Protein AF-0000000066246770 (afdb_homodimer)

Organism: Methylobacterium sp. (strain 4-46) (NCBI:txid426117)

InterPro domains:
  IPR011063 tRNA(Ile)-lysidine/2-thiocytidine synthase, N-terminal [PF01171] (30-206)
  IPR012094 tRNA(Ile)-lysidine synthase [MF_01161] (1-300)
  IPR012094 tRNA(Ile)-lysidine synthase [PTHR43033] (30-239)
  IPR012795 tRNA(Ile)-lysidine synthase, N-terminal [TIGR02432] (30-206)
  IPR012795 tRNA(Ile)-lysidine synthase, N-terminal [cd01992] (32-194)
  IPR014729 Rossmann-like alpha/beta/alpha sandwich fold [G3DSA:3.40.50.620] (26-237)

Nearest PDB structures (foldseek):
  3a2k-assembly2_B  TM=8.266E-01  e=1.565E-14  Geobacillus kaustophilus
  1ni5-assemb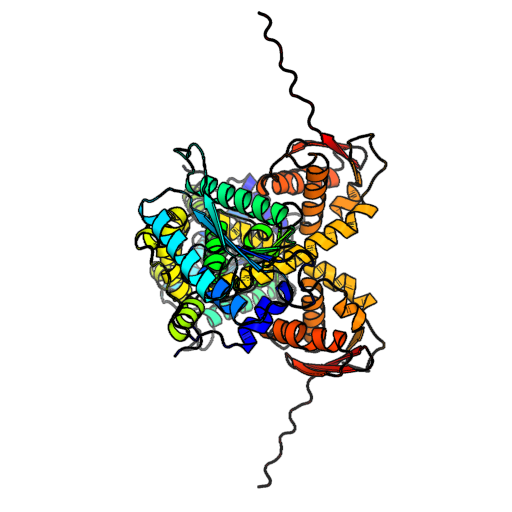ly1_A-2  TM=7.745E-01  e=3.701E-14  Escherichia coli
  2e89-assembly2_C  TM=8.145E-01  e=6.689E-14  Aquifex aeolicus
  6scy-assembly1_A  TM=7.986E-01  e=2.862E-08  Methanococcus maripaludis S2
  6scy-assembly1_B  TM=8.104E-01  e=7.144E-08  Methanococcus maripaludis S2

Structure (mmCIF, N/CA/C/O backbone):
data_AF-0000000066246770-model_v1
#
loop_
_entity.id
_entity.type
_entity.pdbx_description
1 polymer 'tRNA(Ile)-lysidine synthase'
#
loop_
_atom_site.group_PDB
_atom_site.id
_atom_site.type_symbol
_atom_site.label_atom_id
_atom_site.label_alt_id
_atom_site.label_comp_id
_atom_site.label_asym_id
_atom_site.label_entity_id
_atom_site.label_seq_id
_atom_site.pdbx_PDB_ins_code
_atom_site.Cartn_x
_atom_site.Cartn_y
_atom_site.Cartn_z
_atom_site.occupancy
_atom_site.B_iso_or_equiv
_atom_site.auth_seq_id
_atom_site.auth_comp_id
_atom_site.auth_asym_id
_atom_site.auth_atom_id
_atom_site.pdbx_PDB_model_num
ATOM 1 N N . MET A 1 1 ? 23.703 -8.023 -23.328 1 37.91 1 MET A N 1
ATOM 2 C CA . MET A 1 1 ? 22.25 -8.055 -23.219 1 37.91 1 MET A CA 1
ATOM 3 C C . MET A 1 1 ? 21.797 -7.543 -21.859 1 37.91 1 MET A C 1
ATOM 5 O O . MET A 1 1 ? 22.422 -7.84 -20.828 1 37.91 1 MET A O 1
ATOM 9 N N . SER A 1 2 ? 21.141 -6.52 -21.734 1 47.72 2 SER A N 1
ATOM 10 C CA . SER A 1 2 ? 20.719 -5.926 -20.469 1 47.72 2 SER A CA 1
ATOM 11 C C . SER A 1 2 ? 20.062 -6.961 -19.562 1 47.72 2 SER A C 1
ATOM 13 O O . SER A 1 2 ? 19.5 -7.949 -20.047 1 47.72 2 SER A O 1
ATOM 15 N N . ASP A 1 3 ? 20.406 -7.145 -18.344 1 60.56 3 ASP A N 1
ATOM 16 C CA . ASP A 1 3 ? 19.938 -8.102 -17.359 1 60.56 3 ASP A CA 1
ATOM 17 C C . ASP A 1 3 ? 18.422 -8.312 -17.469 1 60.56 3 ASP A C 1
ATOM 19 O O . ASP A 1 3 ? 17.922 -9.398 -17.156 1 60.56 3 ASP A O 1
ATOM 23 N N . ALA A 1 4 ? 17.703 -7.367 -18.266 1 65.94 4 ALA A N 1
ATOM 24 C CA . ALA A 1 4 ? 16.25 -7.383 -18.359 1 65.94 4 ALA A CA 1
ATOM 25 C C . ALA A 1 4 ? 15.773 -8.328 -19.453 1 65.94 4 ALA A C 1
ATOM 27 O O . ALA A 1 4 ? 14.609 -8.734 -19.469 1 65.94 4 ALA A O 1
ATOM 28 N N . ALA A 1 5 ? 16.734 -8.93 -20.297 1 79.25 5 ALA A N 1
ATOM 29 C CA . ALA A 1 5 ? 16.281 -9.805 -21.359 1 79.25 5 ALA A CA 1
ATOM 30 C C . ALA A 1 5 ? 17.188 -11.031 -21.484 1 79.25 5 ALA A C 1
ATOM 32 O O . ALA A 1 5 ? 17.234 -11.672 -22.547 1 79.25 5 ALA A O 1
ATOM 33 N N . ARG A 1 6 ? 17.844 -11.352 -20.422 1 91.56 6 ARG A N 1
ATOM 34 C CA . ARG A 1 6 ? 18.688 -12.547 -20.422 1 91.56 6 ARG A CA 1
ATOM 35 C C . ARG A 1 6 ? 17.844 -13.805 -20.219 1 91.56 6 ARG A C 1
ATOM 37 O O . ARG A 1 6 ? 16.969 -13.836 -19.344 1 91.56 6 ARG A O 1
ATOM 44 N N . PRO A 1 7 ? 18.172 -14.805 -21.031 1 95.44 7 PRO A N 1
ATOM 45 C CA . PRO A 1 7 ? 17.438 -16.062 -20.844 1 95.44 7 PRO A CA 1
ATOM 46 C C . PRO A 1 7 ? 17.641 -16.656 -19.453 1 95.44 7 PRO A C 1
ATOM 48 O O . PRO A 1 7 ? 18.656 -16.391 -18.812 1 95.44 7 PRO A O 1
ATOM 51 N N . LEU A 1 8 ? 16.672 -17.406 -19.062 1 95.19 8 LEU A N 1
ATOM 52 C CA . LEU A 1 8 ? 16.812 -18.125 -17.797 1 95.19 8 LEU A CA 1
ATOM 53 C C . LEU A 1 8 ? 17.906 -19.188 -17.922 1 95.19 8 LEU A C 1
ATOM 55 O O . LEU A 1 8 ? 18 -19.891 -18.922 1 95.19 8 LEU A O 1
ATOM 59 N N . ASP A 1 9 ? 18.734 -19.203 -16.922 1 92.62 9 ASP A N 1
ATOM 60 C CA . ASP A 1 9 ? 19.672 -20.328 -16.906 1 92.62 9 ASP A CA 1
ATOM 61 C C . ASP A 1 9 ? 19.047 -21.531 -16.219 1 92.62 9 ASP A C 1
ATOM 63 O O . ASP A 1 9 ? 18.031 -21.422 -15.539 1 92.62 9 ASP A O 1
ATOM 67 N N . PRO A 1 10 ? 19.656 -22.734 -16.438 1 91.38 10 PRO A N 1
ATOM 68 C CA . PRO A 1 10 ? 19.078 -23.969 -15.898 1 91.38 10 PRO A CA 1
ATOM 69 C C . PRO A 1 10 ? 18.953 -23.953 -14.375 1 91.38 10 PRO A C 1
ATOM 71 O O . PRO A 1 10 ? 17.984 -24.484 -13.828 1 91.38 10 PRO A O 1
ATOM 74 N N . ASP A 1 11 ? 19.906 -23.359 -13.719 1 93.5 11 ASP A N 1
ATOM 75 C CA . ASP A 1 11 ? 19.875 -23.312 -12.266 1 93.5 11 ASP A CA 1
ATOM 76 C C . ASP A 1 11 ? 18.734 -22.422 -11.766 1 93.5 11 ASP A C 1
ATOM 78 O O . ASP A 1 11 ? 18.078 -22.75 -10.781 1 93.5 11 ASP A O 1
ATOM 82 N N . GLU A 1 12 ? 18.516 -21.328 -12.453 1 93.94 12 GLU A N 1
ATOM 83 C CA . GLU A 1 12 ? 17.422 -20.422 -12.109 1 93.94 12 GLU A CA 1
ATOM 84 C C . GLU A 1 12 ? 16.078 -21.109 -12.32 1 93.94 12 GLU A C 1
ATOM 86 O O . GLU A 1 12 ? 15.188 -21.016 -11.469 1 93.94 12 GLU A O 1
ATOM 91 N N . ALA A 1 13 ? 15.922 -21.75 -13.453 1 94 13 ALA A N 1
ATOM 92 C CA . ALA A 1 13 ? 14.688 -22.484 -13.734 1 94 13 ALA A CA 1
ATOM 93 C C . ALA A 1 13 ? 14.438 -23.562 -12.688 1 94 13 ALA A C 1
ATOM 95 O O . ALA A 1 13 ? 13.305 -23.719 -12.219 1 94 13 ALA A O 1
ATOM 96 N N . ALA A 1 14 ? 15.508 -24.219 -12.273 1 92.56 14 ALA A N 1
ATOM 97 C CA . ALA A 1 14 ? 15.391 -25.281 -11.281 1 92.56 14 ALA A CA 1
ATOM 98 C C . ALA A 1 14 ? 14.953 -24.734 -9.93 1 92.56 14 ALA A C 1
ATOM 100 O O . ALA A 1 14 ? 14.125 -25.344 -9.25 1 92.56 14 ALA A O 1
ATOM 101 N N . ARG A 1 15 ? 15.508 -23.641 -9.57 1 91.56 15 ARG A N 1
ATOM 102 C CA . ARG A 1 15 ? 15.156 -23.031 -8.297 1 91.56 15 ARG A CA 1
ATOM 103 C C . ARG A 1 15 ? 13.688 -22.609 -8.281 1 91.56 15 ARG A C 1
ATOM 105 O O . ARG A 1 15 ? 13.023 -22.688 -7.242 1 91.56 15 ARG A O 1
ATOM 112 N N . ARG A 1 16 ? 13.141 -22.219 -9.359 1 94.19 16 ARG A N 1
ATOM 113 C CA . ARG A 1 16 ? 11.781 -21.688 -9.438 1 94.19 16 ARG A CA 1
ATOM 114 C C . ARG A 1 16 ? 10.758 -22.812 -9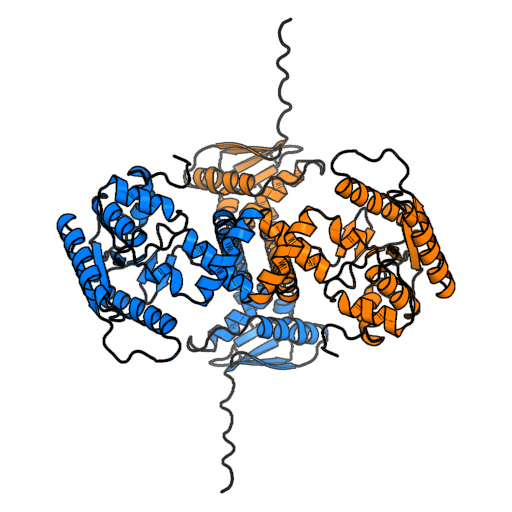.562 1 94.19 16 ARG A C 1
ATOM 116 O O . ARG A 1 16 ? 9.656 -22.734 -9.016 1 94.19 16 ARG A O 1
ATOM 123 N N . LEU A 1 17 ? 11.125 -23.859 -10.266 1 94.44 17 LEU A N 1
ATOM 124 C CA . LEU A 1 17 ? 10.172 -24.922 -10.547 1 94.44 17 LEU A CA 1
ATOM 125 C C . LEU A 1 17 ? 10.375 -26.094 -9.586 1 94.44 17 LEU A C 1
ATOM 127 O O . LEU A 1 17 ? 9.492 -26.938 -9.445 1 94.44 17 LEU A O 1
ATOM 131 N N . GLY A 1 18 ? 11.516 -26.094 -8.914 1 90.69 18 GLY A N 1
ATOM 132 C CA . GLY A 1 18 ? 11.859 -27.172 -8 1 90.69 18 GLY A CA 1
ATOM 133 C C . GLY A 1 18 ? 10.812 -27.422 -6.938 1 90.69 18 GLY A C 1
ATOM 134 O O . GLY A 1 18 ? 10.375 -28.562 -6.73 1 90.69 18 GLY A O 1
ATOM 135 N N . PRO A 1 19 ? 10.367 -26.406 -6.301 1 89.44 19 PRO A N 1
ATOM 136 C CA . PRO A 1 19 ? 9.367 -26.562 -5.242 1 89.44 19 PRO A CA 1
ATOM 137 C C . PRO A 1 19 ? 8.07 -27.203 -5.742 1 89.44 19 PRO A C 1
ATOM 139 O O . PRO A 1 19 ? 7.309 -27.766 -4.953 1 89.44 19 PRO A O 1
ATOM 142 N N . TRP A 1 20 ? 7.863 -27.141 -7.016 1 92.19 20 TRP A N 1
ATOM 143 C CA . TRP A 1 20 ? 6.621 -27.656 -7.59 1 92.19 20 TRP A CA 1
ATOM 144 C C . TRP A 1 20 ? 6.824 -29.031 -8.219 1 92.19 20 TRP A C 1
ATOM 146 O O . TRP A 1 20 ? 5.926 -29.875 -8.188 1 92.19 20 TRP A O 1
ATOM 156 N N . LEU A 1 21 ? 8.008 -29.234 -8.734 1 90.69 21 LEU A N 1
ATOM 157 C CA . LEU A 1 21 ? 8.242 -30.422 -9.555 1 90.69 21 LEU A CA 1
ATOM 158 C C . LEU A 1 21 ? 9.172 -31.391 -8.836 1 90.69 21 LEU A C 1
ATOM 160 O O . LEU A 1 21 ? 9.289 -32.562 -9.242 1 90.69 21 LEU A O 1
ATOM 164 N N . GLY A 1 22 ? 9.828 -30.812 -7.84 1 79.75 22 GLY A N 1
ATOM 165 C CA . GLY A 1 22 ? 10.797 -31.641 -7.145 1 79.75 22 GLY A CA 1
ATOM 166 C C . GLY A 1 22 ? 10.195 -32.438 -6.016 1 79.75 22 GLY A C 1
ATOM 167 O O . GLY A 1 22 ? 9 -32.75 -6.035 1 79.75 22 GLY A O 1
ATOM 168 N N . ALA A 1 23 ? 11.078 -32.969 -5.141 1 67.06 23 ALA A N 1
ATOM 169 C CA . ALA A 1 23 ? 10.688 -33.812 -4.023 1 67.06 23 ALA A CA 1
ATOM 170 C C . ALA A 1 23 ? 9.609 -33.156 -3.17 1 67.06 23 ALA A C 1
ATOM 172 O O . ALA A 1 23 ? 8.766 -33.844 -2.59 1 67.06 23 ALA A O 1
ATOM 173 N N . GLY A 1 24 ? 9.656 -31.875 -3.084 1 63.97 24 GLY A N 1
ATOM 174 C CA . GLY A 1 24 ? 8.68 -31.172 -2.279 1 63.97 24 GLY A CA 1
ATOM 175 C C . GLY A 1 24 ? 7.414 -30.828 -3.043 1 63.97 24 GLY A C 1
ATOM 176 O O . GLY A 1 24 ? 6.535 -30.125 -2.523 1 63.97 24 GLY A O 1
ATOM 177 N N . GLY A 1 25 ? 7.453 -31.375 -4.289 1 63.94 25 GLY A N 1
ATOM 178 C CA . GLY A 1 25 ? 6.289 -31.094 -5.113 1 63.94 25 GLY A CA 1
ATOM 179 C C . GLY A 1 25 ? 5.051 -31.844 -4.66 1 63.94 25 GLY A C 1
ATOM 180 O O . GLY A 1 25 ? 5.109 -32.656 -3.727 1 63.94 25 GLY A O 1
ATOM 181 N N . GLN A 1 26 ? 3.916 -31.406 -5.172 1 66.31 26 GLN A N 1
ATOM 182 C CA . GLN A 1 26 ? 2.641 -31.984 -4.766 1 66.31 26 GLN A CA 1
ATOM 183 C C . GLN A 1 26 ? 2.533 -33.438 -5.195 1 66.31 26 GLN A C 1
ATOM 185 O O . GLN A 1 26 ? 2.809 -33.781 -6.348 1 66.31 26 GLN A O 1
ATOM 190 N N . ALA A 1 27 ? 2.424 -34.375 -4.285 1 67.19 27 ALA A N 1
ATOM 191 C CA . ALA A 1 27 ? 2.385 -35.812 -4.492 1 67.19 27 ALA A CA 1
ATOM 192 C C . ALA A 1 27 ? 1.529 -36.188 -5.703 1 67.19 27 ALA A C 1
ATOM 194 O O . ALA A 1 27 ? 1.881 -37.062 -6.477 1 67.19 27 ALA A O 1
ATOM 195 N N . GLY A 1 28 ? 0.545 -35.5 -5.945 1 82.69 28 GLY A N 1
ATOM 196 C CA . GLY A 1 28 ? -0.364 -35.938 -7 1 82.69 28 GLY A CA 1
ATOM 197 C C . GLY A 1 28 ? 0.024 -35.406 -8.367 1 82.69 28 GLY A C 1
ATOM 198 O O . GLY A 1 28 ? -0.548 -35.812 -9.383 1 82.69 28 GLY A O 1
ATOM 199 N N . GLY A 1 29 ? 1.089 -34.656 -8.5 1 92.88 29 GLY A N 1
ATOM 200 C CA . GLY A 1 29 ? 1.545 -34.125 -9.773 1 92.88 29 GLY A CA 1
ATOM 201 C C . GLY A 1 29 ? 1.139 -32.688 -10.016 1 92.88 29 GLY A C 1
ATOM 202 O O . GLY A 1 29 ? 0.584 -32.031 -9.125 1 92.88 29 GLY A O 1
ATOM 203 N N . VAL A 1 30 ? 1.53 -32.219 -11.25 1 95.44 30 VAL A N 1
ATOM 204 C CA . VAL A 1 30 ? 1.312 -30.812 -11.562 1 95.44 30 VAL A CA 1
ATOM 205 C C . VAL A 1 30 ? 0.731 -30.688 -12.969 1 95.44 30 VAL A C 1
ATOM 207 O O . VAL A 1 30 ? 1.146 -31.391 -13.891 1 95.44 30 VAL A O 1
ATOM 210 N N . VAL A 1 31 ? -0.266 -29.828 -13.047 1 97.19 31 VAL A N 1
ATOM 211 C CA . VAL A 1 31 ? -0.782 -29.453 -14.359 1 97.19 31 VAL A CA 1
ATOM 212 C C . VAL A 1 31 ? -0.181 -28.125 -14.781 1 97.19 31 VAL A C 1
ATOM 214 O O . VAL A 1 31 ? -0.257 -27.141 -14.039 1 97.19 31 VAL A O 1
ATOM 217 N N . LEU A 1 32 ? 0.459 -28.109 -15.938 1 97.62 32 LEU A N 1
ATOM 218 C CA . LEU A 1 32 ? 0.963 -26.875 -16.516 1 97.62 32 LEU A CA 1
ATOM 219 C C . LEU A 1 32 ? -0.056 -26.266 -17.469 1 97.62 32 LEU A C 1
ATOM 221 O O . LEU A 1 32 ? -0.406 -26.875 -18.484 1 97.62 32 LEU A O 1
ATOM 225 N N . ALA A 1 33 ? -0.5 -25.078 -17.156 1 97.94 33 ALA A N 1
ATOM 226 C CA . ALA A 1 33 ? -1.365 -24.375 -18.094 1 97.94 33 ALA A CA 1
ATOM 227 C C . ALA A 1 33 ? -0.544 -23.672 -19.172 1 97.94 33 ALA A C 1
ATOM 229 O O . ALA A 1 33 ? 0.192 -22.719 -18.891 1 97.94 33 ALA A O 1
ATOM 230 N N . VAL A 1 34 ? -0.755 -24.094 -20.422 1 97.19 34 VAL A N 1
ATOM 231 C CA . VAL A 1 34 ? 0.06 -23.578 -21.516 1 97.19 34 VAL A CA 1
ATOM 232 C C . VAL A 1 34 ? -0.843 -23.062 -22.641 1 97.19 34 VAL A C 1
ATOM 234 O O . VAL A 1 34 ? -1.517 -23.844 -23.312 1 97.19 34 VAL A O 1
ATOM 237 N N . SER A 1 35 ? -0.796 -21.797 -22.859 1 92.44 35 SER A N 1
ATOM 238 C CA . SER A 1 35 ? -1.659 -21.156 -23.844 1 92.44 35 SER A CA 1
ATOM 239 C C . SER A 1 35 ? -1.013 -21.172 -25.234 1 92.44 35 SER A C 1
ATOM 241 O O . SER A 1 35 ? -1.691 -20.984 -26.25 1 92.44 35 SER A O 1
ATOM 243 N N . GLY A 1 36 ? 0.279 -21.312 -25.266 1 92.31 36 GLY A N 1
ATOM 244 C CA . GLY A 1 36 ? 0.996 -21.25 -26.531 1 92.31 36 GLY A CA 1
ATOM 245 C C . GLY A 1 36 ? 1.762 -19.953 -26.703 1 92.31 36 GLY A C 1
ATOM 246 O O . GLY A 1 36 ? 2.553 -19.812 -27.641 1 92.31 36 GLY A O 1
ATOM 247 N N . GLY A 1 37 ? 1.533 -18.984 -25.844 1 93 37 GLY A N 1
ATOM 248 C CA . GLY A 1 37 ? 2.344 -17.781 -25.844 1 93 37 GLY A CA 1
ATOM 249 C C . GLY A 1 37 ? 3.744 -18 -25.312 1 93 37 GLY A C 1
ATOM 250 O O . GLY A 1 37 ? 4.066 -19.094 -24.828 1 93 37 GLY A O 1
ATOM 251 N N . PRO A 1 38 ? 4.539 -17.016 -25.359 1 94.56 38 PRO A N 1
ATOM 252 C CA . PRO A 1 38 ? 5.945 -17.172 -24.969 1 94.56 38 PRO A CA 1
ATOM 253 C C . PRO A 1 38 ? 6.113 -17.531 -23.5 1 94.56 38 PRO A C 1
ATOM 255 O O . PRO A 1 38 ? 6.965 -18.359 -23.156 1 94.56 38 PRO A O 1
ATOM 258 N N . ASP A 1 39 ? 5.281 -17 -22.656 1 96.5 39 ASP A N 1
ATOM 259 C CA . ASP A 1 39 ? 5.422 -17.219 -21.219 1 96.5 39 ASP A CA 1
ATOM 260 C C . ASP A 1 39 ? 5.105 -18.672 -20.859 1 96.5 39 ASP A C 1
ATOM 262 O O . ASP A 1 39 ? 5.895 -19.344 -20.188 1 96.5 39 ASP A O 1
ATOM 266 N N . SER A 1 40 ? 3.98 -19.125 -21.344 1 97.31 40 SER A N 1
ATOM 267 C CA . SER A 1 40 ? 3.549 -20.484 -21.016 1 97.31 40 SER A CA 1
ATOM 268 C C . SER A 1 40 ? 4.426 -21.531 -21.719 1 97.31 40 SER A C 1
ATOM 270 O O . SER A 1 40 ? 4.656 -22.609 -21.172 1 97.31 40 SER A O 1
ATOM 272 N N . THR A 1 41 ? 4.914 -21.172 -22.891 1 97.31 41 THR A N 1
ATOM 273 C CA . THR A 1 41 ? 5.84 -22.047 -23.594 1 97.31 41 THR A CA 1
ATOM 274 C C . THR A 1 41 ? 7.145 -22.188 -22.812 1 97.31 41 THR A C 1
ATOM 276 O O . THR A 1 41 ? 7.676 -23.297 -22.672 1 97.31 41 THR A O 1
ATOM 279 N N . ALA A 1 42 ? 7.645 -21.078 -22.297 1 97.5 42 ALA A N 1
ATOM 280 C CA . ALA A 1 42 ? 8.844 -21.125 -21.469 1 97.5 42 ALA A CA 1
ATOM 281 C C . ALA A 1 42 ? 8.617 -21.984 -20.234 1 97.5 42 ALA A C 1
ATOM 283 O O . ALA A 1 42 ? 9.508 -22.734 -19.812 1 97.5 42 ALA A O 1
ATOM 284 N N . LEU A 1 43 ? 7.461 -21.828 -19.641 1 97.81 43 LEU A N 1
ATOM 285 C CA . LEU A 1 43 ? 7.113 -22.641 -18.469 1 97.81 43 LEU A CA 1
ATOM 286 C C . LEU A 1 43 ? 7.188 -24.125 -18.812 1 97.81 43 LEU A C 1
ATOM 288 O O . LEU A 1 43 ? 7.82 -24.906 -18.078 1 97.81 43 LEU A O 1
ATOM 292 N N . MET A 1 44 ? 6.598 -24.516 -19.906 1 96.88 44 MET A N 1
ATOM 293 C CA . MET A 1 44 ? 6.59 -25.906 -20.344 1 96.88 44 MET A CA 1
ATOM 294 C C . MET A 1 44 ? 8.008 -26.391 -20.641 1 96.88 44 MET A C 1
ATOM 296 O O . MET A 1 44 ? 8.414 -27.453 -20.172 1 96.88 44 MET A O 1
ATOM 300 N N . GLY A 1 45 ? 8.727 -25.594 -21.375 1 96.5 45 GLY A N 1
ATOM 301 C CA . GLY A 1 45 ? 10.086 -25.969 -21.75 1 96.5 45 GLY A CA 1
ATOM 302 C C . GLY A 1 45 ? 11 -26.125 -20.547 1 96.5 45 GLY A C 1
ATOM 303 O O . GLY A 1 45 ? 11.742 -27.109 -20.453 1 96.5 45 GLY A O 1
ATOM 304 N N . CYS A 1 46 ? 10.961 -25.203 -19.625 1 96.19 46 CYS A N 1
ATOM 305 C CA . CYS A 1 46 ? 11.789 -25.266 -18.438 1 96.19 46 CYS A CA 1
ATOM 306 C C . CYS A 1 46 ? 11.422 -26.469 -17.562 1 96.19 46 CYS A C 1
ATOM 308 O O . CYS A 1 46 ? 12.289 -27.094 -16.969 1 96.19 46 CYS A O 1
ATOM 310 N N . ALA A 1 47 ? 10.141 -26.766 -17.516 1 95.06 47 ALA A N 1
ATOM 311 C CA . ALA A 1 47 ? 9.695 -27.938 -16.75 1 95.06 47 ALA A CA 1
ATOM 312 C C . ALA A 1 47 ? 10.234 -29.219 -17.344 1 95.06 47 ALA A C 1
ATOM 314 O O . ALA A 1 47 ? 10.672 -30.125 -16.609 1 95.06 47 ALA A O 1
ATOM 315 N N . ALA A 1 48 ? 10.203 -29.297 -18.625 1 94.62 48 ALA A N 1
ATOM 316 C CA . ALA A 1 48 ? 10.672 -30.484 -19.328 1 94.62 48 ALA A CA 1
ATOM 317 C C . ALA A 1 48 ? 12.172 -30.688 -19.141 1 94.62 48 ALA A C 1
ATOM 319 O O . ALA A 1 48 ? 12.648 -31.828 -19.109 1 94.62 48 ALA A O 1
ATOM 320 N N . ALA A 1 49 ? 12.859 -29.609 -19.031 1 91.38 49 ALA A N 1
ATOM 321 C CA . ALA A 1 49 ? 14.312 -29.656 -18.922 1 91.38 49 ALA A CA 1
ATOM 322 C C . ALA A 1 49 ? 14.734 -30.094 -17.516 1 91.38 49 ALA A C 1
ATOM 324 O O . ALA A 1 49 ? 15.883 -30.5 -17.312 1 91.38 49 ALA A O 1
ATOM 325 N N . LEU A 1 50 ? 13.797 -29.984 -16.578 1 85.56 50 LEU A N 1
ATOM 326 C CA . LEU A 1 50 ? 14.062 -30.406 -15.203 1 85.56 50 LEU A CA 1
ATOM 327 C C . LEU A 1 50 ? 13.555 -31.828 -14.969 1 85.56 50 LEU A C 1
ATOM 329 O O . LEU A 1 50 ? 12.422 -32.156 -15.328 1 85.56 50 LEU A O 1
ATOM 333 N N . PRO A 1 51 ? 14.32 -32.781 -14.953 1 75.94 51 PRO A N 1
ATOM 334 C CA . PRO A 1 51 ? 13.758 -34.125 -14.719 1 75.94 51 PRO A CA 1
ATOM 335 C C . PRO A 1 51 ? 12.719 -34.125 -13.602 1 75.94 51 PRO A C 1
ATOM 337 O O . PRO A 1 51 ? 13.078 -33.969 -12.43 1 75.94 51 PRO A O 1
ATOM 340 N N . PRO A 1 52 ? 11.469 -34.125 -14.023 1 70.81 52 PRO A N 1
ATOM 341 C CA . PRO A 1 52 ? 10.414 -34.062 -13.016 1 70.81 52 PRO A CA 1
ATOM 342 C C . PRO A 1 52 ? 10.359 -35.312 -12.133 1 70.81 52 PRO A C 1
ATOM 344 O O . PRO A 1 52 ? 10.602 -36.438 -12.617 1 70.81 52 PRO A O 1
ATOM 347 N N . ARG A 1 53 ? 10.258 -35 -10.781 1 81.88 53 ARG A N 1
ATOM 348 C CA . ARG A 1 53 ? 10.102 -36.125 -9.844 1 81.88 53 ARG A CA 1
ATOM 349 C C . ARG A 1 53 ? 8.625 -36.406 -9.586 1 81.88 53 ARG A C 1
ATOM 351 O O . ARG A 1 53 ? 8.289 -37.312 -8.812 1 81.88 53 ARG A O 1
ATOM 358 N N . VAL A 1 54 ? 7.754 -35.625 -10.234 1 87.62 54 VAL A N 1
ATOM 359 C CA . VAL A 1 54 ? 6.312 -35.812 -10.133 1 87.62 54 VAL A CA 1
ATOM 360 C C . VAL A 1 54 ? 5.695 -35.812 -11.531 1 87.62 54 VAL A C 1
ATOM 362 O O . VAL A 1 54 ? 6.297 -35.312 -12.484 1 87.62 54 VAL A O 1
ATOM 365 N N . PRO A 1 55 ? 4.586 -36.438 -11.641 1 91.94 55 PRO A N 1
ATOM 366 C CA . PRO A 1 55 ? 3.918 -36.406 -12.945 1 91.94 55 PRO A CA 1
ATOM 367 C C . PRO A 1 55 ? 3.592 -34.969 -13.391 1 91.94 55 PRO A C 1
ATOM 369 O O . PRO A 1 55 ? 3.166 -34.156 -12.578 1 91.94 55 PRO A O 1
ATOM 372 N N . VAL A 1 56 ? 3.867 -34.719 -14.648 1 95.06 56 VAL A N 1
ATOM 373 C CA . VAL A 1 56 ? 3.574 -33.406 -15.227 1 95.06 56 VAL A CA 1
ATOM 374 C C . VAL A 1 56 ? 2.625 -33.562 -16.422 1 95.06 56 VAL A C 1
ATOM 376 O O . VAL A 1 56 ? 2.875 -34.375 -17.312 1 95.06 56 VAL A O 1
ATOM 379 N N . LEU A 1 57 ? 1.541 -32.875 -16.344 1 96.94 57 LEU A N 1
ATOM 380 C CA . LEU A 1 57 ? 0.557 -32.875 -17.422 1 96.94 57 LEU A CA 1
ATOM 381 C C . LEU A 1 57 ? 0.364 -31.469 -17.969 1 96.94 57 LEU A C 1
ATOM 383 O O . LEU A 1 57 ? 0.138 -30.516 -17.219 1 96.94 57 LEU A O 1
ATOM 387 N N . VAL A 1 58 ? 0.537 -31.328 -19.297 1 98.06 58 VAL A N 1
ATOM 388 C CA . VAL A 1 58 ? 0.34 -30.031 -19.953 1 98.06 58 VAL A CA 1
ATOM 389 C C . VAL A 1 58 ? -1.113 -29.891 -20.391 1 98.06 58 VAL A C 1
ATOM 391 O O . VAL A 1 58 ? -1.691 -30.844 -20.938 1 98.06 58 VAL A O 1
ATOM 394 N N . ALA A 1 59 ? -1.658 -28.766 -20.109 1 98.38 59 ALA A N 1
ATOM 395 C CA . ALA A 1 59 ? -3.037 -28.5 -20.516 1 98.38 59 ALA A CA 1
ATOM 396 C C . ALA A 1 59 ? -3.135 -27.188 -21.297 1 98.38 59 ALA A C 1
ATOM 398 O O . ALA A 1 59 ? -2.566 -26.172 -20.906 1 98.38 59 ALA A O 1
ATOM 399 N N . THR A 1 60 ? -3.805 -27.234 -22.422 1 97.06 60 THR A N 1
ATOM 400 C CA . THR A 1 60 ? -4.113 -26.062 -23.219 1 97.06 60 THR A CA 1
ATOM 401 C C . THR A 1 60 ? -5.625 -25.859 -23.312 1 97.06 60 THR A C 1
ATOM 403 O O . THR A 1 60 ? -6.355 -26.75 -23.734 1 97.06 60 THR A O 1
ATOM 406 N N . VAL A 1 61 ? -6.043 -24.641 -22.875 1 94.12 61 VAL A N 1
ATOM 407 C CA . VAL A 1 61 ? -7.465 -24.328 -22.953 1 94.12 61 VAL A CA 1
ATOM 408 C C . VAL A 1 61 ? -7.754 -23.594 -24.25 1 94.12 61 VAL A C 1
ATOM 410 O O . VAL A 1 61 ? -7.188 -22.516 -24.516 1 94.12 61 VAL A O 1
ATOM 413 N N . ASP A 1 62 ? -8.531 -24.109 -25.047 1 90.56 62 ASP A N 1
ATOM 414 C CA . ASP A 1 62 ? -9.016 -23.484 -26.281 1 90.56 62 ASP A CA 1
ATOM 415 C C . ASP A 1 62 ? -10.398 -22.875 -26.062 1 90.56 62 ASP A C 1
ATOM 417 O O . ASP A 1 62 ? -11.398 -23.578 -26.047 1 90.56 62 ASP A O 1
ATOM 421 N N . HIS A 1 63 ? -10.406 -21.625 -26.016 1 86.06 63 HIS A N 1
ATOM 422 C CA . HIS A 1 63 ? -11.656 -20.922 -25.734 1 86.06 63 HIS A CA 1
ATOM 423 C C . HIS A 1 63 ? -12.555 -20.875 -26.969 1 86.06 63 HIS A C 1
ATOM 425 O O . HIS A 1 63 ? -13.75 -20.594 -26.859 1 86.06 63 HIS A O 1
ATOM 431 N N . GLY A 1 64 ? -11.969 -21.172 -28.094 1 79.31 64 GLY A N 1
ATOM 432 C CA . GLY A 1 64 ? -12.734 -21.188 -29.328 1 79.31 64 GLY A CA 1
ATOM 433 C C . GLY A 1 64 ? -13.188 -19.812 -29.781 1 79.31 64 GLY A C 1
ATOM 434 O O . GLY A 1 64 ? -14.258 -19.672 -30.375 1 79.31 64 GLY A O 1
ATOM 435 N N . LEU A 1 65 ? -12.477 -18.812 -29.328 1 74.31 65 LEU A N 1
ATOM 436 C CA . LEU A 1 65 ? -12.891 -17.438 -29.609 1 74.31 65 LEU A CA 1
ATOM 437 C C . LEU A 1 65 ? -12.359 -16.984 -30.953 1 74.31 65 LEU A C 1
ATOM 439 O O . LEU A 1 65 ? -12.883 -16.031 -31.547 1 74.31 65 LEU A O 1
ATOM 443 N N . ARG A 1 66 ? -11.258 -17.562 -31.406 1 76.12 66 ARG A N 1
ATOM 444 C CA . ARG A 1 66 ? -10.656 -17.25 -32.688 1 76.12 66 ARG A CA 1
ATOM 445 C C . ARG A 1 66 ? -10.438 -18.5 -33.531 1 76.12 66 ARG A C 1
ATOM 447 O O . ARG A 1 66 ? -10.203 -19.578 -32.969 1 76.12 66 ARG A O 1
ATOM 454 N N . PRO A 1 67 ? -10.539 -18.312 -34.781 1 76.94 67 PRO A N 1
ATOM 455 C CA . PRO A 1 67 ? -10.312 -19.469 -35.656 1 76.94 67 PRO A CA 1
ATOM 456 C C . PRO A 1 67 ? -8.914 -20.062 -35.5 1 76.94 67 PRO A C 1
ATOM 458 O O . PRO A 1 67 ? -8.734 -21.281 -35.656 1 76.94 67 PRO A O 1
ATOM 461 N N . GLU A 1 68 ? -7.957 -19.234 -35.188 1 80.06 68 GLU A N 1
ATOM 462 C CA . GLU A 1 68 ? -6.566 -19.656 -35.094 1 80.06 68 GLU A CA 1
ATOM 463 C C . GLU A 1 68 ? -6.297 -20.391 -33.781 1 80.06 68 GLU A C 1
ATOM 465 O O . GLU A 1 68 ? -5.238 -21 -33.594 1 80.06 68 GLU A O 1
ATOM 470 N N . SER A 1 69 ? -7.281 -20.359 -32.906 1 82 69 SER A N 1
ATOM 471 C CA . SER A 1 69 ? -7.07 -20.922 -31.594 1 82 69 SER A CA 1
ATOM 472 C C . SER A 1 69 ? -6.801 -22.422 -31.656 1 82 69 SER A C 1
ATOM 474 O O . SER A 1 69 ? -5.973 -22.938 -30.906 1 82 69 SER A O 1
ATOM 476 N N . GLY A 1 70 ? -7.418 -23.078 -32.531 1 83.56 70 GLY A N 1
ATOM 477 C CA . GLY A 1 70 ? -7.211 -24.5 -32.688 1 83.56 70 GLY A CA 1
ATOM 478 C C . GLY A 1 70 ? -5.805 -24.859 -33.125 1 83.56 70 GLY A C 1
ATOM 479 O O . GLY A 1 70 ? -5.191 -25.781 -32.594 1 83.56 70 GLY A O 1
ATOM 480 N N . GLU A 1 71 ? -5.32 -24.156 -34.062 1 86.94 71 GLU A N 1
ATOM 481 C CA . GLU A 1 71 ? -3.969 -24.391 -34.562 1 86.94 71 GLU A CA 1
ATOM 482 C C . GLU A 1 71 ? -2.926 -24.109 -33.5 1 86.94 71 GLU A C 1
ATOM 484 O O . GLU A 1 71 ? -1.93 -24.844 -33.375 1 86.94 71 GLU A O 1
ATOM 489 N N . GLU A 1 72 ? -3.168 -23.109 -32.781 1 88.75 72 GLU A N 1
ATOM 490 C CA . GLU A 1 72 ? -2.26 -22.766 -31.688 1 88.75 72 GLU A CA 1
ATOM 491 C C . GLU A 1 72 ? -2.213 -23.891 -30.656 1 88.75 72 GLU A C 1
ATOM 493 O O . GLU A 1 72 ? -1.133 -24.281 -30.203 1 88.75 72 GLU A O 1
ATOM 498 N N . ALA A 1 73 ? -3.371 -24.406 -30.328 1 91.88 73 ALA A N 1
ATOM 499 C CA . ALA A 1 73 ? -3.445 -25.5 -29.359 1 91.88 73 ALA A CA 1
ATOM 500 C C . ALA A 1 73 ? -2.723 -26.75 -29.875 1 91.88 73 ALA A C 1
ATOM 502 O O . ALA A 1 73 ? -2.018 -27.422 -29.125 1 91.88 73 ALA A O 1
ATOM 503 N N . ALA A 1 74 ? -2.85 -26.969 -31.141 1 92.81 74 ALA A N 1
ATOM 504 C CA . ALA A 1 74 ? -2.178 -28.109 -31.766 1 92.81 74 ALA A CA 1
ATOM 505 C C . ALA A 1 74 ? -0.663 -27.922 -31.75 1 92.81 74 ALA A C 1
ATOM 507 O O . ALA A 1 74 ? 0.084 -28.891 -31.594 1 92.81 74 ALA A O 1
ATOM 508 N N . GLY A 1 75 ? -0.285 -26.719 -32 1 93.31 75 GLY A N 1
ATOM 509 C CA . GLY A 1 75 ? 1.135 -26.406 -31.938 1 93.31 75 GLY A CA 1
ATOM 510 C C . GLY A 1 75 ? 1.729 -26.672 -30.562 1 93.31 75 GLY A C 1
ATOM 511 O O . GLY A 1 75 ? 2.832 -27.219 -30.453 1 93.31 75 GLY A O 1
ATOM 512 N N . VAL A 1 76 ? 0.988 -26.344 -29.547 1 96.06 76 VAL A N 1
ATOM 513 C CA . VAL A 1 76 ? 1.438 -26.609 -28.188 1 96.06 76 VAL A CA 1
ATOM 514 C C . VAL A 1 76 ? 1.523 -28.109 -27.953 1 96.06 76 VAL A C 1
ATOM 516 O O . VAL A 1 76 ? 2.488 -28.594 -27.359 1 96.06 76 VAL A O 1
ATOM 519 N N . ALA A 1 77 ? 0.541 -28.828 -28.406 1 96.38 77 ALA A N 1
ATOM 520 C CA . ALA A 1 77 ? 0.522 -30.297 -28.266 1 96.38 77 ALA A CA 1
ATOM 521 C C . ALA A 1 77 ? 1.752 -30.922 -28.922 1 96.38 77 ALA A C 1
ATOM 523 O O . ALA A 1 77 ? 2.379 -31.812 -28.344 1 96.38 77 ALA A O 1
ATOM 524 N N . ALA A 1 78 ? 2.047 -30.438 -30.078 1 96.69 78 ALA A N 1
ATOM 525 C CA . ALA A 1 78 ? 3.199 -30.953 -30.812 1 96.69 78 ALA A CA 1
ATOM 526 C C . ALA A 1 78 ? 4.496 -30.703 -30.047 1 96.69 78 ALA A C 1
ATOM 528 O O . ALA A 1 78 ? 5.34 -31.594 -29.922 1 96.69 78 ALA A O 1
ATOM 529 N N . LEU A 1 79 ? 4.641 -29.531 -29.578 1 96.44 79 LEU A N 1
ATOM 530 C CA . LEU A 1 79 ? 5.844 -29.188 -28.828 1 96.44 79 LEU A CA 1
ATOM 531 C C . LEU A 1 79 ? 5.926 -30.016 -27.547 1 96.44 79 LEU A C 1
ATOM 533 O O . LEU A 1 79 ? 7.004 -30.484 -27.188 1 96.44 79 LEU A O 1
ATOM 537 N N . ALA A 1 80 ? 4.809 -30.141 -26.812 1 97.44 80 ALA A N 1
ATOM 538 C CA . ALA A 1 80 ? 4.773 -30.969 -25.609 1 97.44 80 ALA A CA 1
ATOM 539 C C . ALA A 1 80 ? 5.238 -32.375 -25.906 1 97.44 80 ALA A C 1
ATOM 541 O O . ALA A 1 80 ? 6.031 -32.969 -25.141 1 97.44 80 ALA A O 1
ATOM 542 N N . GLY A 1 81 ? 4.73 -32.938 -26.969 1 96.88 81 GLY A N 1
ATOM 543 C CA . GLY A 1 81 ? 5.156 -34.25 -27.391 1 96.88 81 GLY A CA 1
ATOM 544 C C . GLY A 1 81 ? 6.652 -34.344 -27.641 1 96.88 81 GLY A C 1
ATOM 545 O O . GLY A 1 81 ? 7.297 -35.312 -27.203 1 96.88 81 GLY A O 1
ATOM 546 N N . ARG A 1 82 ? 7.207 -33.406 -28.281 1 96.19 82 ARG A N 1
ATOM 547 C CA . ARG A 1 82 ? 8.641 -33.375 -28.562 1 96.19 82 ARG A CA 1
ATOM 548 C C . ARG A 1 82 ? 9.445 -33.312 -27.266 1 96.19 82 ARG A C 1
ATOM 550 O O . ARG A 1 82 ? 10.562 -33.812 -27.203 1 96.19 82 ARG A O 1
ATOM 557 N N . LEU A 1 83 ? 8.859 -32.688 -26.281 1 94.81 83 LEU A N 1
ATOM 558 C CA . LEU A 1 83 ? 9.547 -32.5 -25 1 94.81 83 LEU A CA 1
ATOM 559 C C . LEU A 1 83 ? 9.258 -33.688 -24.062 1 94.81 83 LEU A C 1
ATOM 561 O O . LEU A 1 83 ? 9.727 -33.688 -22.922 1 94.81 83 LEU A O 1
ATOM 565 N N . GLY A 1 84 ? 8.375 -34.594 -24.5 1 94.25 84 GLY A N 1
ATOM 566 C CA . GLY A 1 84 ? 8.094 -35.812 -23.734 1 94.25 84 GLY A CA 1
ATOM 567 C C . GLY A 1 84 ? 7.047 -35.594 -22.656 1 94.25 84 GLY A C 1
ATOM 568 O O . GLY A 1 84 ? 7.031 -36.312 -21.641 1 94.25 84 GLY A O 1
ATOM 569 N N . LEU A 1 85 ? 6.246 -34.625 -22.812 1 96 85 LEU A N 1
ATOM 570 C CA . LEU A 1 85 ? 5.227 -34.312 -21.812 1 96 85 LEU A CA 1
ATOM 571 C C . LEU A 1 85 ? 3.836 -34.688 -22.328 1 96 85 LEU A C 1
ATOM 573 O O . LEU A 1 85 ? 3.49 -34.375 -23.469 1 96 85 LEU A O 1
ATOM 577 N N . PRO A 1 86 ? 3.078 -35.406 -21.484 1 96.94 86 PRO A N 1
ATOM 578 C CA . PRO A 1 86 ? 1.686 -35.594 -21.891 1 96.94 86 PRO A CA 1
ATOM 579 C C . PRO A 1 86 ? 0.906 -34.281 -22 1 96.94 86 PRO A C 1
ATOM 581 O O . PRO A 1 86 ? 1.206 -33.344 -21.281 1 96.94 86 PRO A O 1
ATOM 584 N N . HIS A 1 87 ? -0.048 -34.25 -22.906 1 97.69 87 HIS A N 1
ATOM 585 C CA . HIS A 1 87 ? -0.779 -33.031 -23.203 1 97.69 87 HIS A CA 1
ATOM 586 C C . HIS A 1 87 ? -2.268 -33.312 -23.375 1 97.69 87 HIS A C 1
ATOM 588 O O . HIS A 1 87 ? -2.65 -34.344 -23.922 1 97.69 87 HIS A O 1
ATOM 594 N N . ARG A 1 88 ? -3.047 -32.406 -22.891 1 97.81 88 ARG A N 1
ATOM 595 C CA . ARG A 1 88 ? -4.492 -32.406 -23.078 1 97.81 88 ARG A CA 1
ATOM 596 C C . ARG A 1 88 ? -5.008 -31.062 -23.562 1 97.81 88 ARG A C 1
ATOM 598 O O . ARG A 1 88 ? -4.617 -30.031 -23.016 1 97.81 88 ARG A O 1
ATOM 605 N N . ILE A 1 89 ? -5.828 -31.078 -24.594 1 96.88 89 ILE A N 1
ATOM 606 C CA . ILE A 1 89 ? -6.527 -29.859 -25.031 1 96.88 89 ILE A CA 1
ATOM 607 C C . ILE A 1 89 ? -7.914 -29.812 -24.391 1 96.88 89 ILE A C 1
ATOM 609 O O . ILE A 1 89 ? -8.68 -30.781 -24.484 1 96.88 89 ILE A O 1
ATOM 613 N N . LEU A 1 90 ? -8.156 -28.734 -23.688 1 95.81 90 LEU A N 1
ATOM 614 C CA . LEU A 1 90 ? -9.453 -28.5 -23.062 1 95.81 90 LEU A CA 1
ATOM 615 C C . LEU A 1 90 ? -10.25 -27.453 -23.844 1 95.81 90 LEU A C 1
ATOM 617 O O . LEU A 1 90 ? -9.766 -26.328 -24.047 1 95.81 90 LEU A O 1
ATOM 621 N N . THR A 1 91 ? -11.414 -27.75 -24.25 1 92.62 91 THR A N 1
ATOM 622 C CA . THR A 1 91 ? -12.211 -26.828 -25.047 1 92.62 91 THR A CA 1
ATOM 623 C C . THR A 1 91 ? -13.367 -26.25 -24.234 1 92.62 91 THR A C 1
ATOM 625 O O . THR A 1 91 ? -14.047 -26.984 -23.516 1 92.62 91 THR A O 1
ATOM 628 N N . TRP A 1 92 ? -13.477 -24.938 -24.172 1 90.38 92 TRP A N 1
ATOM 629 C CA . TRP A 1 92 ? -14.641 -24.297 -23.578 1 90.38 92 TRP A CA 1
ATOM 630 C C . TRP A 1 92 ? -15.867 -24.438 -24.484 1 90.38 92 TRP A C 1
ATOM 632 O O . TRP A 1 92 ? -15.977 -23.766 -25.516 1 90.38 92 TRP A O 1
ATOM 642 N N . ARG A 1 93 ? -16.625 -25.453 -23.891 1 83.25 93 ARG A N 1
ATOM 643 C CA . ARG A 1 93 ? -17.844 -25.766 -24.656 1 83.25 93 ARG A CA 1
ATOM 644 C C . ARG A 1 93 ? -19.047 -25.016 -24.094 1 83.25 93 ARG A C 1
ATOM 646 O O . ARG A 1 93 ? -19.141 -24.812 -22.875 1 83.25 93 ARG A O 1
ATOM 653 N N . GLY A 1 94 ? -19.719 -24.172 -24.828 1 74.94 94 GLY A N 1
ATOM 654 C CA . GLY A 1 94 ? -20.938 -23.516 -24.391 1 74.94 94 GLY A CA 1
ATOM 655 C C . GLY A 1 94 ? -21.109 -22.125 -24.969 1 74.94 94 GLY A C 1
ATOM 656 O O . GLY A 1 94 ? -20.297 -21.672 -25.781 1 74.94 94 GLY A O 1
ATOM 657 N N . GLU A 1 95 ? -22.172 -21.578 -24.516 1 80.31 95 GLU A N 1
ATOM 658 C CA . GLU A 1 95 ? -22.531 -20.25 -25 1 80.31 95 GLU A CA 1
ATOM 659 C C . GLU A 1 95 ? -21.594 -19.188 -24.422 1 80.31 95 GLU A C 1
ATOM 661 O O . GLU A 1 95 ? -21.25 -19.234 -23.25 1 80.31 95 GLU A O 1
ATOM 666 N N . LYS A 1 96 ? -21.047 -18.484 -25.344 1 81 96 LYS A N 1
ATOM 667 C CA . LYS A 1 96 ? -20.188 -17.359 -24.953 1 81 96 LYS A CA 1
ATOM 668 C C . LYS A 1 96 ? -21 -16.109 -24.703 1 81 96 LYS A C 1
ATOM 670 O O . LYS A 1 96 ? -21.797 -15.695 -25.547 1 81 96 LYS A O 1
ATOM 675 N N . PRO A 1 97 ? -20.844 -15.625 -23.484 1 80.12 97 PRO A N 1
ATOM 676 C CA . PRO A 1 97 ? -21.641 -14.43 -23.188 1 80.12 97 PRO A CA 1
ATOM 677 C C . PRO A 1 97 ? -21.25 -13.234 -24.062 1 80.12 97 PRO A C 1
ATOM 679 O O . PRO A 1 97 ? -20.094 -13.117 -24.484 1 80.12 97 PRO A O 1
ATOM 682 N N . ARG A 1 98 ? -22.312 -12.375 -24.312 1 78.25 98 ARG A N 1
ATOM 683 C CA . ARG A 1 98 ? -22.109 -11.18 -25.125 1 78.25 98 ARG A CA 1
ATOM 684 C C . ARG A 1 98 ? -21.391 -10.094 -24.328 1 78.25 98 ARG A C 1
ATOM 686 O O . ARG A 1 98 ? -20.672 -9.266 -24.891 1 78.25 98 ARG A O 1
ATOM 693 N N . THR A 1 99 ? -21.719 -10.102 -23.062 1 78.88 99 THR A N 1
ATOM 694 C CA . THR A 1 99 ? -21.125 -9.094 -22.203 1 78.88 99 THR A CA 1
ATOM 695 C C . THR A 1 99 ? -20.109 -9.727 -21.25 1 78.88 99 THR A C 1
ATOM 697 O O . THR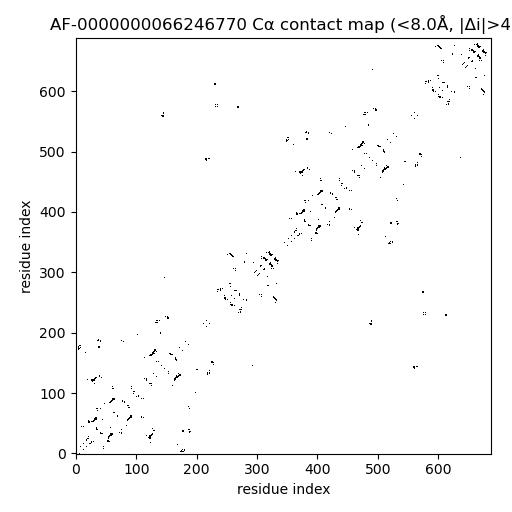 A 1 99 ? -20.234 -10.906 -20.906 1 78.88 99 THR A O 1
ATOM 700 N N . ARG A 1 100 ? -19.031 -9.172 -20.891 1 80.81 100 ARG A N 1
ATOM 701 C CA . ARG A 1 100 ? -18.016 -9.609 -19.938 1 80.81 100 ARG A CA 1
ATOM 702 C C . ARG A 1 100 ? -17.344 -10.891 -20.422 1 80.81 100 ARG A C 1
ATOM 704 O O . ARG A 1 100 ? -17.156 -11.836 -19.641 1 80.81 100 ARG A O 1
ATOM 711 N N . LEU A 1 101 ? -17.047 -10.969 -21.703 1 81.31 101 LEU A N 1
ATOM 712 C CA . LEU A 1 101 ? -16.484 -12.148 -22.359 1 81.31 101 LEU A CA 1
ATOM 713 C C . LEU A 1 101 ? -15.133 -12.508 -21.75 1 81.31 101 LEU A C 1
ATOM 715 O O . LEU A 1 101 ? -14.852 -13.688 -21.516 1 81.31 101 LEU A O 1
ATOM 719 N N . GLN A 1 102 ? -14.336 -11.562 -21.438 1 80.06 102 GLN A N 1
ATOM 720 C CA . GLN A 1 102 ? -13.008 -11.812 -20.875 1 80.06 102 GLN A CA 1
ATOM 721 C C . GLN A 1 102 ? -13.102 -12.445 -19.5 1 80.06 102 GLN A C 1
ATOM 723 O O . GLN A 1 102 ? -12.367 -13.391 -19.188 1 80.06 102 GLN A O 1
ATOM 728 N N . GLU A 1 103 ? -13.953 -11.953 -18.734 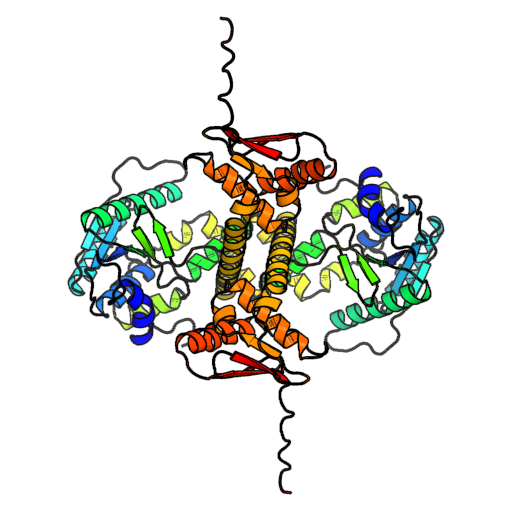1 83.75 103 GLU A N 1
ATOM 729 C CA . GLU A 1 103 ? -14.164 -12.508 -17.406 1 83.75 103 GLU A CA 1
ATOM 730 C C . GLU A 1 103 ? -14.68 -13.938 -17.484 1 83.75 103 GLU A C 1
ATOM 732 O O . GLU A 1 103 ? -14.234 -14.805 -16.719 1 83.75 103 GLU A O 1
ATOM 737 N N . ALA A 1 104 ? -15.609 -14.117 -18.344 1 86.06 104 ALA A N 1
ATOM 738 C CA . ALA A 1 104 ? -16.172 -15.453 -18.531 1 86.06 104 ALA A CA 1
ATOM 739 C C . ALA A 1 104 ? -15.109 -16.422 -19.031 1 86.06 104 ALA A C 1
ATOM 741 O O . ALA A 1 104 ? -15.07 -17.578 -18.594 1 86.06 104 ALA A O 1
ATOM 742 N N . ALA A 1 105 ? -14.305 -16.016 -19.922 1 86.69 105 ALA A N 1
ATOM 743 C CA . ALA A 1 105 ? -13.234 -16.828 -20.469 1 86.69 105 ALA A CA 1
ATOM 744 C C . ALA A 1 105 ? -12.234 -17.234 -19.375 1 86.69 105 ALA A C 1
ATOM 746 O O . ALA A 1 105 ? -11.773 -18.375 -19.344 1 86.69 105 ALA A O 1
ATOM 747 N N . ARG A 1 106 ? -12.023 -16.344 -18.516 1 88 106 ARG A N 1
ATOM 748 C CA . ARG A 1 106 ? -11.117 -16.625 -17.406 1 88 106 ARG A CA 1
ATOM 749 C C . ARG A 1 106 ? -11.703 -17.672 -16.469 1 88 106 ARG A C 1
ATOM 751 O O . ARG A 1 106 ? -11.016 -18.609 -16.078 1 88 106 ARG A O 1
ATOM 758 N N . ALA A 1 107 ? -12.883 -17.453 -16.172 1 89.5 107 ALA A N 1
ATOM 759 C CA . ALA A 1 107 ? -13.547 -18.391 -15.289 1 89.5 107 ALA A CA 1
ATOM 760 C C . ALA A 1 107 ? -13.578 -19.797 -15.906 1 89.5 107 ALA A C 1
ATOM 762 O O . ALA A 1 107 ? -13.289 -20.781 -15.234 1 89.5 107 ALA A O 1
ATOM 763 N N . ALA A 1 108 ? -13.883 -19.781 -17.141 1 91.62 108 ALA A N 1
ATOM 764 C CA . ALA A 1 108 ? -13.938 -21.062 -17.859 1 91.62 108 ALA A CA 1
ATOM 765 C C . ALA A 1 108 ? -12.57 -21.75 -17.875 1 91.62 108 ALA A C 1
ATOM 767 O O . ALA A 1 108 ? -12.477 -22.953 -17.688 1 91.62 108 ALA A O 1
ATOM 768 N N . ARG A 1 109 ? -11.562 -21.031 -18.047 1 93.88 109 ARG A N 1
ATOM 769 C CA . ARG A 1 109 ? -10.203 -21.562 -18.062 1 93.88 109 ARG A CA 1
ATOM 770 C C . ARG A 1 109 ? -9.891 -22.281 -16.75 1 93.88 109 ARG A C 1
ATOM 772 O O . ARG A 1 109 ? -9.43 -23.422 -16.766 1 93.88 109 ARG A O 1
ATOM 779 N N . TYR A 1 110 ? -10.18 -21.672 -15.711 1 95.12 110 TYR A N 1
ATOM 780 C CA . TYR A 1 110 ? -9.82 -22.25 -14.422 1 95.12 110 TYR A CA 1
ATOM 781 C C . TYR A 1 110 ? -10.727 -23.422 -14.078 1 95.12 110 TYR A C 1
ATOM 783 O O . TYR A 1 110 ? -10.289 -24.391 -13.445 1 95.12 110 TYR A O 1
ATOM 791 N N . ASP A 1 111 ? -11.945 -23.344 -14.508 1 94.62 111 ASP A N 1
ATOM 792 C CA . ASP A 1 111 ? -12.844 -24.469 -14.297 1 94.62 111 ASP A CA 1
ATOM 793 C C . ASP A 1 111 ? -12.344 -25.719 -15.023 1 94.62 111 ASP A C 1
ATOM 795 O O . ASP A 1 111 ? -12.305 -26.812 -14.453 1 94.62 111 ASP A O 1
ATOM 799 N N . LEU A 1 112 ? -11.984 -25.484 -16.219 1 96.44 112 LEU A N 1
ATOM 800 C CA . LEU A 1 112 ? -11.484 -26.578 -17.031 1 96.44 112 LEU A CA 1
ATOM 801 C C . LEU A 1 112 ? -10.172 -27.125 -16.469 1 96.44 112 LEU A C 1
ATOM 803 O O . LEU A 1 112 ? -9.992 -28.344 -16.391 1 96.44 112 LEU A O 1
ATOM 807 N N . LEU A 1 113 ? -9.289 -26.266 -16.062 1 97.38 113 LEU A N 1
ATOM 808 C CA . LEU A 1 113 ? -8 -26.688 -15.508 1 97.38 113 LEU A CA 1
ATOM 809 C C . LEU A 1 113 ? -8.195 -27.453 -14.211 1 97.38 113 LEU A C 1
ATOM 811 O O . LEU A 1 113 ? -7.527 -28.469 -13.984 1 97.38 113 LEU A O 1
ATOM 815 N N . LEU A 1 114 ? -9.102 -26.953 -13.391 1 96.5 114 LEU A N 1
ATOM 816 C CA . LEU A 1 114 ? -9.406 -27.625 -12.133 1 96.5 114 LEU A CA 1
ATOM 817 C C . LEU A 1 114 ? -9.961 -29.031 -12.375 1 96.5 114 LEU A C 1
ATOM 819 O O . LEU A 1 114 ? -9.57 -29.984 -11.711 1 96.5 114 LEU A O 1
ATOM 823 N N . GLY A 1 115 ? -10.891 -29.094 -13.289 1 96.44 115 GLY A N 1
ATOM 824 C CA . GLY A 1 115 ? -11.445 -30.391 -13.664 1 96.44 115 GLY A CA 1
ATOM 825 C C . GLY A 1 115 ? -10.383 -31.391 -14.094 1 96.44 115 GLY A C 1
ATOM 826 O O . GLY A 1 115 ? -10.375 -32.531 -13.633 1 96.44 115 GLY A O 1
ATOM 827 N N . LEU A 1 116 ? -9.492 -30.938 -14.906 1 97.25 116 LEU A N 1
ATOM 828 C CA . LEU A 1 116 ? -8.43 -31.797 -15.398 1 97.25 116 LEU A CA 1
ATOM 829 C C . LEU A 1 116 ? -7.508 -32.219 -14.258 1 97.25 116 LEU A C 1
ATOM 831 O O . LEU A 1 116 ? -7.094 -33.375 -14.195 1 97.25 116 LEU A O 1
ATOM 835 N N . ALA A 1 117 ? -7.113 -31.328 -13.438 1 96.69 117 ALA A N 1
ATOM 836 C CA . ALA A 1 117 ? -6.223 -31.625 -12.312 1 96.69 117 ALA A CA 1
ATOM 837 C C . ALA A 1 117 ? -6.816 -32.688 -11.414 1 96.69 117 ALA A C 1
ATOM 839 O O . ALA A 1 117 ? -6.109 -33.625 -10.984 1 96.69 117 ALA A O 1
ATOM 840 N N . ARG A 1 118 ? -8.062 -32.594 -11.188 1 95.5 118 ARG A N 1
ATOM 841 C CA . ARG A 1 118 ? -8.742 -33.594 -10.359 1 95.5 118 ARG A CA 1
ATOM 842 C C . ARG A 1 118 ? -8.742 -34.969 -11.031 1 95.5 118 ARG A C 1
ATOM 844 O O . ARG A 1 118 ? -8.469 -35.969 -10.383 1 95.5 118 ARG A O 1
ATOM 851 N N . GLU A 1 119 ? -9.086 -34.906 -12.281 1 95.88 119 GLU A N 1
ATOM 852 C CA . GLU A 1 119 ? -9.094 -36.125 -13.055 1 95.88 119 GLU A CA 1
ATOM 853 C C . GLU A 1 119 ? -7.723 -36.812 -13.023 1 95.88 119 GLU A C 1
ATOM 855 O O . GLU A 1 119 ? -7.629 -38.031 -12.891 1 95.88 119 GLU A O 1
ATOM 860 N N . ALA A 1 120 ? -6.652 -36.062 -13.07 1 95.25 120 ALA A N 1
ATOM 861 C CA . ALA A 1 120 ? -5.289 -36.562 -13.156 1 95.25 120 ALA A CA 1
ATOM 862 C C . ALA A 1 120 ? -4.715 -36.844 -11.773 1 95.25 120 ALA A C 1
ATOM 864 O O . ALA A 1 120 ? -3.635 -37.406 -11.641 1 95.25 120 ALA A O 1
ATOM 865 N N . GLY A 1 121 ? -5.438 -36.406 -10.742 1 93.19 121 GLY A N 1
ATOM 866 C CA . GLY A 1 121 ? -4.934 -36.531 -9.383 1 93.19 121 GLY A CA 1
ATOM 867 C C . GLY A 1 121 ? -3.803 -35.594 -9.062 1 93.19 121 GLY A C 1
ATOM 868 O O . GLY A 1 121 ? -2.973 -35.875 -8.195 1 93.19 121 GLY A O 1
ATOM 869 N N . ALA A 1 122 ? -3.725 -34.531 -9.758 1 94.69 122 ALA A N 1
ATOM 870 C CA . ALA A 1 122 ? -2.67 -33.531 -9.555 1 94.69 122 ALA A CA 1
ATOM 871 C C . ALA A 1 122 ? -2.949 -32.688 -8.32 1 94.69 122 ALA A C 1
ATOM 873 O O . ALA A 1 122 ? -4.105 -32.438 -7.977 1 94.69 122 ALA A O 1
ATOM 874 N N . GLY A 1 123 ? -1.89 -32.219 -7.727 1 93.75 123 GLY A N 1
ATOM 875 C CA . GLY A 1 123 ? -2.029 -31.406 -6.527 1 93.75 123 GLY A CA 1
ATOM 876 C C . GLY A 1 123 ? -1.855 -29.922 -6.781 1 93.75 123 GLY A C 1
ATOM 877 O O . GLY A 1 123 ? -2.135 -29.094 -5.906 1 93.75 123 GLY A O 1
ATOM 878 N N . ALA A 1 124 ? -1.43 -29.609 -8.055 1 95.62 124 ALA A N 1
ATOM 879 C CA . ALA A 1 124 ? -1.162 -28.188 -8.312 1 95.62 124 ALA A CA 1
ATOM 880 C C . ALA A 1 124 ? -1.357 -27.859 -9.789 1 95.62 124 ALA A C 1
ATOM 882 O O . ALA A 1 124 ? -1.251 -28.734 -10.648 1 95.62 124 ALA A O 1
ATOM 883 N N . ILE A 1 125 ? -1.698 -26.641 -9.992 1 97.06 125 ILE A N 1
ATOM 884 C CA . ILE A 1 125 ? -1.74 -26.031 -11.32 1 97.06 125 ILE A CA 1
ATOM 885 C C . ILE A 1 125 ? -0.747 -24.875 -11.391 1 97.06 125 ILE A C 1
ATOM 887 O O . ILE A 1 125 ? -0.702 -24.031 -10.5 1 97.06 125 ILE A O 1
ATOM 891 N N . LEU A 1 126 ? 0.086 -24.891 -12.422 1 97.19 126 LEU A N 1
ATOM 892 C CA . LEU A 1 126 ? 1.033 -23.797 -12.602 1 97.19 126 LEU A CA 1
ATOM 893 C C . LEU A 1 126 ? 0.661 -22.953 -13.812 1 97.19 126 LEU A C 1
ATOM 895 O O . LEU A 1 126 ? 0.339 -23.484 -14.875 1 97.19 126 LEU A O 1
ATOM 899 N N . THR A 1 127 ? 0.614 -21.641 -13.625 1 97.81 127 THR A N 1
ATOM 900 C CA . THR A 1 127 ? 0.456 -20.688 -14.719 1 97.81 127 THR A CA 1
ATOM 901 C C . THR A 1 127 ? 1.702 -19.828 -14.859 1 97.81 127 THR A C 1
ATOM 903 O O . THR A 1 127 ? 2.537 -19.766 -13.953 1 97.81 127 THR A O 1
ATOM 906 N N . ALA A 1 128 ? 1.833 -19.219 -16.031 1 97.81 128 ALA A N 1
ATOM 907 C CA . ALA A 1 128 ? 3.086 -18.531 -16.344 1 97.81 128 ALA A CA 1
ATOM 908 C C . ALA A 1 128 ? 2.926 -17.016 -16.25 1 97.81 128 ALA A C 1
ATOM 910 O O . ALA A 1 128 ? 3.438 -16.281 -17.094 1 97.81 128 ALA A O 1
ATOM 911 N N . HIS A 1 129 ? 2.162 -16.594 -15.242 1 97 129 HIS A N 1
ATOM 912 C CA . HIS A 1 129 ? 2.086 -15.148 -15.031 1 97 129 HIS A CA 1
ATOM 913 C C . HIS A 1 129 ? 3.463 -14.562 -14.734 1 97 129 HIS A C 1
ATOM 915 O O . HIS A 1 129 ? 4.266 -15.18 -14.031 1 97 129 HIS A O 1
ATOM 921 N N . THR A 1 130 ? 3.654 -13.375 -15.25 1 97.06 130 THR A N 1
ATOM 922 C CA . THR A 1 130 ? 4.977 -12.758 -15.195 1 97.06 130 THR A CA 1
ATOM 923 C C . THR A 1 130 ? 4.941 -11.484 -14.352 1 97.06 130 THR A C 1
ATOM 925 O O . THR A 1 130 ? 3.887 -11.094 -13.852 1 97.06 130 THR A O 1
ATOM 928 N N . LEU A 1 131 ? 6.117 -10.906 -14.242 1 96.5 131 LEU A N 1
ATOM 929 C CA . LEU A 1 131 ? 6.262 -9.602 -13.594 1 96.5 131 LEU A CA 1
ATOM 930 C C . LEU A 1 131 ? 5.398 -8.555 -14.281 1 96.5 131 LEU A C 1
ATOM 932 O O . LEU A 1 131 ? 4.816 -7.691 -13.625 1 96.5 131 LEU A O 1
ATOM 936 N N . ASP A 1 132 ? 5.273 -8.664 -15.586 1 92.12 132 ASP A N 1
ATOM 937 C CA . ASP A 1 132 ? 4.477 -7.711 -16.359 1 92.12 132 ASP A CA 1
ATOM 938 C C . ASP A 1 132 ? 2.99 -7.855 -16.031 1 92.12 132 ASP A C 1
ATOM 940 O O . ASP A 1 132 ? 2.277 -6.855 -15.922 1 92.12 132 ASP A O 1
ATOM 944 N N . ASP A 1 133 ? 2.559 -9.094 -15.891 1 93.06 133 ASP A N 1
ATOM 945 C CA . ASP A 1 133 ? 1.18 -9.344 -15.477 1 93.06 133 ASP A CA 1
ATOM 946 C C . ASP A 1 133 ? 0.901 -8.75 -14.102 1 93.06 133 ASP A C 1
ATOM 948 O O . ASP A 1 133 ? -0.152 -8.148 -13.883 1 93.06 133 ASP A O 1
ATOM 952 N N . GLN A 1 134 ? 1.867 -8.969 -13.195 1 96.19 134 GLN A N 1
ATOM 953 C CA . GLN A 1 134 ? 1.748 -8.438 -11.844 1 96.19 134 GLN A CA 1
ATOM 954 C C . GLN A 1 134 ? 1.621 -6.914 -11.859 1 96.19 134 GLN A C 1
ATOM 956 O O . GLN A 1 134 ? 0.736 -6.352 -11.211 1 96.19 134 GLN A O 1
ATOM 961 N N . ALA A 1 135 ? 2.498 -6.277 -12.594 1 94.12 135 ALA A N 1
ATOM 962 C CA . ALA A 1 135 ? 2.5 -4.82 -12.68 1 94.12 135 ALA A CA 1
ATOM 963 C C . ALA A 1 135 ? 1.181 -4.297 -13.242 1 94.12 135 ALA A C 1
ATOM 965 O O . ALA A 1 135 ? 0.62 -3.328 -12.727 1 94.12 135 ALA A O 1
ATOM 966 N N . GLU A 1 136 ? 0.727 -4.977 -14.266 1 92.5 136 GLU A N 1
ATOM 967 C CA . GLU A 1 136 ? -0.542 -4.582 -14.867 1 92.5 136 GLU A CA 1
ATOM 968 C C . GLU A 1 136 ? -1.692 -4.719 -13.875 1 92.5 136 GLU A C 1
ATOM 970 O O . GLU A 1 136 ? -2.541 -3.83 -13.773 1 92.5 136 GLU A O 1
ATOM 975 N N . THR A 1 137 ? -1.672 -5.824 -13.188 1 94.25 137 THR A N 1
ATOM 976 C CA . THR A 1 137 ? -2.721 -6.078 -12.211 1 94.25 137 THR A CA 1
ATOM 977 C C . THR A 1 137 ? -2.705 -5.023 -11.109 1 94.25 137 THR A C 1
ATOM 979 O O . THR A 1 137 ? -3.748 -4.469 -10.758 1 94.25 137 THR A O 1
ATOM 982 N N . VAL A 1 138 ? -1.521 -4.68 -10.609 1 95.69 138 VAL A N 1
ATOM 983 C CA . VAL A 1 138 ? -1.396 -3.709 -9.523 1 95.69 138 VAL A CA 1
ATOM 984 C C . VAL A 1 138 ? -1.872 -2.338 -10.008 1 95.69 138 VAL A C 1
ATOM 986 O O . VAL A 1 138 ? -2.631 -1.659 -9.305 1 95.69 138 VAL A O 1
ATOM 989 N N . LEU A 1 139 ? -1.462 -1.99 -11.195 1 92.69 139 LEU A N 1
ATOM 990 C CA . LEU A 1 139 ? -1.854 -0.687 -11.719 1 92.69 139 LEU A CA 1
ATOM 991 C C . LEU A 1 139 ? -3.359 -0.625 -11.953 1 92.69 139 LEU A C 1
ATOM 993 O O . LEU A 1 139 ? -4 0.381 -11.641 1 92.69 139 LEU A O 1
ATOM 997 N N . MET A 1 140 ? -3.879 -1.629 -12.508 1 92 140 MET A N 1
ATOM 998 C CA . MET A 1 140 ? -5.32 -1.693 -12.734 1 92 140 MET A CA 1
ATOM 999 C C . MET A 1 140 ? -6.082 -1.541 -11.422 1 92 140 MET A C 1
ATOM 1001 O O . MET A 1 140 ? -7.051 -0.782 -11.344 1 92 140 MET A O 1
ATOM 1005 N N . ARG A 1 141 ? -5.66 -2.238 -10.422 1 94.44 141 ARG A N 1
ATOM 1006 C CA . ARG A 1 141 ? -6.324 -2.205 -9.125 1 94.44 141 ARG A CA 1
ATOM 1007 C C . ARG A 1 141 ? -6.141 -0.85 -8.453 1 94.44 141 ARG A C 1
ATOM 1009 O O . ARG A 1 141 ? -7.035 -0.372 -7.75 1 94.44 141 ARG A O 1
ATOM 1016 N N . LEU A 1 142 ? -4.984 -0.272 -8.664 1 93.88 142 LEU A N 1
ATOM 1017 C CA . LEU A 1 142 ? -4.766 1.093 -8.195 1 93.88 142 LEU A CA 1
ATOM 1018 C C . LEU A 1 142 ? -5.785 2.047 -8.805 1 93.88 142 LEU A C 1
ATOM 1020 O O . LEU A 1 142 ? -6.418 2.826 -8.086 1 93.88 142 LEU A O 1
ATOM 1024 N N . CYS A 1 143 ? -5.977 1.931 -10.094 1 91.31 143 CYS A N 1
ATOM 1025 C CA . CYS A 1 143 ? -6.902 2.801 -10.812 1 91.31 143 CYS A CA 1
ATOM 1026 C C . CYS A 1 143 ? -8.344 2.521 -10.398 1 91.31 143 CYS A C 1
ATOM 1028 O O . CYS A 1 143 ? -9.18 3.424 -10.414 1 91.31 143 CYS A O 1
ATOM 1030 N N . ALA A 1 144 ? -8.562 1.331 -9.945 1 91.81 144 ALA A N 1
ATOM 1031 C CA . ALA A 1 144 ? -9.914 0.945 -9.523 1 91.81 144 ALA A CA 1
ATOM 1032 C C . ALA A 1 144 ? -10.164 1.343 -8.078 1 91.81 144 ALA A C 1
ATOM 1034 O O . ALA A 1 144 ? -11.281 1.179 -7.566 1 91.81 144 ALA A O 1
ATOM 1035 N N . GLY A 1 145 ? -9.18 1.825 -7.402 1 93.44 145 GLY A N 1
ATOM 1036 C CA . GLY A 1 145 ? -9.352 2.293 -6.035 1 93.44 145 GLY A CA 1
ATOM 1037 C C . GLY A 1 145 ? -9.25 1.182 -5.008 1 93.44 145 GLY A C 1
ATOM 1038 O O . GLY A 1 145 ? -9.812 1.287 -3.916 1 93.44 145 GLY A O 1
ATOM 1039 N N . SER A 1 146 ? -8.555 0.118 -5.371 1 95.25 146 SER A N 1
ATOM 1040 C CA . SER A 1 146 ? -8.391 -1 -4.445 1 95.25 146 SER A CA 1
ATOM 1041 C C . SER A 1 146 ? -7.613 -0.581 -3.205 1 95.25 146 SER A C 1
ATOM 1043 O O . SER A 1 146 ? -6.781 0.324 -3.266 1 95.25 146 SER A O 1
ATOM 1045 N N . GLY A 1 147 ? -7.914 -1.271 -2.111 1 96.5 147 GLY A N 1
ATOM 1046 C CA . GLY A 1 147 ? -7.137 -1.088 -0.896 1 96.5 147 GLY A CA 1
ATOM 1047 C C . GLY A 1 147 ? -5.82 -1.84 -0.91 1 96.5 147 GLY A C 1
ATOM 1048 O O . GLY A 1 147 ? -5.492 -2.51 -1.891 1 96.5 147 GLY A O 1
ATOM 1049 N N . PRO A 1 148 ? -5.074 -1.72 0.176 1 97.62 148 PRO A N 1
ATOM 1050 C CA . PRO A 1 148 ? -3.754 -2.348 0.255 1 97.62 148 PRO A CA 1
ATOM 1051 C C . PRO A 1 148 ? -3.803 -3.855 0.02 1 97.62 148 PRO A C 1
ATOM 1053 O O . PRO A 1 148 ? -2.941 -4.406 -0.672 1 97.62 148 PRO A O 1
ATOM 1056 N N . ALA A 1 149 ? -4.809 -4.531 0.575 1 96.31 149 ALA A N 1
ATOM 1057 C CA . ALA A 1 149 ? -4.93 -5.973 0.373 1 96.31 149 ALA A CA 1
ATOM 1058 C C . ALA A 1 149 ? -5.066 -6.309 -1.109 1 96.31 149 ALA A C 1
ATOM 1060 O O . ALA A 1 149 ? -4.434 -7.25 -1.599 1 96.31 149 ALA A O 1
ATOM 1061 N N . GLY A 1 150 ? -5.91 -5.547 -1.765 1 96.44 150 GLY A N 1
ATOM 1062 C CA . GLY A 1 150 ? -6.066 -5.738 -3.197 1 96.44 150 GLY A CA 1
ATOM 1063 C C . GLY A 1 150 ? -4.801 -5.445 -3.98 1 96.44 150 GLY A C 1
ATOM 1064 O O . GLY A 1 150 ? -4.496 -6.133 -4.957 1 96.44 150 GLY A O 1
ATOM 1065 N N . LEU A 1 151 ? -4.02 -4.496 -3.566 1 97.69 151 LEU A N 1
ATOM 1066 C CA . LEU A 1 151 ? -2.83 -4.051 -4.289 1 97.69 151 LEU A CA 1
ATOM 1067 C C . LEU A 1 151 ? -1.678 -5.031 -4.09 1 97.69 151 LEU A C 1
ATOM 1069 O O . LEU A 1 151 ? -0.628 -4.895 -4.723 1 97.69 151 LEU A O 1
ATOM 1073 N N . ALA A 1 152 ? -1.873 -6.047 -3.236 1 97.62 152 ALA A N 1
ATOM 1074 C CA . ALA A 1 152 ? -0.913 -7.141 -3.115 1 97.62 152 ALA A CA 1
ATOM 1075 C C . ALA A 1 152 ? -0.823 -7.938 -4.414 1 97.62 152 ALA A C 1
ATOM 1077 O O . ALA A 1 152 ? 0.106 -8.727 -4.602 1 97.62 152 ALA A O 1
ATOM 1078 N N . GLY A 1 153 ? -1.761 -7.73 -5.305 1 97.06 153 GLY A N 1
ATOM 1079 C CA . GLY A 1 153 ? -1.695 -8.25 -6.66 1 97.06 153 GLY A CA 1
ATOM 1080 C C . GLY A 1 153 ? -1.88 -9.75 -6.734 1 97.06 153 GLY A C 1
ATOM 1081 O O . GLY A 1 153 ? -2.656 -10.328 -5.969 1 97.06 153 GLY A O 1
ATOM 1082 N N . ILE A 1 154 ? -1.298 -10.375 -7.723 1 97.25 154 ILE A N 1
ATOM 1083 C CA . ILE A 1 154 ? -1.361 -11.812 -7.957 1 97.25 154 ILE A CA 1
ATOM 1084 C C . ILE A 1 154 ? -0.486 -12.539 -6.938 1 97.25 154 ILE A C 1
ATOM 1086 O O . ILE A 1 154 ? 0.693 -12.219 -6.777 1 97.25 154 ILE A O 1
ATOM 1090 N N . ALA A 1 155 ? -1.07 -13.406 -6.219 1 97.25 155 ALA A N 1
ATOM 1091 C CA . ALA A 1 155 ? -0.291 -14.195 -5.266 1 97.25 155 ALA A CA 1
ATOM 1092 C C . ALA A 1 155 ? 0.578 -15.219 -5.984 1 97.25 155 ALA A C 1
ATOM 1094 O O . ALA A 1 155 ? 0.138 -15.852 -6.949 1 97.25 155 ALA A O 1
ATOM 1095 N N . PRO A 1 156 ? 1.786 -15.375 -5.516 1 97.25 156 PRO A N 1
ATOM 1096 C CA . PRO A 1 156 ? 2.629 -16.406 -6.125 1 97.25 156 PRO A CA 1
ATOM 1097 C C . PRO A 1 156 ? 2.002 -17.797 -6.047 1 97.25 156 PRO A C 1
ATOM 1099 O O . PRO A 1 156 ? 2.229 -18.625 -6.93 1 97.25 156 PRO A O 1
ATOM 1102 N N . ALA A 1 157 ? 1.277 -18.031 -4.98 1 96 157 ALA A N 1
ATOM 1103 C CA . ALA A 1 157 ? 0.532 -19.281 -4.797 1 96 157 ALA A CA 1
ATOM 1104 C C . ALA A 1 157 ? -0.757 -19.031 -4.016 1 96 157 ALA A C 1
ATOM 1106 O O . ALA A 1 157 ? -0.793 -18.203 -3.111 1 96 157 ALA A O 1
ATOM 1107 N N . ARG A 1 158 ? -1.81 -19.734 -4.414 1 94.19 158 ARG A N 1
ATOM 1108 C CA . ARG A 1 158 ? -3.064 -19.672 -3.676 1 94.19 158 ARG A CA 1
ATOM 1109 C C . ARG A 1 158 ? -3.844 -20.984 -3.824 1 94.19 158 ARG A C 1
ATOM 1111 O O . ARG A 1 158 ? -3.596 -21.75 -4.75 1 94.19 158 ARG A O 1
ATOM 1118 N N . ARG A 1 159 ? -4.73 -21.188 -2.939 1 92.81 159 ARG A N 1
ATOM 1119 C CA . ARG A 1 159 ? -5.594 -22.359 -3.035 1 92.81 159 ARG A CA 1
ATOM 1120 C C . ARG A 1 159 ? -6.734 -22.125 -4.02 1 92.81 159 ARG A C 1
ATOM 1122 O O . ARG A 1 159 ? -7.281 -21.031 -4.086 1 92.81 159 ARG A O 1
ATOM 1129 N N . LEU A 1 160 ? -6.984 -23.062 -4.742 1 91.31 160 LEU A N 1
ATOM 1130 C CA . LEU A 1 160 ? -8.078 -23.078 -5.707 1 91.31 160 LEU A CA 1
ATOM 1131 C C . LEU A 1 160 ? -8.75 -24.453 -5.754 1 91.31 160 LEU A C 1
ATOM 1133 O O . LEU A 1 160 ? -8.164 -25.406 -6.262 1 91.31 160 LEU A O 1
ATOM 1137 N N . GLY A 1 161 ? -9.914 -24.531 -5.293 1 89.56 161 GLY A N 1
ATOM 1138 C CA . GLY A 1 161 ? -10.633 -25.797 -5.305 1 89.56 161 GLY A CA 1
ATOM 1139 C C . GLY A 1 161 ? -9.859 -26.938 -4.664 1 89.56 161 GLY A C 1
ATOM 1140 O O . GLY A 1 161 ? -9.734 -28.016 -5.246 1 89.56 161 GLY A O 1
ATOM 1141 N N . GLY A 1 162 ? -9.188 -26.719 -3.627 1 88.31 162 GLY A N 1
ATOM 1142 C CA . GLY A 1 162 ? -8.453 -27.734 -2.896 1 88.31 162 GLY A CA 1
ATOM 1143 C C . GLY A 1 162 ? -7.051 -27.969 -3.438 1 88.31 162 GLY A C 1
ATOM 1144 O O . GLY A 1 162 ? -6.273 -28.734 -2.861 1 88.31 162 GLY A O 1
ATOM 1145 N N . LEU A 1 163 ? -6.797 -27.375 -4.539 1 92.75 163 LEU A N 1
ATOM 1146 C CA . LEU A 1 163 ? -5.477 -27.484 -5.156 1 92.75 163 LEU A CA 1
ATOM 1147 C C . LEU A 1 163 ? -4.672 -26.203 -4.949 1 92.75 163 LEU A C 1
ATOM 1149 O O . LEU A 1 163 ? -5.203 -25.219 -4.457 1 92.75 163 LEU A O 1
ATOM 1153 N N . LEU A 1 164 ? -3.393 -26.344 -5.312 1 94.31 164 LEU A N 1
ATOM 1154 C CA . LEU A 1 164 ? -2.549 -25.156 -5.277 1 94.31 164 LEU A CA 1
ATOM 1155 C C . LEU A 1 164 ? -2.379 -24.562 -6.676 1 94.31 164 LEU A C 1
ATOM 1157 O O . LEU A 1 164 ? -2.109 -25.297 -7.633 1 94.31 164 LEU A O 1
ATOM 1161 N N . LEU A 1 165 ? -2.672 -23.359 -6.777 1 96.38 165 LEU A N 1
ATOM 1162 C CA . LEU A 1 165 ? -2.354 -22.609 -7.988 1 96.38 165 LEU A CA 1
ATOM 1163 C C . LEU A 1 165 ? -1.068 -21.812 -7.812 1 96.38 165 LEU A C 1
ATOM 1165 O O . LEU A 1 165 ? -0.998 -20.922 -6.961 1 96.38 165 LEU A O 1
ATOM 1169 N N . GLY A 1 166 ? -0.044 -22.156 -8.609 1 96.56 166 GLY A N 1
ATOM 1170 C CA . GLY A 1 166 ? 1.255 -21.516 -8.469 1 96.56 166 GLY A CA 1
ATOM 1171 C C . GLY A 1 166 ? 1.638 -20.672 -9.664 1 96.56 166 GLY A C 1
ATOM 1172 O O . GLY A 1 166 ? 1.22 -20.953 -10.789 1 96.56 166 GLY A O 1
ATOM 1173 N N . ARG A 1 167 ? 2.467 -19.703 -9.445 1 97.88 167 ARG A N 1
ATOM 1174 C CA . ARG A 1 167 ? 3.01 -18.812 -10.469 1 97.88 167 ARG A CA 1
ATOM 1175 C C . ARG A 1 167 ? 4.523 -18.688 -10.336 1 97.88 167 ARG A C 1
ATOM 1177 O O . ARG A 1 167 ? 5.027 -17.641 -9.914 1 97.88 167 ARG A O 1
ATOM 1184 N N . PRO A 1 168 ? 5.219 -19.625 -10.836 1 97.06 168 PRO A N 1
ATOM 1185 C CA . PRO A 1 168 ? 6.664 -19.688 -10.602 1 97.06 168 PRO A CA 1
ATOM 1186 C C . PRO A 1 168 ? 7.414 -18.531 -11.266 1 97.06 168 PRO A C 1
ATOM 1188 O O . PRO A 1 168 ? 8.539 -18.219 -10.867 1 97.06 168 PRO A O 1
ATOM 1191 N N . PHE A 1 169 ? 6.785 -17.875 -12.258 1 97.81 169 PHE A N 1
ATOM 1192 C CA . PHE A 1 169 ? 7.504 -16.859 -13.023 1 97.81 169 PHE A CA 1
ATOM 1193 C C . PHE A 1 169 ? 6.977 -15.469 -12.711 1 97.81 169 PHE A C 1
ATOM 1195 O O . PHE A 1 169 ? 7.219 -14.523 -13.461 1 97.81 169 PHE A O 1
ATOM 1202 N N . LEU A 1 170 ? 6.293 -15.273 -11.602 1 97.69 170 LEU A N 1
ATOM 1203 C CA . LEU A 1 170 ? 5.543 -14.062 -11.289 1 97.69 170 LEU A CA 1
ATOM 1204 C C . LEU A 1 170 ? 6.477 -12.867 -11.141 1 97.69 170 LEU A C 1
ATOM 1206 O O . LEU A 1 170 ? 6.047 -11.719 -11.281 1 97.69 170 LEU A O 1
ATOM 1210 N N . ASP A 1 171 ? 7.812 -13.047 -10.867 1 96.06 171 ASP A N 1
ATOM 1211 C CA . ASP A 1 171 ? 8.742 -11.938 -10.688 1 96.06 171 ASP A CA 1
ATOM 1212 C C . ASP A 1 171 ? 9.727 -11.852 -11.852 1 96.06 171 ASP A C 1
ATOM 1214 O O . ASP A 1 171 ? 10.75 -11.164 -11.758 1 96.06 171 ASP A O 1
ATOM 1218 N N . LEU A 1 172 ? 9.406 -12.539 -12.914 1 96.75 172 LEU A N 1
ATOM 1219 C CA . LEU A 1 172 ? 10.273 -12.516 -14.086 1 96.75 172 LEU A CA 1
ATOM 1220 C C . LEU A 1 172 ? 9.688 -11.633 -15.188 1 96.75 172 LEU A C 1
ATOM 1222 O O . LEU A 1 172 ? 8.508 -11.766 -15.523 1 96.75 172 LEU A O 1
ATOM 1226 N N . PRO A 1 173 ? 10.539 -10.773 -15.734 1 95.88 173 PRO A N 1
ATOM 1227 C CA . PRO A 1 173 ? 10.062 -10.031 -16.906 1 95.88 173 PRO A CA 1
ATOM 1228 C C . PRO A 1 173 ? 9.742 -10.945 -18.094 1 95.88 173 PRO A C 1
ATOM 1230 O O . PRO A 1 173 ? 10.461 -11.922 -18.328 1 95.88 173 PRO A O 1
ATOM 1233 N N . LYS A 1 174 ? 8.719 -10.625 -18.781 1 94.81 174 LYS A N 1
ATOM 1234 C CA . LYS A 1 174 ? 8.336 -11.367 -19.984 1 94.81 174 LYS A CA 1
ATOM 1235 C C . LYS A 1 174 ? 9.5 -11.477 -20.953 1 94.81 174 LYS A C 1
ATOM 1237 O O . LYS A 1 174 ? 9.688 -12.516 -21.594 1 94.81 174 LYS A O 1
ATOM 1242 N N . ALA A 1 175 ? 10.297 -10.461 -21.078 1 95.19 175 ALA A N 1
ATOM 1243 C CA . ALA A 1 175 ? 11.414 -10.414 -22.016 1 95.19 175 ALA A CA 1
ATOM 1244 C C . ALA A 1 175 ? 12.391 -11.562 -21.781 1 95.19 175 ALA A C 1
ATOM 1246 O O . ALA A 1 175 ? 12.969 -12.109 -22.719 1 95.19 175 ALA A O 1
ATOM 1247 N N . ARG A 1 176 ? 12.555 -11.93 -20.531 1 96.94 176 ARG A N 1
ATOM 1248 C CA . ARG A 1 176 ? 13.461 -13.023 -20.219 1 96.94 176 ARG A CA 1
ATOM 1249 C C . ARG A 1 176 ? 12.891 -14.359 -20.688 1 96.94 176 ARG A C 1
ATOM 1251 O O . ARG A 1 176 ? 13.641 -15.25 -21.094 1 96.94 176 ARG A O 1
ATOM 1258 N N . LEU A 1 177 ? 11.609 -14.484 -20.625 1 97.06 177 LEU A N 1
ATOM 1259 C CA . LEU A 1 177 ? 10.969 -15.719 -21.047 1 97.06 177 LEU A CA 1
ATOM 1260 C C . LEU A 1 177 ? 10.977 -15.844 -22.562 1 97.06 177 LEU A C 1
ATOM 1262 O O . LEU A 1 177 ? 11.195 -16.938 -23.094 1 97.06 177 LEU A O 1
ATOM 1266 N N . VAL A 1 178 ? 10.789 -14.703 -23.234 1 96.19 178 VAL A N 1
ATOM 1267 C CA . VAL A 1 178 ? 10.891 -14.68 -24.688 1 96.19 178 VAL A CA 1
ATOM 1268 C C . VAL A 1 178 ? 12.305 -15.07 -25.109 1 96.19 178 VAL A C 1
ATOM 1270 O O . VAL A 1 178 ? 12.484 -15.891 -26.016 1 96.19 178 VAL A O 1
ATOM 1273 N N . ALA A 1 179 ? 13.234 -14.516 -24.453 1 97 179 ALA A N 1
ATOM 1274 C CA . ALA A 1 179 ? 14.633 -14.828 -24.734 1 97 179 ALA A CA 1
ATOM 1275 C C . ALA A 1 179 ? 14.93 -16.297 -24.469 1 97 179 ALA A C 1
ATOM 1277 O O . ALA A 1 179 ? 15.719 -16.922 -25.188 1 97 179 ALA A O 1
ATOM 1278 N N . THR A 1 180 ? 14.375 -16.828 -23.469 1 96.88 180 THR A N 1
ATOM 1279 C CA . THR A 1 180 ? 14.562 -18.219 -23.125 1 96.88 180 THR A CA 1
ATOM 1280 C C . THR A 1 180 ? 14.031 -19.125 -24.234 1 96.88 180 THR A C 1
ATOM 1282 O O . THR A 1 180 ? 14.711 -20.078 -24.641 1 96.88 180 THR A O 1
ATOM 1285 N N . CYS A 1 181 ? 12.859 -18.844 -24.719 1 96.56 181 CYS A N 1
ATOM 1286 C CA . CYS A 1 181 ? 12.289 -19.609 -25.828 1 96.56 181 CYS A CA 1
ATOM 1287 C C . CYS A 1 181 ? 13.18 -19.531 -27.062 1 96.56 181 CYS A C 1
ATOM 1289 O O . CYS A 1 181 ? 13.438 -20.547 -27.719 1 96.56 181 CYS A O 1
ATOM 1291 N N . ALA A 1 182 ? 13.617 -18.328 -27.328 1 95.69 182 ALA A N 1
ATOM 1292 C CA . ALA A 1 182 ? 14.469 -18.109 -28.5 1 95.69 182 ALA A CA 1
ATOM 1293 C C . ALA A 1 182 ? 15.766 -18.906 -28.391 1 95.69 182 ALA A C 1
ATOM 1295 O O . ALA A 1 182 ? 16.188 -19.562 -29.344 1 95.69 182 ALA A O 1
ATOM 1296 N N . ALA A 1 183 ? 16.344 -18.859 -27.281 1 95.56 183 ALA A N 1
ATOM 1297 C CA . ALA A 1 183 ? 17.609 -19.531 -27.047 1 95.56 183 ALA A CA 1
ATOM 1298 C C . ALA A 1 183 ? 17.469 -21.047 -27.156 1 95.56 183 ALA A C 1
ATOM 1300 O O . ALA A 1 183 ? 18.375 -21.734 -27.641 1 95.56 183 ALA A O 1
ATOM 1301 N N . ALA A 1 184 ? 16.344 -21.609 -26.766 1 94.88 184 ALA A N 1
ATOM 1302 C CA . ALA A 1 184 ? 16.125 -23.062 -26.734 1 94.88 184 ALA A CA 1
ATOM 1303 C C . ALA A 1 184 ? 15.469 -23.531 -28.047 1 94.88 184 ALA A C 1
ATOM 1305 O O . ALA A 1 184 ? 15.352 -24.734 -28.281 1 94.88 184 ALA A O 1
ATOM 1306 N N . GLY A 1 185 ? 14.969 -22.562 -28.797 1 94.94 185 GLY A N 1
ATOM 1307 C CA . GLY A 1 185 ? 14.297 -22.891 -30.047 1 94.94 185 GLY A CA 1
ATOM 1308 C C . GLY A 1 185 ? 12.875 -23.375 -29.844 1 94.94 185 GLY A C 1
ATOM 1309 O O . GLY A 1 185 ? 12.398 -24.234 -30.594 1 94.94 185 GLY A O 1
ATOM 1310 N N . TRP A 1 186 ? 12.242 -22.969 -28.812 1 95.19 186 TRP A N 1
ATOM 1311 C CA . TRP A 1 186 ? 10.844 -23.312 -28.594 1 95.19 186 TRP A CA 1
ATOM 1312 C C . TRP A 1 186 ? 9.914 -22.375 -29.328 1 95.19 186 TRP A C 1
ATOM 1314 O O . TRP A 1 186 ? 9.812 -21.188 -28.984 1 95.19 186 TRP A O 1
ATOM 1324 N N . PRO A 1 187 ? 9.219 -22.797 -30.328 1 93.06 187 PRO A N 1
ATOM 1325 C CA . PRO A 1 187 ? 8.297 -21.922 -31.047 1 93.06 187 PRO A CA 1
ATOM 1326 C C . PRO A 1 187 ? 7.078 -21.531 -30.203 1 93.06 187 PRO A C 1
ATOM 1328 O O . PRO A 1 187 ? 6.613 -22.328 -29.391 1 93.06 187 PRO A O 1
ATOM 1331 N N . PHE A 1 188 ? 6.609 -20.344 -30.344 1 90.19 188 PHE A N 1
ATOM 1332 C CA . PHE A 1 188 ? 5.395 -19.922 -29.672 1 90.19 188 PHE A CA 1
ATOM 1333 C C . PHE A 1 188 ? 4.555 -19.031 -30.578 1 90.19 188 PHE A C 1
ATOM 1335 O O . PHE A 1 188 ? 5.051 -18.5 -31.578 1 90.19 188 PHE A O 1
ATOM 1342 N N . ALA A 1 189 ? 3.252 -18.953 -30.25 1 81.88 189 ALA A N 1
ATOM 1343 C CA . ALA A 1 189 ? 2.318 -18.141 -31.031 1 81.88 189 ALA A CA 1
ATOM 1344 C C . ALA A 1 189 ? 2.441 -16.656 -30.688 1 81.88 189 ALA A C 1
ATOM 1346 O O . ALA A 1 189 ? 2.668 -16.312 -29.531 1 81.88 189 ALA A O 1
ATOM 1347 N N . VAL A 1 190 ? 2.609 -15.773 -31.641 1 72.19 190 VAL A N 1
ATOM 1348 C CA . VAL A 1 190 ? 2.58 -14.328 -31.422 1 72.19 190 VAL A CA 1
ATOM 1349 C C . VAL A 1 190 ? 1.191 -13.789 -31.75 1 72.19 190 VAL A C 1
ATOM 1351 O O . VAL A 1 190 ? 0.685 -13.977 -32.844 1 72.19 190 VAL A O 1
ATOM 1354 N N . ASP A 1 191 ? 0.329 -13.734 -30.828 1 59.03 191 ASP A N 1
ATOM 1355 C CA . ASP A 1 191 ? -1.024 -13.234 -31.047 1 59.03 191 ASP A CA 1
ATOM 1356 C C . ASP A 1 191 ? -1.014 -11.742 -31.375 1 59.03 191 ASP A C 1
ATOM 1358 O O . ASP A 1 191 ? -0.656 -10.922 -30.531 1 59.03 191 ASP A O 1
ATOM 1362 N N . PRO A 1 192 ? -1.041 -11.375 -32.656 1 51.22 192 PRO A N 1
ATOM 1363 C CA . PRO A 1 192 ? -1.154 -9.945 -32.969 1 51.22 192 PRO A CA 1
ATOM 1364 C C . PRO A 1 192 ? -2.207 -9.234 -32.125 1 51.22 192 PRO A C 1
ATOM 1366 O O . PRO A 1 192 ? -2.07 -8.047 -31.828 1 51.22 192 PRO A O 1
ATOM 1369 N N . GLY A 1 193 ? -3.398 -9.727 -32.062 1 47.44 193 GLY A N 1
ATOM 1370 C CA . GLY A 1 193 ? -4.559 -9.148 -31.391 1 47.44 193 GLY A CA 1
ATOM 1371 C C . GLY A 1 193 ? -4.379 -8.977 -29.906 1 47.44 193 GLY A C 1
ATOM 1372 O O . GLY A 1 193 ? -5.234 -8.398 -29.234 1 47.44 193 GLY A O 1
ATOM 1373 N N . ASN A 1 194 ? -3.512 -9.711 -29.422 1 49.16 194 ASN A N 1
ATOM 1374 C CA . ASN A 1 194 ? -3.307 -9.703 -27.984 1 49.16 194 ASN A CA 1
ATOM 1375 C C . ASN A 1 194 ? -2.904 -8.32 -27.469 1 49.16 194 ASN A C 1
ATOM 1377 O O . ASN A 1 194 ? -3.168 -7.973 -26.328 1 49.16 194 ASN A O 1
ATOM 1381 N N . ALA A 1 195 ? -2.154 -7.594 -28.359 1 44.91 195 ALA A N 1
ATOM 1382 C CA . ALA A 1 195 ? -1.859 -6.199 -28.031 1 44.91 195 ALA A CA 1
ATOM 1383 C C . ALA A 1 195 ? -3.143 -5.398 -27.844 1 44.91 195 ALA A C 1
ATOM 1385 O O . ALA A 1 195 ? -3.188 -4.465 -27.031 1 44.91 195 ALA A O 1
ATOM 1386 N N . ALA A 1 196 ? -4.125 -5.578 -28.781 1 42.19 196 ALA A N 1
ATOM 1387 C CA . ALA A 1 196 ? -5.344 -4.773 -28.859 1 42.19 196 ALA A CA 1
ATOM 1388 C C . ALA A 1 196 ? -6.281 -5.086 -27.703 1 42.19 196 ALA A C 1
ATOM 1390 O O . ALA A 1 196 ? -7.117 -4.258 -27.328 1 42.19 196 ALA A O 1
ATOM 1391 N N . ALA A 1 197 ? -6.586 -6.398 -27.453 1 44.59 197 ALA A N 1
ATOM 1392 C CA . ALA A 1 197 ? -7.773 -6.867 -26.75 1 44.59 197 ALA A CA 1
ATOM 1393 C C . ALA A 1 197 ? -7.875 -6.234 -25.359 1 44.59 197 ALA A C 1
ATOM 1395 O O . ALA A 1 197 ? -8.977 -6.004 -24.844 1 44.59 197 ALA A O 1
ATOM 1396 N N . ARG A 1 198 ? -7.105 -6.52 -24.297 1 46.78 198 ARG A N 1
ATOM 1397 C CA . ARG A 1 198 ? -7.805 -6.34 -23.031 1 46.78 198 ARG A CA 1
ATOM 1398 C C . ARG A 1 198 ? -7.906 -4.863 -22.672 1 46.78 198 ARG A C 1
ATOM 1400 O O . ARG A 1 198 ? -6.891 -4.172 -22.562 1 46.78 198 ARG A O 1
ATOM 1407 N N . PHE A 1 199 ? -9.133 -4.328 -23.094 1 47.19 199 PHE A N 1
ATOM 1408 C CA . PHE A 1 199 ? -9.578 -2.945 -22.984 1 47.19 199 PHE A CA 1
ATOM 1409 C C . PHE A 1 199 ? -8.906 -2.248 -21.812 1 47.19 199 PHE A C 1
ATOM 1411 O O . PHE A 1 199 ? -8.25 -1.216 -21.984 1 47.19 199 PHE A O 1
ATOM 1418 N N . ALA A 1 200 ? -9.383 -2.674 -20.656 1 55.59 200 ALA A N 1
ATOM 1419 C CA . ALA A 1 200 ? -8.891 -1.969 -19.469 1 55.59 200 ALA A CA 1
ATOM 1420 C C . ALA A 1 200 ? -7.371 -2.041 -19.391 1 55.59 200 ALA A C 1
ATOM 1422 O O . ALA A 1 200 ? -6.711 -1.05 -19.062 1 55.59 200 ALA A O 1
ATOM 1423 N N . ARG A 1 201 ? -6.941 -3.123 -20.062 1 60.16 201 ARG A N 1
ATOM 1424 C CA . ARG A 1 201 ? -5.492 -3.316 -20.062 1 60.16 201 ARG A CA 1
ATOM 1425 C C . ARG A 1 201 ? -4.828 -2.514 -21.172 1 60.16 201 ARG A C 1
ATOM 1427 O O . ARG A 1 201 ? -3.723 -1.995 -21 1 60.16 201 ARG A O 1
ATOM 1434 N N . ALA A 1 202 ? -5.668 -2.273 -22.203 1 62.97 202 ALA A N 1
ATOM 1435 C CA . ALA A 1 202 ? -5.082 -1.547 -23.328 1 62.97 202 ALA A CA 1
ATOM 1436 C C . ALA A 1 202 ? -4.828 -0.087 -22.969 1 62.97 202 ALA A C 1
ATOM 1438 O O . ALA A 1 202 ? -3.783 0.472 -23.297 1 62.97 202 ALA A O 1
ATOM 1439 N N . ARG A 1 203 ? -5.773 0.413 -22.203 1 69.56 203 ARG A N 1
ATOM 1440 C CA . ARG A 1 203 ? -5.602 1.809 -21.812 1 69.56 203 ARG A CA 1
ATOM 1441 C C . ARG A 1 203 ? -4.426 1.967 -20.859 1 69.56 203 ARG A C 1
ATOM 1443 O O . ARG A 1 203 ? -3.66 2.928 -20.953 1 69.56 203 ARG A O 1
ATOM 1450 N N . LEU A 1 204 ? -4.309 0.939 -20.109 1 76.19 204 LEU A N 1
ATOM 1451 C CA . LEU A 1 204 ? -3.225 1.012 -19.125 1 76.19 204 LEU A CA 1
ATOM 1452 C C . LEU A 1 204 ? -1.871 0.84 -19.812 1 76.19 204 LEU A C 1
ATOM 1454 O O . LEU A 1 204 ? -0.863 1.377 -19.344 1 76.19 204 LEU A O 1
ATOM 1458 N N . ARG A 1 205 ? -1.99 0.229 -20.938 1 73.19 205 ARG A N 1
ATOM 1459 C CA . ARG A 1 205 ? -0.745 -0.002 -21.672 1 73.19 205 ARG A CA 1
ATOM 1460 C C . ARG A 1 205 ? -0.182 1.303 -22.219 1 73.19 205 ARG A C 1
ATOM 1462 O O . ARG A 1 205 ? 1.033 1.451 -22.359 1 73.19 205 ARG A O 1
ATOM 1469 N N . ARG A 1 206 ? -1.098 2.223 -22.359 1 75.25 206 ARG A N 1
ATOM 1470 C CA . ARG A 1 206 ? -0.659 3.523 -22.844 1 75.25 206 ARG A CA 1
ATOM 1471 C C . ARG A 1 206 ? -0.05 4.359 -21.734 1 75.25 206 ARG A C 1
ATOM 1473 O O . ARG A 1 206 ? 0.842 5.176 -21.969 1 75.25 206 ARG A O 1
ATOM 1480 N N . VAL A 1 207 ? -0.462 4.051 -20.547 1 81.75 207 VAL A N 1
ATOM 1481 C CA . VAL A 1 207 ? -0.058 4.898 -19.438 1 81.75 207 VAL A CA 1
ATOM 1482 C C . VAL A 1 207 ? 1.2 4.328 -18.781 1 81.75 207 VAL A C 1
ATOM 1484 O O . VAL A 1 207 ? 2.025 5.078 -18.25 1 81.75 207 VAL A O 1
ATOM 1487 N N . MET A 1 208 ? 1.411 3.059 -18.953 1 85.81 208 MET A N 1
ATOM 1488 C CA . MET A 1 208 ? 2.484 2.365 -18.25 1 85.81 208 MET A CA 1
ATOM 1489 C C . MET A 1 208 ? 3.85 2.889 -18.688 1 85.81 208 MET A C 1
ATOM 1491 O O . MET A 1 208 ? 4.703 3.18 -17.844 1 85.81 208 MET A O 1
ATOM 1495 N N . PRO A 1 209 ? 4.035 3.146 -19.984 1 83.56 209 PRO A N 1
ATOM 1496 C CA . PRO A 1 209 ? 5.336 3.689 -20.391 1 83.56 209 PRO A CA 1
ATOM 1497 C C . PRO A 1 209 ? 5.578 5.098 -19.859 1 83.56 209 PRO A C 1
ATOM 1499 O O . PRO A 1 209 ? 6.711 5.453 -19.516 1 83.56 209 PRO A O 1
ATOM 1502 N N . LEU A 1 210 ? 4.582 5.855 -19.781 1 83.75 210 LEU A N 1
ATOM 1503 C CA . LEU A 1 210 ? 4.695 7.207 -19.234 1 83.75 210 LEU A CA 1
ATOM 1504 C C . LEU A 1 210 ? 5.051 7.172 -17.75 1 83.75 210 LEU A C 1
ATOM 1506 O O . LEU A 1 210 ? 5.891 7.953 -17.297 1 83.75 210 LEU A O 1
ATOM 1510 N N . LEU A 1 211 ? 4.465 6.23 -17.078 1 87.25 211 LEU A N 1
ATOM 1511 C CA . LEU A 1 211 ? 4.742 6.09 -15.648 1 87.25 211 LEU A CA 1
ATOM 1512 C C . LEU A 1 211 ? 6.152 5.555 -15.422 1 87.25 211 LEU A C 1
ATOM 1514 O O . LEU A 1 211 ? 6.852 6.004 -14.508 1 87.25 211 LEU A O 1
ATOM 1518 N N . ALA A 1 212 ? 6.504 4.66 -16.266 1 89.06 212 ALA A N 1
ATOM 1519 C CA . ALA A 1 212 ? 7.852 4.113 -16.172 1 89.06 212 ALA A CA 1
ATOM 1520 C C . ALA A 1 212 ? 8.906 5.199 -16.375 1 89.06 212 ALA A C 1
ATOM 1522 O O . ALA A 1 212 ? 9.953 5.191 -15.734 1 89.06 212 ALA A O 1
ATOM 1523 N N . ALA A 1 213 ? 8.617 6.109 -17.281 1 88.25 213 ALA A N 1
ATOM 1524 C CA . ALA A 1 213 ? 9.523 7.223 -17.547 1 88.25 213 ALA A CA 1
ATOM 1525 C C . ALA A 1 213 ? 9.664 8.117 -16.328 1 88.25 213 ALA A C 1
ATOM 1527 O O . ALA A 1 213 ? 10.703 8.758 -16.125 1 88.25 213 ALA A O 1
ATOM 1528 N N . GLU A 1 214 ? 8.633 8.078 -15.492 1 88.62 214 GLU A N 1
ATOM 1529 C CA . GLU A 1 214 ? 8.672 8.867 -14.266 1 88.62 214 GLU A CA 1
ATOM 1530 C C . GLU A 1 214 ? 9.188 8.039 -13.094 1 88.62 214 GLU A C 1
ATOM 1532 O O . GLU A 1 214 ? 9.203 8.508 -11.953 1 88.62 214 GLU A O 1
ATOM 1537 N N . GLY A 1 215 ? 9.492 6.777 -13.398 1 90.94 215 GLY A N 1
ATOM 1538 C CA . GLY A 1 215 ? 10.148 5.965 -12.391 1 90.94 215 GLY A CA 1
ATOM 1539 C C . GLY A 1 215 ? 9.289 4.816 -11.891 1 90.94 215 GLY A C 1
ATOM 1540 O O . GLY A 1 215 ? 9.773 3.924 -11.195 1 90.94 215 GLY A O 1
ATOM 1541 N N . LEU A 1 216 ? 8.039 4.895 -12.18 1 92.44 216 LEU A N 1
ATOM 1542 C CA . LEU A 1 216 ? 7.176 3.811 -11.734 1 92.44 216 LEU A CA 1
ATOM 1543 C C . LEU A 1 216 ? 7.227 2.639 -12.711 1 92.44 216 LEU A C 1
ATOM 1545 O O . LEU A 1 216 ? 6.312 2.451 -13.516 1 92.44 216 LEU A O 1
ATOM 1549 N N . THR A 1 217 ? 8.195 1.849 -12.555 1 94.38 217 THR A N 1
ATOM 1550 C CA . THR A 1 217 ? 8.469 0.727 -13.445 1 94.38 217 THR A CA 1
ATOM 1551 C C . THR A 1 217 ? 7.656 -0.499 -13.039 1 94.38 217 THR A C 1
ATOM 1553 O O . THR A 1 217 ? 7.168 -0.579 -11.906 1 94.38 217 THR A O 1
ATOM 1556 N N . PRO A 1 218 ? 7.57 -1.438 -13.93 1 93.69 218 PRO A N 1
ATOM 1557 C CA . PRO A 1 218 ? 6.926 -2.703 -13.562 1 93.69 218 PRO A CA 1
ATOM 1558 C C . PRO A 1 218 ? 7.574 -3.369 -12.359 1 93.69 218 PRO A C 1
ATOM 1560 O O . PRO A 1 218 ? 6.875 -3.896 -11.484 1 93.69 218 PRO A O 1
ATOM 1563 N N . ALA A 1 219 ? 8.852 -3.309 -12.312 1 95.38 219 ALA A N 1
ATOM 1564 C CA . ALA A 1 219 ? 9.578 -3.912 -11.195 1 95.38 219 ALA A CA 1
ATOM 1565 C C . ALA A 1 219 ? 9.188 -3.256 -9.867 1 95.38 219 ALA A C 1
ATOM 1567 O O . ALA A 1 219 ? 9.008 -3.941 -8.859 1 95.38 219 ALA A O 1
ATOM 1568 N N . ARG A 1 220 ? 9.023 -1.965 -9.852 1 95.88 220 ARG A N 1
ATOM 1569 C CA . ARG A 1 220 ? 8.648 -1.25 -8.633 1 95.88 220 ARG A CA 1
ATOM 1570 C C . ARG A 1 220 ? 7.215 -1.573 -8.227 1 95.88 220 ARG A C 1
ATOM 1572 O O . ARG A 1 220 ? 6.918 -1.717 -7.043 1 95.88 220 ARG A O 1
ATOM 1579 N N . LEU A 1 221 ? 6.367 -1.695 -9.234 1 96.38 221 LEU A N 1
ATOM 1580 C CA . LEU A 1 221 ? 4.984 -2.068 -8.953 1 96.38 221 LEU A CA 1
ATOM 1581 C C . LEU A 1 221 ? 4.914 -3.469 -8.352 1 96.38 221 LEU A C 1
ATOM 1583 O O . LEU A 1 221 ? 4.184 -3.695 -7.383 1 96.38 221 LEU A O 1
ATOM 1587 N N . ALA A 1 222 ? 5.699 -4.344 -8.898 1 96.88 222 ALA A N 1
ATOM 1588 C CA . ALA A 1 222 ? 5.719 -5.715 -8.391 1 96.88 222 ALA A CA 1
ATOM 1589 C C . ALA A 1 222 ? 6.289 -5.762 -6.973 1 96.88 222 ALA A C 1
ATOM 1591 O O . ALA A 1 222 ? 5.797 -6.512 -6.125 1 96.88 222 ALA A O 1
ATOM 1592 N N . ARG A 1 223 ? 7.309 -4.984 -6.754 1 96.69 223 ARG A N 1
ATOM 1593 C CA . ARG A 1 223 ? 7.895 -4.914 -5.422 1 96.69 223 ARG A CA 1
ATOM 1594 C C . ARG A 1 223 ? 6.895 -4.363 -4.41 1 96.69 223 ARG A C 1
ATOM 1596 O O . ARG A 1 223 ? 6.824 -4.844 -3.275 1 96.69 223 ARG A O 1
ATOM 1603 N N . LEU A 1 224 ? 6.18 -3.377 -4.801 1 97.75 224 LEU A N 1
ATOM 1604 C CA . LEU A 1 224 ? 5.133 -2.842 -3.934 1 97.75 224 LEU A CA 1
ATOM 1605 C C . LEU A 1 224 ? 4.117 -3.922 -3.576 1 97.75 224 LEU A C 1
ATOM 1607 O O . LEU A 1 224 ? 3.738 -4.062 -2.41 1 97.75 224 LEU A O 1
ATOM 1611 N N . ALA A 1 225 ? 3.686 -4.672 -4.559 1 98.31 225 ALA A N 1
ATOM 1612 C CA . ALA A 1 225 ? 2.727 -5.75 -4.332 1 98.31 225 ALA A CA 1
ATOM 1613 C C . ALA A 1 225 ? 3.252 -6.746 -3.303 1 98.31 225 ALA A C 1
ATOM 1615 O O . ALA A 1 225 ? 2.52 -7.164 -2.404 1 98.31 225 ALA A O 1
ATOM 1616 N N . ALA A 1 226 ? 4.527 -7.121 -3.459 1 97.69 226 ALA A N 1
ATOM 1617 C CA . ALA A 1 226 ? 5.137 -8.078 -2.537 1 97.69 226 ALA A CA 1
ATOM 1618 C C . ALA A 1 226 ? 5.172 -7.52 -1.115 1 97.69 226 ALA A C 1
ATOM 1620 O O . ALA A 1 226 ? 4.891 -8.242 -0.155 1 97.69 226 ALA A O 1
ATOM 1621 N N . ARG A 1 227 ? 5.492 -6.258 -0.961 1 98.25 227 ARG A N 1
ATOM 1622 C CA . ARG A 1 227 ? 5.547 -5.613 0.345 1 98.25 227 ARG A CA 1
ATOM 1623 C C . ARG A 1 227 ? 4.16 -5.535 0.976 1 98.25 227 ARG A C 1
ATOM 1625 O O . ARG A 1 227 ? 3.998 -5.805 2.168 1 98.25 227 ARG A O 1
ATOM 1632 N N . LEU A 1 228 ? 3.189 -5.207 0.168 1 98.56 228 LEU A N 1
ATOM 1633 C CA . LEU A 1 228 ? 1.821 -5.121 0.667 1 98.56 228 LEU A CA 1
ATOM 1634 C C . LEU A 1 228 ? 1.301 -6.5 1.059 1 98.56 228 LEU A C 1
ATOM 1636 O O . LEU A 1 228 ? 0.542 -6.633 2.021 1 98.56 228 LEU A O 1
ATOM 1640 N N . ARG A 1 229 ? 1.721 -7.527 0.326 1 97.88 229 ARG A N 1
ATOM 1641 C CA . ARG A 1 229 ? 1.342 -8.891 0.668 1 97.88 229 ARG A CA 1
ATOM 1642 C C . ARG A 1 229 ? 1.88 -9.281 2.041 1 97.88 229 ARG A C 1
ATOM 1644 O O . ARG A 1 229 ? 1.167 -9.891 2.842 1 97.88 229 ARG A O 1
ATOM 1651 N N . ARG A 1 230 ? 3.137 -8.969 2.324 1 97.88 230 ARG A N 1
ATOM 1652 C CA . ARG A 1 230 ? 3.73 -9.258 3.625 1 97.88 230 ARG A CA 1
ATOM 1653 C C . ARG A 1 230 ? 3.004 -8.516 4.738 1 97.88 230 ARG A C 1
ATOM 1655 O O . ARG A 1 230 ? 2.744 -9.07 5.805 1 97.88 230 ARG A O 1
ATOM 1662 N N . ASN A 1 231 ? 2.703 -7.242 4.465 1 98.69 231 ASN A N 1
ATOM 1663 C CA . ASN A 1 231 ? 1.96 -6.461 5.445 1 98.69 231 ASN A CA 1
ATOM 1664 C C . ASN A 1 231 ? 0.592 -7.074 5.734 1 98.69 231 ASN A C 1
ATOM 1666 O O . ASN A 1 231 ? 0.197 -7.203 6.895 1 98.69 231 ASN A O 1
ATOM 1670 N N . GLU A 1 232 ? -0.093 -7.434 4.66 1 98.19 232 GLU A N 1
ATOM 1671 C CA . GLU A 1 232 ? -1.429 -8 4.816 1 98.19 232 GLU A CA 1
ATOM 1672 C C . GLU A 1 232 ? -1.382 -9.312 5.602 1 98.19 232 GLU A C 1
ATOM 1674 O O . GLU A 1 232 ? -2.24 -9.562 6.449 1 98.19 232 GLU A O 1
ATOM 1679 N N . ALA A 1 233 ? -0.409 -10.125 5.289 1 97.81 233 ALA A N 1
ATOM 1680 C CA . ALA A 1 233 ? -0.271 -11.383 6.02 1 97.81 233 ALA A CA 1
ATOM 1681 C C . ALA A 1 233 ? -0.1 -11.133 7.516 1 97.81 233 ALA A C 1
ATOM 1683 O O . ALA A 1 233 ? -0.7 -11.828 8.336 1 97.81 233 ALA A O 1
ATOM 1684 N N . ALA A 1 234 ? 0.678 -10.156 7.887 1 98.62 234 ALA A N 1
ATOM 1685 C CA . ALA A 1 234 ? 0.916 -9.828 9.289 1 98.62 234 ALA A CA 1
ATOM 1686 C C . ALA A 1 234 ? -0.354 -9.305 9.953 1 98.62 234 ALA A C 1
ATOM 1688 O O . ALA A 1 234 ? -0.671 -9.68 11.086 1 98.62 234 ALA A O 1
ATOM 1689 N N . LEU A 1 235 ? -1.059 -8.438 9.281 1 98.56 235 LEU A N 1
ATOM 1690 C CA . LEU A 1 235 ? -2.273 -7.852 9.836 1 98.56 235 LEU A CA 1
ATOM 1691 C C . LEU A 1 235 ? -3.369 -8.898 9.977 1 98.56 235 LEU A C 1
ATOM 1693 O O . LEU A 1 235 ? -4.117 -8.898 10.961 1 98.56 235 LEU A O 1
ATOM 1697 N N . ALA A 1 236 ? -3.422 -9.797 8.977 1 97.38 236 ALA A N 1
ATOM 1698 C CA . ALA A 1 236 ? -4.375 -10.898 9.062 1 97.38 236 ALA A CA 1
ATOM 1699 C C . ALA A 1 236 ? -4.059 -11.805 10.25 1 97.38 236 ALA A C 1
ATOM 1701 O O . ALA A 1 236 ? -4.965 -12.234 10.969 1 97.38 236 ALA A O 1
ATOM 1702 N N . ALA A 1 237 ? -2.812 -12.055 10.43 1 97.38 237 ALA A N 1
ATOM 1703 C CA . ALA A 1 237 ? -2.389 -12.875 11.57 1 97.38 237 ALA A CA 1
ATOM 1704 C C . ALA A 1 237 ? -2.742 -12.195 12.891 1 97.38 237 ALA A C 1
ATOM 1706 O O . ALA A 1 237 ? -3.17 -12.859 13.836 1 97.38 237 ALA A O 1
ATOM 1707 N N . ALA A 1 238 ? -2.555 -10.922 12.945 1 97.88 238 ALA A N 1
ATOM 1708 C CA . ALA A 1 238 ? -2.895 -10.164 14.141 1 97.88 238 ALA A CA 1
ATOM 1709 C C . ALA A 1 238 ? -4.391 -10.234 14.43 1 97.88 238 ALA A C 1
ATOM 1711 O O . ALA A 1 238 ? -4.805 -10.383 15.578 1 97.88 238 ALA A O 1
ATOM 1712 N N . ALA A 1 239 ? -5.18 -10.125 13.422 1 97.69 239 ALA A N 1
ATOM 1713 C CA . ALA A 1 239 ? -6.629 -10.203 13.578 1 97.69 239 ALA A CA 1
ATOM 1714 C C . ALA A 1 239 ? -7.047 -11.586 14.078 1 97.69 239 ALA A C 1
ATOM 1716 O O . ALA A 1 239 ? -7.887 -11.695 14.977 1 97.69 239 ALA A O 1
ATOM 1717 N N . GLU A 1 240 ? -6.438 -12.586 13.477 1 96.56 240 GLU A N 1
ATOM 1718 C CA . GLU A 1 240 ? -6.727 -13.953 13.898 1 96.56 240 GLU A CA 1
ATOM 1719 C C . GLU A 1 240 ? -6.359 -14.172 15.359 1 96.56 240 GLU A C 1
ATOM 1721 O O . GLU A 1 240 ? -7.117 -14.797 16.109 1 96.56 240 GLU A O 1
ATOM 1726 N N . ALA A 1 241 ? -5.277 -13.648 15.75 1 95.69 241 ALA A N 1
ATOM 1727 C CA . ALA A 1 241 ? -4.777 -13.82 17.109 1 95.69 241 ALA A CA 1
ATOM 1728 C C . ALA A 1 241 ? -5.641 -13.062 18.109 1 95.69 241 ALA A C 1
ATOM 1730 O O . ALA A 1 241 ? -5.711 -13.43 19.281 1 95.69 241 ALA A O 1
ATOM 1731 N N . ALA A 1 242 ? -6.309 -12.031 17.672 1 96.56 242 ALA A N 1
ATOM 1732 C CA . ALA A 1 242 ? -7.102 -11.18 18.562 1 96.56 242 ALA A CA 1
ATOM 1733 C C . ALA A 1 242 ? -8.484 -11.773 18.797 1 96.56 242 ALA A C 1
ATOM 1735 O O . ALA A 1 242 ? -9.141 -11.453 19.797 1 96.56 242 ALA A O 1
ATOM 1736 N N . ARG A 1 243 ? -8.945 -12.664 18 1 93.81 243 ARG A N 1
ATOM 1737 C CA . ARG A 1 243 ? -10.328 -13.117 17.938 1 93.81 243 ARG A CA 1
ATOM 1738 C C . ARG A 1 243 ? -10.734 -13.797 19.25 1 93.81 243 ARG A C 1
ATOM 1740 O O . ARG A 1 243 ? -11.789 -13.508 19.797 1 93.81 243 ARG A O 1
ATOM 1747 N N . PRO A 1 244 ? -9.852 -14.664 19.766 1 91.88 244 PRO A N 1
ATOM 1748 C CA . PRO A 1 244 ? -10.258 -15.375 20.984 1 91.88 244 PRO A CA 1
ATOM 1749 C C . PRO A 1 244 ? -10.508 -14.445 22.172 1 91.88 244 PRO A C 1
ATOM 1751 O O . PRO A 1 244 ? -11.43 -14.672 22.953 1 91.88 244 PRO A O 1
ATOM 1754 N N . SER A 1 245 ? -9.781 -13.43 22.281 1 92.94 245 SER A N 1
ATOM 1755 C CA . SER A 1 245 ? -9.93 -12.516 23.406 1 92.94 245 SER A CA 1
ATOM 1756 C C . SER A 1 245 ? -11.164 -11.633 23.234 1 92.94 245 SER A C 1
ATOM 1758 O O . SER A 1 245 ? -11.633 -11.031 24.203 1 92.94 245 SER A O 1
ATOM 1760 N N . LEU A 1 246 ? -11.664 -11.523 22.047 1 94.88 246 LEU A N 1
ATOM 1761 C CA . LEU A 1 246 ? -12.812 -10.672 21.75 1 94.88 246 LEU A CA 1
ATOM 1762 C C . LEU A 1 246 ? -14.109 -11.461 21.844 1 94.88 246 LEU A C 1
ATOM 1764 O O . LEU A 1 246 ? -15.195 -10.875 21.891 1 94.88 246 LEU A O 1
ATOM 1768 N N . ALA A 1 247 ? -13.961 -12.773 21.781 1 87.38 247 ALA A N 1
ATOM 1769 C CA . ALA A 1 247 ? -15.156 -13.602 21.766 1 87.38 247 ALA A CA 1
ATOM 1770 C C . ALA A 1 247 ? -16 -13.391 23.016 1 87.38 247 ALA A C 1
ATOM 1772 O O . ALA A 1 247 ? -15.477 -13.438 24.125 1 87.38 247 ALA A O 1
ATOM 1773 N N . ALA A 1 248 ? -17.078 -12.945 22.797 1 80.25 248 ALA A N 1
ATOM 1774 C CA . ALA A 1 248 ? -18.047 -12.797 23.891 1 80.25 248 ALA A CA 1
ATOM 1775 C C . ALA A 1 248 ? -19.062 -13.922 23.859 1 80.25 248 ALA A C 1
ATOM 1777 O O . ALA A 1 248 ? -19.188 -14.648 22.875 1 80.25 248 ALA A O 1
ATOM 1778 N N . ALA A 1 249 ? -19.672 -14.227 24.984 1 69.19 249 ALA A N 1
ATOM 1779 C CA . ALA A 1 249 ? -20.594 -15.352 25.188 1 69.19 249 ALA A CA 1
ATOM 1780 C C . ALA A 1 249 ? -21.5 -15.531 23.969 1 69.19 249 ALA A C 1
ATOM 1782 O O . ALA A 1 249 ? -21.953 -14.547 23.375 1 69.19 249 ALA A O 1
ATOM 1783 N N . PRO A 1 250 ? -21.484 -16.797 23.438 1 64.62 250 PRO A N 1
ATOM 1784 C CA . PRO A 1 250 ? -22.219 -17.141 22.219 1 64.62 250 PRO A CA 1
ATOM 1785 C C . PRO A 1 250 ? -23.672 -16.641 22.234 1 64.62 250 PRO A C 1
ATOM 1787 O O . PRO A 1 250 ? -24.297 -16.609 23.281 1 64.62 250 PRO A O 1
ATOM 1790 N N . ALA A 1 251 ? -24.031 -15.789 21.25 1 65.5 251 ALA A N 1
ATOM 1791 C CA . ALA A 1 251 ? -25.359 -15.219 21.094 1 65.5 251 ALA A CA 1
ATOM 1792 C C . ALA A 1 251 ? -26.328 -16.25 20.516 1 65.5 251 ALA A C 1
ATOM 1794 O O . ALA A 1 251 ? -27.516 -15.945 20.297 1 65.5 251 ALA A O 1
ATOM 1795 N N . GLY A 1 252 ? -26 -17.5 20.531 1 68.06 252 GLY A N 1
ATOM 1796 C CA . GLY A 1 252 ? -26.844 -18.516 19.922 1 68.06 252 GLY A CA 1
ATOM 1797 C C . GLY A 1 252 ? -26.281 -19.047 18.609 1 68.06 252 GLY A C 1
ATOM 1798 O O . GLY A 1 252 ? -25.25 -18.562 18.125 1 68.06 252 GLY A O 1
ATOM 1799 N N . PRO A 1 253 ? -26.938 -20.031 18.125 1 75.44 253 PRO A N 1
ATOM 1800 C CA . PRO A 1 253 ? -26.438 -20.641 16.891 1 75.44 253 PRO A CA 1
ATOM 1801 C C . PRO A 1 253 ? -26.391 -19.672 15.719 1 75.44 253 PRO A C 1
ATOM 1803 O O . PRO A 1 253 ? -27.344 -18.906 15.523 1 75.44 253 PRO A O 1
ATOM 1806 N N . GLY A 1 254 ? -25.375 -19.562 15.023 1 80.62 254 GLY A N 1
ATOM 1807 C CA . GLY A 1 254 ? -25.281 -18.766 13.82 1 80.62 254 GLY A CA 1
ATOM 1808 C C . GLY A 1 254 ? -25 -17.297 14.102 1 80.62 254 GLY A C 1
ATOM 1809 O O . GLY A 1 254 ? -25.156 -16.453 13.219 1 80.62 254 GLY A O 1
ATOM 1810 N N . ARG A 1 255 ? -24.781 -17.078 15.398 1 88.44 255 ARG A N 1
ATOM 1811 C CA . ARG A 1 255 ? -24.484 -15.703 15.781 1 88.44 255 ARG A CA 1
ATOM 1812 C C . ARG A 1 255 ? -23.078 -15.578 16.375 1 88.44 255 ARG A C 1
ATOM 1814 O O . ARG A 1 255 ? -22.484 -16.578 16.766 1 88.44 255 ARG A O 1
ATOM 1821 N N . LEU A 1 256 ? -22.578 -14.422 16.219 1 91.56 256 LEU A N 1
ATOM 1822 C CA . LEU A 1 256 ? -21.281 -14.109 16.812 1 91.56 256 LEU A CA 1
ATOM 1823 C C . LEU A 1 256 ? -21.391 -12.891 17.734 1 91.56 256 LEU A C 1
ATOM 1825 O O . LEU A 1 256 ? -22.234 -12.023 17.531 1 91.56 256 LEU A O 1
ATOM 1829 N N . ALA A 1 257 ? -20.672 -12.945 18.781 1 94.44 257 ALA A N 1
ATOM 1830 C CA . ALA A 1 257 ? -20.594 -11.797 19.688 1 94.44 257 ALA A CA 1
ATOM 1831 C C . ALA A 1 257 ? -19.156 -11.383 19.938 1 94.44 257 ALA A C 1
ATOM 1833 O O . ALA A 1 257 ? -18.297 -12.219 20.234 1 94.44 257 ALA A O 1
ATOM 1834 N N . LEU A 1 258 ? -18.922 -10.141 19.766 1 95.81 258 LEU A N 1
ATOM 1835 C CA . LEU A 1 258 ? -17.594 -9.586 20.047 1 95.81 258 LEU A CA 1
ATOM 1836 C C . LEU A 1 258 ? -17.641 -8.633 21.234 1 95.81 258 LEU A C 1
ATOM 1838 O O . LEU A 1 258 ? -18.594 -7.867 21.375 1 95.81 258 LEU A O 1
ATOM 1842 N N . ASP A 1 259 ? -16.625 -8.633 22.062 1 96.69 259 ASP A N 1
ATOM 1843 C CA . ASP A 1 259 ? -16.453 -7.625 23.094 1 96.69 259 ASP A CA 1
ATOM 1844 C C . ASP A 1 259 ? -16.203 -6.246 22.484 1 96.69 259 ASP A C 1
ATOM 1846 O O . ASP A 1 259 ? -15.188 -6.031 21.812 1 96.69 259 ASP A O 1
ATOM 1850 N N . ALA A 1 260 ? -17.078 -5.305 22.719 1 97.06 260 ALA A N 1
ATOM 1851 C CA . ALA A 1 260 ? -17.031 -3.994 22.078 1 97.06 260 ALA A CA 1
ATOM 1852 C C . ALA A 1 260 ? -15.797 -3.207 22.531 1 97.06 260 ALA A C 1
ATOM 1854 O O . ALA A 1 260 ? -15.094 -2.627 21.688 1 97.06 260 ALA A O 1
ATOM 1855 N N . ALA A 1 261 ? -15.57 -3.195 23.734 1 96.94 261 ALA A N 1
ATOM 1856 C CA . ALA A 1 261 ? -14.422 -2.461 24.266 1 96.94 261 ALA A CA 1
ATOM 1857 C C . ALA A 1 261 ? -13.109 -3.031 23.734 1 96.94 261 ALA A C 1
ATOM 1859 O O . ALA A 1 261 ? -12.188 -2.281 23.406 1 96.94 261 ALA A O 1
ATOM 1860 N N . GLY A 1 262 ? -13.047 -4.348 23.734 1 97.38 262 GLY A N 1
ATOM 1861 C CA . GLY A 1 262 ? -11.875 -5.004 23.172 1 97.38 262 GLY A CA 1
ATOM 1862 C C . GLY A 1 262 ? -11.641 -4.656 21.719 1 97.38 262 GLY A C 1
ATOM 1863 O O . GLY A 1 262 ? -10.508 -4.426 21.312 1 97.38 262 GLY A O 1
ATOM 1864 N N . LEU A 1 263 ? -12.734 -4.664 20.953 1 98 263 LEU A N 1
ATOM 1865 C CA . LEU A 1 263 ? -12.641 -4.297 19.531 1 98 263 LEU A CA 1
ATOM 1866 C C . LEU A 1 263 ? -12.117 -2.877 19.375 1 98 263 LEU A C 1
ATOM 1868 O O . LEU A 1 263 ? -11.25 -2.621 18.547 1 98 263 LEU A O 1
ATOM 1872 N N . ALA A 1 264 ? -12.586 -1.983 20.188 1 98 264 ALA A N 1
ATOM 1873 C CA . ALA A 1 264 ? -12.219 -0.571 20.125 1 98 264 ALA A CA 1
ATOM 1874 C C . ALA A 1 264 ? -10.766 -0.363 20.547 1 98 264 ALA A C 1
ATOM 1876 O O . ALA A 1 264 ? -10.141 0.631 20.172 1 98 264 ALA A O 1
ATOM 1877 N N . ALA A 1 265 ? -10.227 -1.284 21.281 1 97.5 265 ALA A N 1
ATOM 1878 C CA . ALA A 1 265 ? -8.875 -1.155 21.812 1 97.5 265 ALA A CA 1
ATOM 1879 C C . ALA A 1 265 ? -7.84 -1.625 20.797 1 97.5 265 ALA A C 1
ATOM 1881 O O . ALA A 1 265 ? -6.648 -1.342 20.938 1 97.5 265 ALA A O 1
ATOM 1882 N N . LEU A 1 266 ? -8.273 -2.342 19.797 1 98 266 LEU A N 1
ATOM 1883 C CA . LEU A 1 266 ? -7.352 -2.83 18.781 1 98 266 LEU A CA 1
ATOM 1884 C C . LEU A 1 266 ? -6.902 -1.693 17.859 1 98 266 LEU A C 1
ATOM 1886 O O . LEU A 1 266 ? -7.633 -0.719 17.672 1 98 266 LEU A O 1
ATOM 1890 N N . PRO A 1 267 ? -5.637 -1.862 17.297 1 98 267 PRO A N 1
ATOM 1891 C CA . PRO A 1 267 ? -5.34 -0.957 16.172 1 98 267 PRO A CA 1
ATOM 1892 C C . PRO A 1 267 ? -6.398 -1.004 15.078 1 98 267 PRO A C 1
ATOM 1894 O O . PRO A 1 267 ? -6.922 -2.076 14.766 1 98 267 PRO A O 1
ATOM 1897 N N . GLU A 1 268 ? -6.695 0.109 14.477 1 98.25 268 GLU A N 1
ATOM 1898 C CA . GLU A 1 268 ? -7.801 0.264 13.539 1 98.25 268 GLU A CA 1
ATOM 1899 C C . GLU A 1 268 ? -7.723 -0.771 12.422 1 98.25 268 GLU A C 1
ATOM 1901 O O . GLU A 1 268 ? -8.734 -1.362 12.039 1 98.25 268 GLU A O 1
ATOM 1906 N N . ALA A 1 269 ? -6.523 -0.995 11.883 1 98.5 269 ALA A N 1
ATOM 1907 C CA . ALA A 1 269 ? -6.352 -1.925 10.773 1 98.5 269 ALA A CA 1
ATOM 1908 C C . ALA A 1 269 ? -6.699 -3.35 11.188 1 98.5 269 ALA A C 1
ATOM 1910 O O . ALA A 1 269 ? -7.219 -4.133 10.391 1 98.5 269 ALA A O 1
ATOM 1911 N N . VAL A 1 270 ? -6.418 -3.699 12.406 1 98.62 270 VAL A N 1
ATOM 1912 C CA . VAL A 1 270 ? -6.707 -5.031 12.93 1 98.62 270 VAL A CA 1
ATOM 1913 C C . VAL A 1 270 ? -8.203 -5.16 13.227 1 98.62 270 VAL A C 1
ATOM 1915 O O . VAL A 1 270 ? -8.828 -6.156 12.859 1 98.62 270 VAL A O 1
ATOM 1918 N N . ALA A 1 271 ? -8.797 -4.098 13.852 1 98.56 271 ALA A N 1
ATOM 1919 C CA . ALA A 1 271 ? -10.227 -4.09 14.148 1 98.56 271 ALA A CA 1
ATOM 1920 C C . ALA A 1 271 ? -11.055 -4.27 12.875 1 98.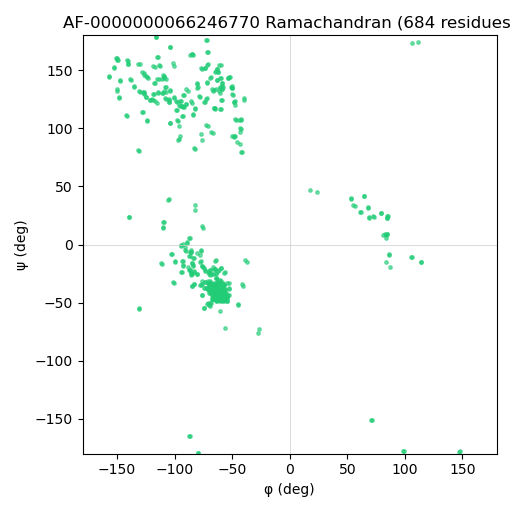56 271 ALA A C 1
ATOM 1922 O O . ALA A 1 271 ? -12.047 -4.996 12.867 1 98.56 271 ALA A O 1
ATOM 1923 N N . LEU A 1 272 ? -10.617 -3.6 11.867 1 98.12 272 LEU A N 1
ATOM 1924 C CA . LEU A 1 272 ? -11.305 -3.691 10.578 1 98.12 272 LEU A CA 1
ATOM 1925 C C . LEU A 1 272 ? -11.312 -5.129 10.07 1 98.12 272 LEU A C 1
ATOM 1927 O O . LEU A 1 272 ? -12.344 -5.617 9.594 1 98.12 272 LEU A O 1
ATOM 1931 N N . ARG A 1 273 ? -10.195 -5.832 10.141 1 97.25 273 ARG A N 1
ATOM 1932 C CA . ARG A 1 273 ? -10.07 -7.203 9.664 1 97.25 273 ARG A CA 1
ATOM 1933 C C . ARG A 1 273 ? -10.844 -8.172 10.555 1 97.25 273 ARG A C 1
ATOM 1935 O O . ARG A 1 273 ? -11.422 -9.148 10.07 1 97.25 273 ARG A O 1
ATOM 1942 N N . VAL A 1 274 ? -10.906 -7.906 11.867 1 97.12 274 VAL A N 1
ATOM 1943 C CA . VAL A 1 274 ? -11.711 -8.711 12.773 1 97.12 274 VAL A CA 1
ATOM 1944 C C . VAL A 1 274 ? -13.188 -8.625 12.375 1 97.12 274 VAL A C 1
ATOM 1946 O O . VAL A 1 274 ? -13.875 -9.641 12.281 1 97.12 274 VAL A O 1
ATOM 1949 N N . LEU A 1 275 ? -13.648 -7.395 12.133 1 96.25 275 LEU A N 1
ATOM 1950 C CA . LEU A 1 275 ? -15.039 -7.191 11.742 1 96.25 275 LEU A CA 1
ATOM 1951 C C . LEU A 1 275 ? -15.336 -7.883 10.414 1 96.25 275 LEU A C 1
ATOM 1953 O O . LEU A 1 275 ? -16.359 -8.57 10.281 1 96.25 275 LEU A O 1
ATOM 1957 N N . ALA A 1 276 ? -14.469 -7.684 9.453 1 94.94 276 ALA A N 1
ATOM 1958 C CA . ALA A 1 276 ? -14.633 -8.305 8.148 1 94.94 276 ALA A CA 1
ATOM 1959 C C . ALA A 1 276 ? -14.719 -9.828 8.266 1 94.94 276 ALA A C 1
ATOM 1961 O O . ALA A 1 276 ? -15.57 -10.461 7.641 1 94.94 276 ALA A O 1
ATOM 1962 N N . ASP A 1 277 ? -13.844 -10.43 9.07 1 93.06 277 ASP A N 1
ATOM 1963 C CA . ASP A 1 277 ? -13.805 -11.875 9.273 1 93.06 277 ASP A CA 1
ATOM 1964 C C . ASP A 1 277 ? -15.078 -12.375 9.938 1 93.06 277 ASP A C 1
ATOM 1966 O O . ASP A 1 277 ? -15.586 -13.445 9.602 1 93.06 277 ASP A O 1
ATOM 1970 N N . ALA A 1 278 ? -15.523 -11.602 10.875 1 92.06 278 ALA A N 1
ATOM 1971 C CA . ALA A 1 278 ? -16.75 -11.977 11.578 1 92.06 278 ALA A CA 1
ATOM 1972 C C . ALA A 1 278 ? -17.938 -12.016 10.625 1 92.06 278 ALA A C 1
ATOM 1974 O O . ALA A 1 278 ? -18.75 -12.938 10.672 1 92.06 278 ALA A O 1
ATOM 1975 N N . ILE A 1 279 ? -18.016 -11.047 9.812 1 92.12 279 ILE A N 1
ATOM 1976 C CA . ILE A 1 279 ? -19.109 -10.977 8.844 1 92.12 279 ILE A CA 1
ATOM 1977 C C . ILE A 1 279 ? -18.984 -12.141 7.855 1 92.12 279 ILE A C 1
ATOM 1979 O O . ILE A 1 279 ? -19.984 -12.789 7.527 1 92.12 279 ILE A O 1
ATOM 1983 N N . ALA A 1 280 ? -17.781 -12.375 7.387 1 90 280 ALA A N 1
ATOM 1984 C CA . ALA A 1 280 ? -17.531 -13.461 6.441 1 90 280 ALA A CA 1
ATOM 1985 C C . ALA A 1 280 ? -17.938 -14.805 7.039 1 90 280 ALA A C 1
ATOM 1987 O O . ALA A 1 280 ? -18.438 -15.68 6.332 1 90 280 ALA A O 1
ATOM 1988 N N . ALA A 1 281 ? -17.672 -14.969 8.305 1 86.94 281 ALA A N 1
ATOM 1989 C CA . ALA A 1 281 ? -17.969 -16.219 8.992 1 86.94 281 ALA A CA 1
ATOM 1990 C C . ALA A 1 281 ? -19.469 -16.5 9.031 1 86.94 281 ALA A C 1
ATOM 1992 O O . ALA A 1 281 ? -19.906 -17.656 9.078 1 86.94 281 ALA A O 1
ATOM 1993 N N . LEU A 1 282 ? -20.25 -15.508 9.031 1 85.56 282 LEU A N 1
ATOM 1994 C CA . LEU A 1 282 ? -21.703 -15.648 9.07 1 85.56 282 LEU A CA 1
ATOM 1995 C C . LEU A 1 282 ? -22.25 -16.047 7.707 1 85.56 282 LEU A C 1
ATOM 1997 O O . LEU A 1 282 ? -23.297 -16.703 7.621 1 85.56 282 LEU A O 1
ATOM 2001 N N . ARG A 1 283 ? -21.656 -15.57 6.648 1 76.56 283 ARG A N 1
ATOM 2002 C CA . ARG A 1 283 ? -22.172 -15.742 5.297 1 76.56 283 ARG A CA 1
ATOM 2003 C C . ARG A 1 283 ? -21.781 -17.094 4.719 1 76.56 283 ARG A C 1
ATOM 2005 O O . ARG A 1 283 ? -22.234 -17.469 3.637 1 76.56 283 ARG A O 1
ATOM 2012 N N . ALA A 1 284 ? -21.609 -18.062 5.398 1 60.66 284 ALA A N 1
ATOM 2013 C CA . ALA A 1 284 ? -21.234 -19.391 4.938 1 60.66 284 ALA A CA 1
ATOM 2014 C C . ALA A 1 284 ? -20.531 -19.328 3.582 1 60.66 284 ALA A C 1
ATOM 2016 O O . ALA A 1 284 ? -20.891 -20.062 2.654 1 60.66 284 ALA A O 1
ATOM 2017 N N . GLY A 1 285 ? -19.578 -18.469 3.262 1 57.47 285 GLY A N 1
ATOM 2018 C CA . GLY A 1 285 ? -18.719 -18.5 2.09 1 57.47 285 GLY A CA 1
ATOM 2019 C C . GLY A 1 285 ? -19.359 -17.875 0.864 1 57.47 285 GLY A C 1
ATOM 2020 O O . GLY A 1 285 ? -18.719 -17.766 -0.185 1 57.47 285 GLY A O 1
ATOM 2021 N N . GLU A 1 286 ? -20.719 -17.609 0.772 1 55.38 286 GLU A N 1
ATOM 2022 C CA . GLU A 1 286 ? -21.422 -17.406 -0.496 1 55.38 286 GLU A CA 1
ATOM 2023 C C . GLU A 1 286 ? -21.266 -15.969 -0.98 1 55.38 286 GLU A C 1
ATOM 2025 O O . GLU A 1 286 ? -21.469 -15.688 -2.162 1 55.38 286 GLU A O 1
ATOM 2030 N N . ARG A 1 287 ? -21 -15.094 -0.053 1 56.94 287 ARG A N 1
ATOM 2031 C CA . ARG A 1 287 ? -21.141 -13.734 -0.568 1 56.94 287 ARG A CA 1
ATOM 2032 C C . ARG A 1 287 ? -19.766 -13.07 -0.713 1 56.94 287 ARG A C 1
ATOM 2034 O O . ARG A 1 287 ? -18.812 -13.445 -0.029 1 56.94 287 ARG A O 1
ATOM 2041 N N . ARG A 1 288 ? -19.625 -12.25 -1.771 1 61.56 288 ARG A N 1
ATOM 2042 C CA . ARG A 1 288 ? -18.484 -11.391 -2.066 1 61.56 288 ARG A CA 1
ATOM 2043 C C . ARG A 1 288 ? -18.109 -10.539 -0.856 1 61.56 288 ARG A C 1
ATOM 2045 O O . ARG A 1 288 ? -18.984 -10.109 -0.102 1 61.56 288 ARG A O 1
ATOM 2052 N N . PRO A 1 289 ? -16.859 -10.5 -0.65 1 67.75 289 PRO A N 1
ATOM 2053 C CA . PRO A 1 289 ? -16.422 -9.633 0.449 1 67.75 289 PRO A CA 1
ATOM 2054 C C . PRO A 1 289 ? -17.016 -8.227 0.351 1 67.75 289 PRO A C 1
ATOM 2056 O O . PRO A 1 289 ? -17.297 -7.746 -0.75 1 67.75 289 PRO A O 1
ATOM 2059 N N . GLU A 1 290 ? -17.484 -7.727 1.429 1 74.25 290 GLU A N 1
ATOM 2060 C CA . GLU A 1 290 ? -17.984 -6.355 1.503 1 74.25 290 GLU A CA 1
ATOM 2061 C C . GLU A 1 290 ? -16.953 -5.367 0.954 1 74.25 290 GLU A C 1
ATOM 2063 O O . GLU A 1 290 ? -15.742 -5.574 1.088 1 74.25 290 GLU A O 1
ATOM 2068 N N . ARG A 1 291 ? -17.594 -4.379 0.326 1 87.25 291 ARG A N 1
ATOM 2069 C CA . ARG A 1 291 ? -16.719 -3.301 -0.14 1 87.25 291 ARG A CA 1
ATOM 2070 C C . ARG A 1 291 ? -15.961 -2.666 1.021 1 87.25 291 ARG A C 1
ATOM 2072 O O . ARG A 1 291 ? -16.547 -2.369 2.064 1 87.25 291 ARG A O 1
ATOM 2079 N N . LEU A 1 292 ? -14.789 -2.473 0.875 1 92.88 292 LEU A N 1
ATOM 2080 C CA . LEU A 1 292 ? -13.906 -1.948 1.913 1 92.88 292 LEU A CA 1
ATOM 2081 C C . LEU A 1 292 ? -14.43 -0.615 2.441 1 92.88 292 LEU A C 1
ATOM 2083 O O . LEU A 1 292 ? -14.406 -0.371 3.65 1 92.88 292 LEU A O 1
ATOM 2087 N N . GLU A 1 293 ? -14.906 0.245 1.557 1 93.44 293 GLU A N 1
ATOM 2088 C CA . GLU A 1 293 ? -15.406 1.56 1.943 1 93.44 293 GLU A CA 1
ATOM 2089 C C . GLU A 1 293 ? -16.578 1.438 2.918 1 93.44 293 GLU A C 1
ATOM 2091 O O . GLU A 1 293 ? -16.672 2.209 3.873 1 93.44 293 GLU A O 1
ATOM 2096 N N . ARG A 1 294 ? -17.406 0.49 2.674 1 94.56 294 ARG A N 1
ATOM 2097 C CA . ARG A 1 294 ? -18.562 0.292 3.543 1 94.56 294 ARG A CA 1
ATOM 2098 C C . ARG A 1 294 ? -18.141 -0.236 4.91 1 94.56 294 ARG A C 1
ATOM 2100 O O . ARG A 1 294 ? -18.703 0.157 5.934 1 94.56 294 ARG A O 1
ATOM 2107 N N . LEU A 1 295 ? -17.234 -1.136 4.867 1 96.06 295 LEU A N 1
ATOM 2108 C CA . LEU A 1 295 ? -16.703 -1.664 6.113 1 96.06 295 LEU A CA 1
ATOM 2109 C C . LEU A 1 295 ? -16.078 -0.552 6.949 1 96.06 295 LEU A C 1
ATOM 2111 O O . LEU A 1 295 ? -16.297 -0.478 8.164 1 96.06 295 LEU A O 1
ATOM 2115 N N . GLU A 1 296 ? -15.305 0.312 6.285 1 97.12 296 GLU A N 1
ATOM 2116 C CA . GLU A 1 296 ? -14.648 1.43 6.957 1 97.12 296 GLU A CA 1
ATOM 2117 C C . GLU A 1 296 ? -15.664 2.404 7.535 1 97.12 296 GLU A C 1
ATOM 2119 O O . GLU A 1 296 ? -15.539 2.836 8.688 1 97.12 296 GLU A O 1
ATOM 2124 N N . GLU A 1 297 ? -16.625 2.721 6.719 1 96.31 297 GLU A N 1
ATOM 2125 C CA . GLU A 1 297 ? -17.672 3.627 7.188 1 96.31 297 GLU A CA 1
ATOM 2126 C C . GLU A 1 297 ? -18.406 3.049 8.391 1 96.31 297 GLU A C 1
ATOM 2128 O O . GLU A 1 297 ? -18.688 3.762 9.359 1 96.31 297 GLU A O 1
ATOM 2133 N N . ALA A 1 298 ? -18.703 1.792 8.297 1 97 298 ALA A N 1
ATOM 2134 C CA . ALA A 1 298 ? -19.406 1.131 9.398 1 97 298 ALA A CA 1
ATOM 2135 C C . ALA A 1 298 ? -18.562 1.126 10.664 1 97 298 ALA A C 1
ATOM 2137 O O . ALA A 1 298 ? -19.031 1.533 11.734 1 97 298 ALA A O 1
ATOM 2138 N N . LEU A 1 299 ? -17.375 0.748 10.578 1 97.88 299 LEU A N 1
ATOM 2139 C CA . LEU A 1 299 ? -16.516 0.582 11.75 1 97.88 299 LEU A CA 1
ATOM 2140 C C . LEU A 1 299 ? -16.078 1.936 12.297 1 97.88 299 LEU A C 1
ATOM 2142 O O . LEU A 1 299 ? -16.328 2.242 13.469 1 97.88 299 LEU A O 1
ATOM 2146 N N . PHE A 1 300 ? -15.508 2.754 11.484 1 96.94 300 PHE A N 1
ATOM 2147 C CA . PHE A 1 300 ? -14.891 3.996 11.938 1 96.94 300 PHE A CA 1
ATOM 2148 C C . PHE A 1 300 ? -15.93 5.098 12.078 1 96.94 300 PHE A C 1
ATOM 2150 O O . PHE A 1 300 ? -15.805 5.977 12.938 1 96.94 300 PHE A O 1
ATOM 2157 N N . GLY A 1 301 ? -16.891 5.059 11.219 1 96.31 301 GLY A N 1
ATOM 2158 C CA . GLY A 1 301 ? -17.859 6.129 11.203 1 96.31 301 GLY A CA 1
ATOM 2159 C C . GLY A 1 301 ? -19.016 5.902 12.172 1 96.31 301 GLY A C 1
ATOM 2160 O O . GLY A 1 301 ? -19.656 6.855 12.609 1 96.31 301 GLY A O 1
ATOM 2161 N N . ARG A 1 302 ? -19.25 4.645 12.547 1 97.69 302 ARG A N 1
ATOM 2162 C CA . ARG A 1 302 ? -20.469 4.375 13.297 1 97.69 302 ARG A CA 1
ATOM 2163 C C . ARG A 1 302 ? -20.172 3.537 14.539 1 97.69 302 ARG A C 1
ATOM 2165 O O . ARG A 1 302 ? -20.391 3.988 15.664 1 97.69 302 ARG A O 1
ATOM 2172 N N . ILE A 1 303 ? -19.578 2.432 14.422 1 98.25 303 ILE A N 1
ATOM 2173 C CA . ILE A 1 303 ? -19.469 1.443 15.484 1 98.25 303 ILE A CA 1
ATOM 2174 C C . ILE A 1 303 ? -18.531 1.969 16.578 1 98.25 303 ILE A C 1
ATOM 2176 O O . ILE A 1 303 ? -18.906 2.029 17.75 1 98.25 303 ILE A O 1
ATOM 2180 N N . LEU A 1 304 ? -17.328 2.393 16.188 1 98.12 304 LEU A N 1
ATOM 2181 C CA . LEU A 1 304 ? -16.344 2.828 17.172 1 98.12 304 LEU A CA 1
ATOM 2182 C C . LEU A 1 304 ? -16.828 4.078 17.906 1 98.12 304 LEU A C 1
ATOM 2184 O O . LEU A 1 304 ? -16.734 4.16 19.125 1 98.12 304 LEU A O 1
ATOM 2188 N N . PRO A 1 305 ? -17.328 5.047 17.109 1 97 305 PRO A N 1
ATOM 2189 C CA . PRO A 1 305 ? -17.875 6.203 17.828 1 97 305 PRO A CA 1
ATOM 2190 C C . PRO A 1 305 ? -19 5.824 18.781 1 97 305 PRO A C 1
ATOM 2192 O O . PRO A 1 305 ? -19.094 6.383 19.875 1 97 305 PRO A O 1
ATOM 2195 N N . ALA A 1 306 ? -19.859 4.879 18.422 1 97.94 306 ALA A N 1
ATOM 2196 C CA . ALA A 1 306 ? -20.938 4.434 19.281 1 97.94 306 ALA A CA 1
ATOM 2197 C C . ALA A 1 306 ? -20.406 3.746 20.531 1 97.94 306 ALA A C 1
ATOM 2199 O O . ALA A 1 306 ? -20.938 3.934 21.625 1 97.94 306 ALA A O 1
ATOM 2200 N N . ILE A 1 307 ? -19.406 2.941 20.375 1 97.75 307 ILE A N 1
ATOM 2201 C CA . ILE A 1 307 ? -18.766 2.297 21.531 1 97.75 307 ILE A CA 1
ATOM 2202 C C . ILE A 1 307 ? -18.25 3.357 22.484 1 97.75 307 ILE A C 1
ATOM 2204 O O . ILE A 1 307 ? -18.484 3.273 23.703 1 97.75 307 ILE A O 1
ATOM 2208 N N . ALA A 1 308 ? -17.578 4.34 21.969 1 96.62 308 ALA A N 1
ATOM 2209 C CA . ALA A 1 308 ? -16.984 5.402 22.781 1 96.62 308 ALA A CA 1
ATOM 2210 C C . ALA A 1 308 ? -18.062 6.188 23.516 1 96.62 308 ALA A C 1
ATOM 2212 O O . ALA A 1 308 ? -17.875 6.574 24.672 1 96.62 308 ALA A O 1
ATOM 2213 N N . ALA A 1 309 ? -19.156 6.398 22.875 1 96.19 309 ALA A N 1
ATOM 2214 C CA . ALA A 1 309 ? -20.25 7.184 23.453 1 96.19 309 ALA A CA 1
ATOM 2215 C C . ALA A 1 309 ? -21.125 6.324 24.359 1 96.19 309 ALA A C 1
ATOM 2217 O O . ALA A 1 309 ? -21.953 6.848 25.094 1 96.19 309 ALA A O 1
ATOM 2218 N N . GLY A 1 310 ? -20.938 5.047 24.312 1 96.06 310 GLY A N 1
ATOM 2219 C CA . GLY A 1 310 ? -21.781 4.141 25.094 1 96.06 310 GLY A CA 1
ATOM 2220 C C . GLY A 1 310 ? -23.219 4.094 24.609 1 96.06 310 GLY A C 1
ATOM 2221 O O . GLY A 1 310 ? -24.141 3.965 25.406 1 96.06 310 GLY A O 1
ATOM 2222 N N . THR A 1 311 ? -23.375 4.277 23.312 1 96.81 311 THR A N 1
ATOM 2223 C CA . THR A 1 311 ? -24.719 4.285 22.734 1 96.81 311 THR A CA 1
ATOM 2224 C C . THR A 1 311 ? -24.969 3.037 21.906 1 96.81 311 THR A C 1
ATOM 2226 O O . THR A 1 311 ? -24.031 2.516 21.266 1 96.81 311 THR A O 1
ATOM 2229 N N . PRO A 1 312 ? -26.234 2.598 21.969 1 97.19 312 PRO A N 1
ATOM 2230 C CA . PRO A 1 312 ? -26.547 1.439 21.125 1 97.19 312 PRO A CA 1
ATOM 2231 C C . PRO A 1 312 ? -26.578 1.782 19.641 1 97.19 312 PRO A C 1
ATOM 2233 O O . PRO A 1 312 ? -26.703 2.955 19.281 1 97.19 312 PRO A O 1
ATOM 2236 N N . LEU A 1 313 ? -26.344 0.766 18.812 1 97.69 313 LEU A N 1
ATOM 2237 C CA . LEU A 1 313 ? -26.312 0.934 17.375 1 97.69 313 LEU A CA 1
ATOM 2238 C C . LEU A 1 313 ? -26.75 -0.347 16.656 1 97.69 313 LEU A C 1
ATOM 2240 O O . LEU A 1 313 ? -26.375 -1.445 17.078 1 97.69 313 LEU A O 1
ATOM 2244 N N . ARG A 1 314 ? -27.625 -0.185 15.711 1 97.25 314 ARG A N 1
ATOM 2245 C CA . ARG A 1 314 ? -28 -1.297 14.844 1 97.25 314 ARG A CA 1
ATOM 2246 C C . ARG A 1 314 ? -27.797 -0.948 13.375 1 97.25 314 ARG A C 1
ATOM 2248 O O . ARG A 1 314 ? -28.188 0.128 12.922 1 97.25 314 ARG A O 1
ATOM 2255 N N . LEU A 1 315 ? -27.062 -1.791 12.68 1 95.94 315 LEU A N 1
ATOM 2256 C CA . LEU A 1 315 ? -26.875 -1.562 11.258 1 95.94 315 LEU A CA 1
ATOM 2257 C C . LEU A 1 315 ? -26.703 -2.881 10.508 1 95.94 315 LEU A C 1
ATOM 2259 O O . LEU A 1 315 ? -26.484 -3.924 11.125 1 95.94 315 LEU A O 1
ATOM 2263 N N . THR A 1 316 ? -26.953 -2.852 9.234 1 93.06 316 THR A N 1
ATOM 2264 C CA . THR A 1 316 ? -26.719 -4.004 8.367 1 93.06 316 THR A CA 1
ATOM 2265 C C . THR A 1 316 ? -25.516 -3.783 7.473 1 93.06 316 THR A C 1
ATOM 2267 O O . THR A 1 316 ? -25.281 -2.672 6.988 1 93.06 316 THR A O 1
ATOM 2270 N N . LEU A 1 317 ? -24.734 -4.797 7.402 1 91.81 317 LEU A N 1
ATOM 2271 C CA . LEU A 1 317 ? -23.516 -4.73 6.594 1 91.81 317 LEU A CA 1
ATOM 2272 C C . LEU A 1 317 ? -23.188 -6.098 6.008 1 91.81 317 LEU A C 1
ATOM 2274 O O . LEU A 1 317 ? -23 -7.07 6.75 1 91.81 317 LEU A O 1
ATOM 2278 N N . GLY A 1 318 ? -23.016 -6.176 4.676 1 87.38 318 GLY A N 1
ATOM 2279 C CA . GLY A 1 318 ? -22.594 -7.398 4.008 1 87.38 318 GLY A CA 1
ATOM 2280 C C . GLY A 1 318 ? -23.516 -8.578 4.301 1 87.38 318 GLY A C 1
ATOM 2281 O O . GLY A 1 318 ? -23.031 -9.695 4.52 1 87.38 318 GLY A O 1
ATOM 2282 N N . GLY A 1 319 ? -24.75 -8.367 4.477 1 86.69 319 GLY A N 1
ATOM 2283 C CA . GLY A 1 319 ? -25.688 -9.438 4.754 1 86.69 319 GLY A CA 1
ATOM 2284 C C . GLY A 1 319 ? -25.75 -9.812 6.223 1 86.69 319 GLY A C 1
ATOM 2285 O O . GLY A 1 319 ? -26.375 -10.812 6.586 1 86.69 319 GLY A O 1
ATOM 2286 N N . ALA A 1 320 ? -25.125 -9.039 7.055 1 91.56 320 ALA A N 1
ATOM 2287 C CA . ALA A 1 320 ? -25.109 -9.273 8.5 1 91.56 320 ALA A CA 1
ATOM 2288 C C . ALA A 1 320 ? -25.781 -8.133 9.25 1 91.56 320 ALA A C 1
ATOM 2290 O O . ALA A 1 320 ? -25.656 -6.965 8.859 1 91.56 320 ALA A O 1
ATOM 2291 N N . LEU A 1 321 ? -26.531 -8.492 10.227 1 93.69 321 LEU A N 1
ATOM 2292 C CA . LEU A 1 321 ? -27.062 -7.516 11.172 1 93.69 321 LEU A CA 1
ATOM 2293 C C . LEU A 1 321 ? -26.109 -7.328 12.344 1 93.69 321 LEU A C 1
ATOM 2295 O O . LEU A 1 321 ? -25.703 -8.297 12.992 1 93.69 321 LEU A O 1
ATOM 2299 N N . LEU A 1 322 ? -25.656 -6.156 12.547 1 95.75 322 LEU A N 1
ATOM 2300 C CA . LEU A 1 322 ? -24.781 -5.793 13.664 1 95.75 322 LEU A CA 1
ATOM 2301 C C . LEU A 1 322 ? -25.547 -5.023 14.727 1 95.75 322 LEU A C 1
ATOM 2303 O O . LEU A 1 322 ? -26.188 -4.008 14.43 1 95.75 322 LEU A O 1
ATOM 2307 N N . ASP A 1 323 ? -25.547 -5.523 15.922 1 95.5 323 ASP A N 1
ATOM 2308 C CA . ASP A 1 323 ? -26.266 -4.945 17.047 1 95.5 323 ASP A CA 1
ATOM 2309 C C . ASP A 1 323 ? -25.328 -4.652 18.219 1 95.5 323 ASP A C 1
ATOM 2311 O O . ASP A 1 323 ? -24.859 -5.574 18.891 1 95.5 323 ASP A O 1
ATOM 2315 N N . LEU A 1 324 ? -25.062 -3.377 18.406 1 97 324 LEU A N 1
ATOM 2316 C CA . LEU A 1 324 ? -24.219 -2.936 19.516 1 97 324 LEU A CA 1
ATOM 2317 C C . LEU A 1 324 ? -25.062 -2.578 20.734 1 97 324 LEU A C 1
ATOM 2319 O O . LEU A 1 324 ? -25.828 -1.609 20.703 1 97 324 LEU A O 1
ATOM 2323 N N . ALA A 1 325 ? -24.953 -3.391 21.75 1 93.75 325 ALA A N 1
ATOM 2324 C CA . ALA A 1 325 ? -25.672 -3.168 23.016 1 93.75 325 ALA A CA 1
ATOM 2325 C C . ALA A 1 325 ? -24.984 -3.883 24.172 1 93.75 325 ALA A C 1
ATOM 2327 O O . ALA A 1 325 ? -24.422 -4.973 24 1 93.75 325 ALA A O 1
ATOM 2328 N N . GLY A 1 326 ? -25.016 -3.258 25.312 1 91.06 326 GLY A N 1
ATOM 2329 C CA . GLY A 1 326 ? -24.516 -3.896 26.516 1 91.06 326 GLY A CA 1
ATOM 2330 C C . GLY A 1 326 ? -23.047 -4.23 26.438 1 91.06 326 GLY A C 1
ATOM 2331 O O . GLY A 1 326 ? -22.609 -5.285 26.906 1 91.06 326 GLY A O 1
ATOM 2332 N N . GLY A 1 327 ? -22.328 -3.449 25.656 1 93.12 327 GLY A N 1
ATOM 2333 C CA . GLY A 1 327 ? -20.891 -3.641 25.594 1 93.12 327 GLY A CA 1
ATOM 2334 C C . GLY A 1 327 ? -20.484 -4.746 24.641 1 93.12 327 GLY A C 1
ATOM 2335 O O . GLY A 1 327 ? -19.312 -5.145 24.609 1 93.12 327 GLY A O 1
ATOM 2336 N N . ARG A 1 328 ? -21.547 -5.188 23.891 1 95.31 328 ARG A N 1
ATOM 2337 C CA . ARG A 1 328 ? -21.266 -6.258 22.938 1 95.31 328 ARG A CA 1
ATOM 2338 C C . ARG A 1 328 ? -21.734 -5.871 21.531 1 95.31 328 ARG A C 1
ATOM 2340 O O . ARG A 1 328 ? -22.703 -5.125 21.375 1 95.31 328 ARG A O 1
ATOM 2347 N N . LEU A 1 329 ? -20.969 -6.348 20.594 1 96.56 329 LEU A N 1
ATOM 2348 C CA . LEU A 1 329 ? -21.375 -6.273 19.188 1 96.56 329 LEU A CA 1
ATOM 2349 C C . LEU A 1 329 ? -21.859 -7.633 18.703 1 96.56 329 LEU A C 1
ATOM 2351 O O . LEU A 1 329 ? -21.047 -8.531 18.453 1 96.56 329 LEU A O 1
ATOM 2355 N N . LEU A 1 330 ? -23.125 -7.789 18.562 1 95.19 330 LEU A N 1
ATOM 2356 C CA . LEU A 1 330 ? -23.719 -9.047 18.109 1 95.19 330 LEU A CA 1
ATOM 2357 C C . LEU A 1 330 ? -23.891 -9.039 16.594 1 95.19 330 LEU A C 1
ATOM 2359 O O . LEU A 1 330 ? -24.328 -8.047 16.016 1 95.19 330 LEU A O 1
ATOM 2363 N N . LEU A 1 331 ? -23.406 -10.07 16.031 1 94.12 331 LEU A N 1
ATOM 2364 C CA . LEU A 1 331 ? -23.547 -10.234 14.586 1 94.12 331 LEU A CA 1
ATOM 2365 C C . LEU A 1 331 ? -24.438 -11.438 14.266 1 94.12 331 LEU A C 1
ATOM 2367 O O . LEU A 1 331 ? -24.25 -12.516 14.836 1 94.12 331 LEU A O 1
ATOM 2371 N N . ALA A 1 332 ? -25.406 -11.234 13.406 1 92.06 332 ALA A N 1
ATOM 2372 C CA . ALA A 1 332 ? -26.297 -12.289 12.945 1 92.06 332 ALA A CA 1
ATOM 2373 C C . ALA A 1 332 ? -26.594 -12.148 11.453 1 92.06 332 ALA A C 1
ATOM 2375 O O . ALA A 1 332 ? -26.438 -11.062 10.883 1 92.06 332 ALA A O 1
ATOM 2376 N N . PRO A 1 333 ? -26.938 -13.281 10.844 1 89.31 333 PRO A N 1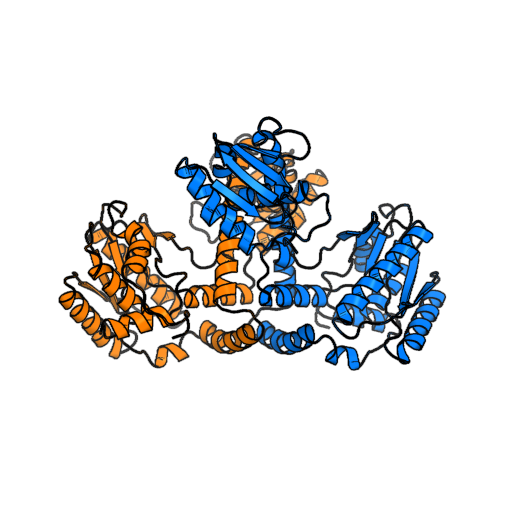
ATOM 2377 C CA . PRO A 1 333 ? -27.359 -13.125 9.453 1 89.31 333 PRO A CA 1
ATOM 2378 C C . PRO A 1 333 ? -28.562 -12.195 9.297 1 89.31 333 PRO A C 1
ATOM 2380 O O . PRO A 1 333 ? -29.453 -12.18 10.148 1 89.31 333 PRO A O 1
ATOM 2383 N N . GLU A 1 334 ? -28.469 -11.391 8.258 1 84.69 334 GLU A N 1
ATOM 2384 C CA . GLU A 1 334 ? -29.578 -10.492 7.988 1 84.69 334 GLU A CA 1
ATOM 2385 C C . GLU A 1 334 ? -30.875 -11.266 7.762 1 84.69 334 GLU A C 1
ATOM 2387 O O . GLU A 1 334 ? -30.906 -12.234 7.004 1 84.69 334 GLU A O 1
ATOM 2392 N N . PRO A 1 335 ? -31.922 -10.914 8.57 1 76.94 335 PRO A N 1
ATOM 2393 C CA . PRO A 1 335 ? -33.188 -11.609 8.375 1 76.94 335 PRO A CA 1
ATOM 2394 C C . PRO A 1 335 ? -33.75 -11.398 6.973 1 76.94 335 PRO A C 1
ATOM 2396 O O . PRO A 1 335 ? -33.531 -10.367 6.348 1 76.94 335 PRO A O 1
ATOM 2399 N N . PRO A 1 336 ? -34.25 -12.523 6.348 1 69.62 336 PRO A N 1
ATOM 2400 C CA . PRO A 1 336 ? -34.875 -12.359 5.027 1 69.62 336 PRO A CA 1
ATOM 2401 C C . PRO A 1 336 ? -35.875 -11.227 4.988 1 69.62 336 PRO A C 1
ATOM 2403 O O . PRO A 1 336 ? -36.531 -10.922 6 1 69.62 336 PRO A O 1
ATOM 2406 N N . ARG A 1 337 ? -35.719 -10.273 4.129 1 57.59 337 ARG A N 1
ATOM 2407 C CA . ARG A 1 337 ? -36.688 -9.195 3.961 1 57.59 337 ARG A CA 1
ATOM 2408 C C . ARG A 1 337 ? -38.125 -9.75 3.885 1 57.59 337 ARG A C 1
ATOM 2410 O O . ARG A 1 337 ? -38.375 -10.719 3.164 1 57.59 337 ARG A O 1
ATOM 2417 N N . ARG A 1 338 ? -38.812 -9.531 4.926 1 54.44 338 ARG A N 1
ATOM 2418 C CA . ARG A 1 338 ? -40.219 -9.906 4.836 1 54.44 338 ARG A CA 1
ATOM 2419 C C . ARG A 1 338 ? -40.844 -9.383 3.549 1 54.44 338 ARG A C 1
ATOM 2421 O O . ARG A 1 338 ? -40.781 -8.188 3.256 1 54.44 338 ARG A O 1
ATOM 2428 N N . ARG A 1 339 ? -40.875 -10.156 2.512 1 50.22 339 ARG A N 1
ATOM 2429 C CA . ARG A 1 339 ? -41.781 -9.805 1.406 1 50.22 339 ARG A CA 1
ATOM 2430 C C . ARG A 1 339 ? -43.156 -9.367 1.917 1 50.22 339 ARG A C 1
ATOM 2432 O O . ARG A 1 339 ? -43.844 -10.133 2.594 1 50.22 339 ARG A O 1
ATOM 2439 N N . THR A 1 340 ? -43.219 -8.148 2.193 1 42.62 340 THR A N 1
ATOM 2440 C CA . THR A 1 340 ? -44.594 -7.711 2.387 1 42.62 340 THR A CA 1
ATOM 2441 C C . THR A 1 340 ? -45.469 -8.164 1.226 1 42.62 340 THR A C 1
ATOM 2443 O O . THR A 1 340 ? -45.219 -7.832 0.07 1 42.62 340 THR A O 1
ATOM 2446 N N . LYS A 1 341 ? -46.156 -9.297 1.233 1 41.09 341 LYS A N 1
ATOM 2447 C CA . LYS A 1 341 ? -47.25 -9.609 0.334 1 41.09 341 LYS A CA 1
ATOM 2448 C C . LYS A 1 341 ? -48.188 -8.414 0.163 1 41.09 341 LYS A C 1
ATOM 2450 O O . LYS A 1 341 ? -48.75 -7.918 1.138 1 41.09 341 LYS A O 1
ATOM 2455 N N . ARG A 1 342 ? -47.969 -7.699 -0.883 1 39.34 342 ARG A N 1
ATOM 2456 C CA . ARG A 1 342 ? -49 -6.754 -1.288 1 39.34 342 ARG A CA 1
ATOM 2457 C C . ARG A 1 342 ? -50.406 -7.379 -1.185 1 39.34 342 ARG A C 1
ATOM 2459 O O . ARG A 1 342 ? -50.625 -8.484 -1.688 1 39.34 342 ARG A O 1
ATOM 2466 N N . ALA A 1 343 ? -51.062 -6.949 -0.273 1 42.59 343 ALA A N 1
ATOM 2467 C CA . ALA A 1 343 ? -52.5 -7.203 -0.343 1 42.59 343 ALA A CA 1
ATOM 2468 C C . ALA A 1 343 ? -53.031 -6.977 -1.757 1 42.59 343 ALA A C 1
ATOM 2470 O O . ALA A 1 343 ? -53 -5.855 -2.27 1 42.59 343 ALA A O 1
ATOM 2471 N N . GLY A 1 344 ? -52.812 -7.988 -2.623 1 27.7 344 GLY A N 1
ATOM 2472 C CA . GLY A 1 344 ? -53.75 -7.934 -3.742 1 27.7 344 GLY A CA 1
ATOM 2473 C C . GLY A 1 344 ? -55.219 -7.918 -3.312 1 27.7 344 GLY A C 1
ATOM 2474 O O . GLY A 1 344 ? -55.562 -8.43 -2.244 1 27.7 344 GLY A O 1
ATOM 2475 N N . MET B 1 1 ? -23.125 23.484 -8.359 1 37.53 1 MET B N 1
ATOM 2476 C CA . MET B 1 1 ? -21.672 23.406 -8.203 1 37.53 1 MET B CA 1
ATOM 2477 C C . MET B 1 1 ? -21.25 22.016 -7.75 1 37.53 1 MET B C 1
ATOM 2479 O O . MET B 1 1 ? -21.906 21.406 -6.898 1 37.53 1 MET B O 1
ATOM 2483 N N . SER B 1 2 ? -20.594 21.281 -8.453 1 47.66 2 SER B N 1
ATOM 2484 C CA . SER B 1 2 ? -20.203 19.922 -8.102 1 47.66 2 SER B CA 1
ATOM 2485 C C . SER B 1 2 ? -19.578 19.859 -6.711 1 47.66 2 SER B C 1
ATOM 2487 O O . SER B 1 2 ? -19.016 20.844 -6.242 1 47.66 2 SER B O 1
ATOM 2489 N N . ASP B 1 3 ? -19.938 19.047 -5.836 1 60.97 3 ASP B N 1
ATOM 2490 C CA . ASP B 1 3 ? -19.484 18.844 -4.461 1 60.97 3 ASP B CA 1
ATOM 2491 C C . ASP B 1 3 ? -17.984 19.047 -4.34 1 60.97 3 ASP B C 1
ATOM 2493 O O . ASP B 1 3 ? -17.484 19.453 -3.283 1 60.97 3 ASP B O 1
ATOM 2497 N N . ALA B 1 4 ? -17.234 19.062 -5.559 1 66.12 4 ALA B N 1
ATOM 2498 C CA . ALA B 1 4 ? -15.781 19.125 -5.574 1 66.12 4 ALA B CA 1
ATOM 2499 C C . ALA B 1 4 ? -15.289 20.578 -5.504 1 66.12 4 ALA B C 1
ATOM 2501 O O . ALA B 1 4 ? -14.133 20.828 -5.164 1 66.12 4 ALA B O 1
ATOM 2502 N N . ALA B 1 5 ? -16.25 21.609 -5.547 1 79.31 5 ALA B N 1
ATOM 2503 C CA . ALA B 1 5 ? -15.789 22.984 -5.516 1 79.31 5 ALA B CA 1
ATOM 2504 C C . ALA B 1 5 ? -16.703 23.844 -4.633 1 79.31 5 ALA B C 1
ATOM 2506 O O . ALA B 1 5 ? -16.734 25.078 -4.777 1 79.31 5 ALA B O 1
ATOM 2507 N N . ARG B 1 6 ? -17.375 23.188 -3.734 1 91.69 6 ARG B N 1
ATOM 2508 C CA . ARG B 1 6 ? -18.219 23.922 -2.803 1 91.69 6 ARG B CA 1
ATOM 2509 C C . ARG B 1 6 ? -17.391 24.516 -1.67 1 91.69 6 ARG B C 1
ATOM 2511 O O . ARG B 1 6 ? -16.531 23.844 -1.101 1 91.69 6 ARG B O 1
ATOM 2518 N N . PRO B 1 7 ? -17.688 25.797 -1.378 1 95.56 7 PRO B N 1
ATOM 2519 C CA . PRO B 1 7 ? -16.969 26.391 -0.256 1 95.56 7 PRO B CA 1
ATOM 2520 C C . PRO B 1 7 ? -17.203 25.656 1.062 1 95.56 7 PRO B C 1
ATOM 2522 O O . PRO B 1 7 ? -18.234 25 1.228 1 95.56 7 PRO B O 1
ATOM 2525 N N . LEU B 1 8 ? -16.25 25.781 1.92 1 95.25 8 LEU B N 1
ATOM 2526 C CA . LEU B 1 8 ? -16.422 25.219 3.258 1 95.25 8 LEU B CA 1
ATOM 2527 C C . LEU B 1 8 ? -17.531 25.969 4.012 1 95.25 8 LEU B C 1
ATOM 2529 O O . LEU B 1 8 ? -17.609 27.203 3.955 1 95.25 8 LEU B O 1
ATOM 2533 N N . ASP B 1 9 ? -18.375 25.203 4.582 1 92.75 9 ASP B N 1
ATOM 2534 C CA . ASP B 1 9 ? -19.312 25.875 5.473 1 92.75 9 ASP B CA 1
ATOM 2535 C C . ASP B 1 9 ? -18.703 26.078 6.859 1 92.75 9 ASP B C 1
ATOM 2537 O O . ASP B 1 9 ? -17.703 25.438 7.199 1 92.75 9 ASP B O 1
ATOM 2541 N N . PRO B 1 10 ? -19.312 26.984 7.66 1 91.5 10 PRO B N 1
ATOM 2542 C CA . PRO B 1 10 ? -18.75 27.312 8.977 1 91.5 10 PRO B CA 1
ATOM 2543 C C . PRO B 1 10 ? -18.656 26.094 9.898 1 91.5 10 PRO B C 1
ATOM 2545 O O . PRO B 1 10 ? -17.688 25.984 10.656 1 91.5 10 PRO B O 1
ATOM 2548 N N . ASP B 1 11 ? -19.594 25.234 9.789 1 93.31 11 ASP B N 1
ATOM 2549 C CA . ASP B 1 11 ? -19.578 24.047 10.641 1 93.31 11 ASP B CA 1
ATOM 2550 C C . ASP B 1 11 ? -18.438 23.109 10.258 1 93.31 11 ASP B C 1
ATOM 2552 O O . ASP B 1 11 ? -17.797 22.516 11.125 1 93.31 11 ASP B O 1
ATOM 2556 N N . GLU B 1 12 ? -18.219 22.969 8.984 1 93.88 12 GLU B N 1
ATOM 2557 C CA . GLU B 1 12 ? -17.125 22.141 8.5 1 93.88 12 GLU B CA 1
ATOM 2558 C C . GLU B 1 12 ? -15.766 22.719 8.922 1 93.88 12 GLU B C 1
ATOM 2560 O O . GLU B 1 12 ? -14.898 21.969 9.383 1 93.88 12 GLU B O 1
ATOM 2565 N N . ALA B 1 13 ? -15.609 24 8.766 1 94.06 13 ALA B N 1
ATOM 2566 C CA . ALA B 1 13 ? -14.375 24.672 9.18 1 94.06 13 ALA B CA 1
ATOM 2567 C C . ALA B 1 13 ? -14.141 24.5 10.68 1 94.06 13 ALA B C 1
ATOM 2569 O O . ALA B 1 13 ? -13.023 24.219 11.109 1 94.06 13 ALA B O 1
ATOM 2570 N N . ALA B 1 14 ? -15.219 24.578 11.43 1 92.56 14 ALA B N 1
ATOM 2571 C CA . ALA B 1 14 ? -15.125 24.438 12.883 1 92.56 14 ALA B CA 1
ATOM 2572 C C . ALA B 1 14 ? -14.695 23.031 13.281 1 92.56 14 ALA B C 1
ATOM 2574 O O . ALA B 1 14 ? -13.883 22.859 14.195 1 92.56 14 ALA B O 1
ATOM 2575 N N . ARG B 1 15 ? -15.25 22.078 12.641 1 91.62 15 ARG B N 1
ATOM 2576 C CA . ARG B 1 15 ? -14.906 20.703 12.938 1 91.62 15 ARG B CA 1
ATOM 2577 C C . ARG B 1 15 ? -13.438 20.422 12.633 1 91.62 15 ARG B C 1
ATOM 2579 O O . ARG B 1 15 ? -12.789 19.641 13.336 1 91.62 15 ARG B O 1
ATOM 2586 N N . ARG B 1 16 ? -12.875 21.031 11.672 1 94.19 16 ARG B N 1
ATOM 2587 C CA . ARG B 1 16 ? -11.516 20.766 11.227 1 94.19 16 ARG B CA 1
ATOM 2588 C C . ARG B 1 16 ? -10.5 21.547 12.055 1 94.19 16 ARG B C 1
ATOM 2590 O O . ARG B 1 16 ? -9.406 21.047 12.336 1 94.19 16 ARG B O 1
ATOM 2597 N N . LEU B 1 17 ? -10.859 22.734 12.438 1 94.44 17 LEU B N 1
ATOM 2598 C CA . LEU B 1 17 ? -9.914 23.594 13.133 1 94.44 17 LEU B CA 1
ATOM 2599 C C . LEU B 1 17 ? -10.141 23.562 14.641 1 94.44 17 LEU B C 1
ATOM 2601 O O . LEU B 1 17 ? -9.273 23.953 15.414 1 94.44 17 LEU B O 1
ATOM 2605 N N . GLY B 1 18 ? -11.289 23.031 15.039 1 90.69 18 GLY B N 1
ATOM 2606 C CA . GLY B 1 18 ? -11.656 22.969 16.438 1 90.69 18 GLY B CA 1
ATOM 2607 C C . GLY B 1 18 ? -10.617 22.281 17.297 1 90.69 18 GLY B C 1
ATOM 2608 O O . GLY B 1 18 ? -10.195 22.812 18.328 1 90.69 18 GLY B O 1
ATOM 2609 N N . PRO B 1 19 ? -10.172 21.156 16.891 1 89.5 19 PRO B N 1
ATOM 2610 C CA . PRO B 1 19 ? -9.188 20.422 17.688 1 89.5 19 PRO B CA 1
ATOM 2611 C C . PRO B 1 19 ? -7.895 21.203 17.906 1 89.5 19 PRO B C 1
ATOM 2613 O O . PRO B 1 19 ? -7.145 20.906 18.844 1 89.5 19 PRO B O 1
ATOM 2616 N N . TRP B 1 20 ? -7.672 22.156 17.078 1 92.25 20 TRP B N 1
ATOM 2617 C CA . TRP B 1 20 ? -6.422 22.922 17.141 1 92.25 20 TRP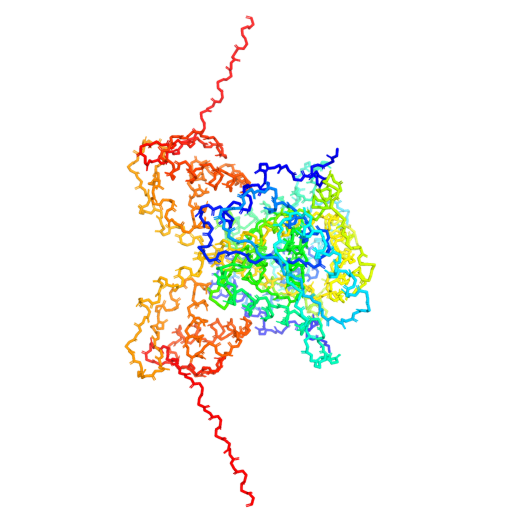 B CA 1
ATOM 2618 C C . TRP B 1 20 ? -6.633 24.25 17.844 1 92.25 20 TRP B C 1
ATOM 2620 O O . TRP B 1 20 ? -5.742 24.734 18.547 1 92.25 20 TRP B O 1
ATOM 2630 N N . LEU B 1 21 ? -7.816 24.797 17.672 1 90.62 21 LEU B N 1
ATOM 2631 C CA . LEU B 1 21 ? -8.039 26.172 18.094 1 90.62 21 LEU B CA 1
ATOM 2632 C C . LEU B 1 21 ? -9 26.219 19.281 1 90.62 21 LEU B C 1
ATOM 2634 O O . LEU B 1 21 ? -9.125 27.25 19.953 1 90.62 21 LEU B O 1
ATOM 2638 N N . GLY B 1 22 ? -9.664 25.062 19.438 1 79.56 22 GLY B N 1
ATOM 2639 C CA . GLY B 1 22 ? -10.656 25.031 20.5 1 79.56 22 GLY B CA 1
ATOM 2640 C C . GLY B 1 22 ? -10.078 24.656 21.844 1 79.56 22 GLY B C 1
ATOM 2641 O O . GLY B 1 22 ? -8.883 24.859 22.078 1 79.56 22 GLY B O 1
ATOM 2642 N N . ALA B 1 23 ? -10.977 24.297 22.766 1 66.81 23 ALA B N 1
ATOM 2643 C CA . ALA B 1 23 ? -10.609 23.969 24.141 1 66.81 23 ALA B CA 1
ATOM 2644 C C . ALA B 1 23 ? -9.547 22.891 24.188 1 66.81 23 ALA B C 1
ATOM 2646 O O . ALA B 1 23 ? -8.703 22.859 25.078 1 66.81 23 ALA B O 1
ATOM 2647 N N . GLY B 1 24 ? -9.586 22 23.25 1 63.88 24 GLY B N 1
ATOM 2648 C CA . GLY B 1 24 ? -8.625 20.922 23.203 1 63.88 24 GLY B CA 1
ATOM 2649 C C . GLY B 1 24 ? -7.344 21.281 22.469 1 63.88 24 GLY B C 1
ATOM 2650 O O . GLY B 1 24 ? -6.477 20.438 22.266 1 63.88 24 GLY B O 1
ATOM 2651 N N . GLY B 1 25 ? -7.363 22.609 22.125 1 63.59 25 GLY B N 1
ATOM 2652 C CA . GLY B 1 25 ? -6.184 23.062 21.406 1 63.59 25 GLY B CA 1
ATOM 2653 C C . GLY B 1 25 ? -4.949 23.141 22.281 1 63.59 25 GLY B C 1
ATOM 2654 O O . GLY B 1 25 ? -5.016 22.891 23.5 1 63.59 25 GLY B O 1
ATOM 2655 N N . GLN B 1 26 ? -3.807 23.25 21.625 1 65.5 26 GLN B N 1
ATOM 2656 C CA . GLN B 1 26 ? -2.531 23.25 22.328 1 65.5 26 GLN B CA 1
ATOM 2657 C C . GLN B 1 26 ? -2.402 24.484 23.234 1 65.5 26 GLN B C 1
ATOM 2659 O O . GLN B 1 26 ? -2.66 25.609 22.797 1 65.5 26 GLN B O 1
ATOM 2664 N N . ALA B 1 27 ? -2.303 24.328 24.516 1 66.56 27 ALA B N 1
ATOM 2665 C CA . ALA B 1 27 ? -2.25 25.375 25.547 1 66.56 27 ALA B CA 1
ATOM 2666 C C . ALA B 1 27 ? -1.387 26.547 25.094 1 66.56 27 ALA B C 1
ATOM 2668 O O . ALA B 1 27 ? -1.729 27.703 25.344 1 66.56 27 ALA B O 1
ATOM 2669 N N . GLY B 1 28 ? -0.41 26.344 24.422 1 82.62 28 GLY B N 1
ATOM 2670 C CA . GLY B 1 28 ? 0.505 27.438 24.141 1 82.62 28 GLY B CA 1
ATOM 2671 C C . GLY B 1 28 ? 0.138 28.203 22.875 1 82.62 28 GLY B C 1
ATOM 2672 O O . GLY B 1 28 ? 0.713 29.25 22.594 1 82.62 28 GLY B O 1
ATOM 2673 N N . GLY B 1 29 ? -0.932 27.859 22.203 1 92.81 29 GLY B N 1
ATOM 2674 C CA . GLY B 1 29 ? -1.365 28.562 21 1 92.81 29 GLY B CA 1
ATOM 2675 C C . GLY B 1 29 ? -0.942 27.875 19.719 1 92.81 29 GLY B C 1
ATOM 2676 O O . GLY B 1 29 ? -0.392 26.766 19.75 1 92.81 29 GLY B O 1
ATOM 2677 N N . VAL B 1 30 ? -1.312 28.578 18.594 1 95.44 30 VAL B N 1
ATOM 2678 C CA . VAL B 1 30 ? -1.077 27.969 17.297 1 95.44 30 VAL B CA 1
ATOM 2679 C C . VAL B 1 30 ? -0.472 28.984 16.344 1 95.44 30 VAL B C 1
ATOM 2681 O O . VAL B 1 30 ? -0.874 30.156 16.344 1 95.44 30 VAL B O 1
ATOM 2684 N N . VAL B 1 31 ? 0.537 28.531 15.641 1 97.19 31 VAL B N 1
ATOM 2685 C CA . VAL B 1 31 ? 1.075 29.328 14.547 1 97.19 31 VAL B CA 1
ATOM 2686 C C . VAL B 1 31 ? 0.49 28.859 13.219 1 97.19 31 VAL B C 1
ATOM 2688 O O . VAL B 1 31 ? 0.564 27.672 12.891 1 97.19 31 VAL B O 1
ATOM 2691 N N . LEU B 1 32 ? -0.142 29.766 12.5 1 97.69 32 LEU B N 1
ATOM 2692 C CA . LEU B 1 32 ? -0.627 29.469 11.156 1 97.69 32 LEU B CA 1
ATOM 2693 C C . LEU B 1 32 ? 0.412 29.844 10.109 1 97.69 32 LEU B C 1
ATOM 2695 O O . LEU B 1 32 ? 0.777 31.016 9.984 1 97.69 32 LEU B O 1
ATOM 2699 N N . ALA B 1 33 ? 0.864 28.875 9.367 1 97.88 33 ALA B N 1
ATOM 2700 C CA . ALA B 1 33 ? 1.748 29.172 8.25 1 97.88 33 ALA B CA 1
ATOM 2701 C C . ALA B 1 33 ? 0.95 29.609 7.02 1 97.88 33 ALA B C 1
ATOM 2703 O O . ALA B 1 33 ? 0.22 28.812 6.434 1 97.88 33 ALA B O 1
ATOM 2704 N N . VAL B 1 34 ? 1.175 30.859 6.605 1 97.12 34 VAL B N 1
ATOM 2705 C CA . VAL B 1 34 ? 0.379 31.422 5.516 1 97.12 34 VAL B CA 1
ATOM 2706 C C . VAL B 1 34 ? 1.301 31.984 4.438 1 97.12 34 VAL B C 1
ATOM 2708 O O . VAL B 1 34 ? 1.979 33 4.656 1 97.12 34 VAL B O 1
ATOM 2711 N N . SER B 1 35 ? 1.256 31.375 3.291 1 92.5 35 SER B N 1
ATOM 2712 C CA . SER B 1 35 ? 2.135 31.781 2.197 1 92.5 35 SER B CA 1
ATOM 2713 C C . SER B 1 35 ? 1.504 32.875 1.354 1 92.5 35 SER B C 1
ATOM 2715 O O . SER B 1 35 ? 2.195 33.562 0.59 1 92.5 35 SER B O 1
ATOM 2717 N N . GLY B 1 36 ? 0.209 33 1.446 1 92.25 36 GLY B N 1
ATOM 2718 C CA . GLY B 1 36 ? -0.492 33.969 0.61 1 92.25 36 GLY B CA 1
ATOM 2719 C C . GLY B 1 36 ? -1.246 33.312 -0.537 1 92.25 36 GLY B C 1
ATOM 2720 O O . GLY B 1 36 ? -2.029 34 -1.223 1 92.25 36 GLY B O 1
ATOM 2721 N N . GLY B 1 37 ? -1.01 32.031 -0.767 1 93 37 GLY B N 1
ATOM 2722 C CA . GLY B 1 37 ? -1.809 31.312 -1.739 1 93 37 GLY B CA 1
ATOM 2723 C C . GLY B 1 37 ? -3.217 31.031 -1.258 1 93 37 GLY B C 1
ATOM 2724 O O . GLY B 1 37 ? -3.557 31.312 -0.108 1 93 37 GLY B O 1
ATOM 2725 N N . PRO B 1 38 ? -4.016 30.469 -2.082 1 94.5 38 PRO B N 1
ATOM 2726 C CA . PRO B 1 38 ? -5.426 30.281 -1.741 1 94.5 38 PRO B CA 1
ATOM 2727 C C . PRO B 1 38 ? -5.617 29.328 -0.561 1 94.5 38 PRO B C 1
ATOM 2729 O O . PRO B 1 38 ? -6.48 29.562 0.291 1 94.5 38 PRO B O 1
ATOM 2732 N N . ASP B 1 39 ? -4.785 28.328 -0.464 1 96.44 39 ASP B N 1
ATOM 2733 C CA . ASP B 1 39 ? -4.945 27.328 0.592 1 96.44 39 ASP B CA 1
ATOM 2734 C C . ASP B 1 39 ? -4.648 27.922 1.964 1 96.44 39 ASP B C 1
ATOM 2736 O O . ASP B 1 39 ? -5.453 27.812 2.889 1 96.44 39 ASP B O 1
ATOM 2740 N N . SER B 1 40 ? -3.516 28.562 2.045 1 97.31 40 SER B N 1
ATOM 2741 C CA . SER B 1 40 ? -3.098 29.141 3.322 1 97.31 40 SER B CA 1
ATOM 2742 C C . SER B 1 40 ? -3.971 30.328 3.709 1 97.31 40 SER B C 1
ATOM 2744 O O . SER B 1 40 ? -4.219 30.562 4.895 1 97.31 40 SER B O 1
ATOM 2746 N N . THR B 1 41 ? -4.453 31.047 2.709 1 97.25 41 THR B N 1
ATOM 2747 C CA . THR B 1 41 ? -5.371 32.156 2.971 1 97.25 41 THR B CA 1
ATOM 2748 C C . THR B 1 41 ? -6.688 31.641 3.539 1 97.25 41 THR B C 1
ATOM 2750 O O . THR B 1 41 ? -7.227 32.219 4.492 1 97.25 41 THR B O 1
ATOM 2753 N N . ALA B 1 42 ? -7.184 30.547 2.953 1 97.5 42 ALA B N 1
ATOM 2754 C CA . ALA B 1 42 ? -8.398 29.922 3.48 1 97.5 42 ALA B CA 1
ATOM 2755 C C . ALA B 1 42 ? -8.195 29.469 4.922 1 97.5 42 ALA B C 1
ATOM 2757 O O . ALA B 1 42 ? -9.094 29.609 5.754 1 97.5 42 ALA B O 1
ATOM 2758 N N . LEU B 1 43 ? -7.051 28.906 5.188 1 97.81 43 LEU B N 1
ATOM 2759 C CA . LEU B 1 43 ? -6.723 28.469 6.543 1 97.81 43 LEU B CA 1
ATOM 2760 C C . LEU B 1 43 ? -6.805 29.641 7.52 1 97.81 43 LEU B C 1
ATOM 2762 O O . LEU B 1 43 ? -7.457 29.547 8.562 1 97.81 43 LEU B O 1
ATOM 2766 N N . MET B 1 44 ? -6.199 30.75 7.152 1 96.94 44 MET B N 1
ATOM 2767 C CA . MET B 1 44 ? -6.191 31.953 7.984 1 96.94 44 MET B CA 1
ATOM 2768 C C . MET B 1 44 ? -7.605 32.5 8.164 1 96.94 44 MET B C 1
ATOM 2770 O O . MET B 1 44 ? -8.031 32.781 9.289 1 96.94 44 MET B O 1
ATOM 2774 N N . GLY B 1 45 ? -8.32 32.594 7.07 1 96.56 45 GLY B N 1
ATOM 2775 C CA . GLY B 1 45 ? -9.672 33.125 7.125 1 96.56 45 GLY B CA 1
ATOM 2776 C C . GLY B 1 45 ? -10.609 32.281 7.973 1 96.56 45 GLY B C 1
ATOM 2777 O O . GLY B 1 45 ? -11.359 32.812 8.797 1 96.56 45 GLY B O 1
ATOM 2778 N N . CYS B 1 46 ? -10.57 30.969 7.805 1 96.25 46 CYS B N 1
ATOM 2779 C CA . CYS B 1 46 ? -11.422 30.062 8.57 1 96.25 46 CYS B CA 1
ATOM 2780 C C . CYS B 1 46 ? -11.07 30.109 10.055 1 96.25 46 CYS B C 1
ATOM 2782 O O . CYS B 1 46 ? -11.953 30.031 10.906 1 96.25 46 CYS B O 1
ATOM 2784 N N . ALA B 1 47 ? -9.797 30.25 10.352 1 95.19 47 ALA B N 1
ATOM 2785 C CA . ALA B 1 47 ? -9.367 30.344 11.75 1 95.19 47 ALA B CA 1
ATOM 2786 C C . ALA B 1 47 ? -9.922 31.609 12.398 1 95.19 47 ALA B C 1
ATOM 2788 O O . ALA B 1 47 ? -10.383 31.578 13.539 1 95.19 47 ALA B O 1
ATOM 2789 N N . ALA B 1 48 ? -9.867 32.688 11.664 1 94.69 48 ALA B N 1
ATOM 2790 C CA . ALA B 1 48 ? -10.336 33.969 12.172 1 94.69 48 ALA B CA 1
ATOM 2791 C C . ALA B 1 48 ? -11.844 33.938 12.422 1 94.69 48 ALA B C 1
ATOM 2793 O O . ALA B 1 48 ? -12.336 34.594 13.344 1 94.69 48 ALA B O 1
ATOM 2794 N N . ALA B 1 49 ? -12.531 33.219 11.594 1 91.75 49 ALA B N 1
ATOM 2795 C CA . ALA B 1 49 ? -13.984 33.156 11.664 1 91.75 49 ALA B CA 1
ATOM 2796 C C . ALA B 1 49 ? -14.445 32.312 12.859 1 91.75 49 ALA B C 1
ATOM 2798 O O . ALA B 1 49 ? -15.594 32.406 13.289 1 91.75 49 ALA B O 1
ATOM 2799 N N . LEU B 1 50 ? -13.562 31.453 13.336 1 84.94 50 LEU B N 1
ATOM 2800 C CA . LEU B 1 50 ? -13.836 30.656 14.523 1 84.94 50 LEU B CA 1
ATOM 2801 C C . LEU B 1 50 ? -13.273 31.328 15.773 1 84.94 50 LEU B C 1
ATOM 2803 O O . LEU B 1 50 ? -12.055 31.5 15.898 1 84.94 50 LEU B O 1
ATOM 2807 N N . PRO B 1 51 ? -13.969 32.062 16.438 1 74.94 51 PRO B N 1
ATOM 2808 C CA . PRO B 1 51 ? -13.297 32.719 17.562 1 74.94 51 PRO B CA 1
ATOM 2809 C C . PRO B 1 51 ? -12.367 31.781 18.328 1 74.94 51 PRO B C 1
ATOM 2811 O O . PRO B 1 51 ? -12.82 30.797 18.922 1 74.94 51 PRO B O 1
ATOM 2814 N N . PRO B 1 52 ? -11.086 32.031 18.109 1 70.12 52 PRO B N 1
ATOM 2815 C CA . PRO B 1 52 ? -10.078 31.156 18.734 1 70.12 52 PRO B CA 1
ATOM 2816 C C . PRO B 1 52 ? -10.094 31.234 20.25 1 70.12 52 PRO B C 1
ATOM 2818 O O . PRO B 1 52 ? -10.32 32.312 20.812 1 70.12 52 PRO B O 1
ATOM 2821 N N . ARG B 1 53 ? -10.055 30.031 20.859 1 82.19 53 ARG B N 1
ATOM 2822 C CA . ARG B 1 53 ? -9.961 29.969 22.312 1 82.19 53 ARG B CA 1
ATOM 2823 C C . ARG B 1 53 ? -8.5 29.922 22.766 1 82.19 53 ARG B C 1
ATOM 2825 O O . ARG B 1 53 ? -8.219 29.875 23.953 1 82.19 53 ARG B O 1
ATOM 2832 N N . VAL B 1 54 ? -7.594 29.906 21.766 1 87.94 54 VAL B N 1
ATOM 2833 C CA . VAL B 1 54 ? -6.16 29.938 22.031 1 87.94 54 VAL B CA 1
ATOM 2834 C C . VAL B 1 54 ? -5.504 31.031 21.188 1 87.94 54 VAL B C 1
ATOM 2836 O O . VAL B 1 54 ? -6.066 31.484 20.188 1 87.94 54 VAL B O 1
ATOM 2839 N N . PRO B 1 55 ? -4.398 31.5 21.641 1 91.94 55 PRO B N 1
ATOM 2840 C CA . PRO B 1 55 ? -3.695 32.5 20.828 1 91.94 55 PRO B CA 1
ATOM 2841 C C . PRO B 1 55 ? -3.352 31.969 19.422 1 91.94 55 PRO B C 1
ATOM 2843 O O . PRO B 1 55 ? -2.938 30.812 19.281 1 91.94 55 PRO B O 1
ATOM 2846 N N . VAL B 1 56 ? -3.604 32.812 18.453 1 95.12 56 VAL B N 1
ATOM 2847 C CA . VAL B 1 56 ? -3.291 32.469 17.062 1 95.12 56 VAL B CA 1
ATOM 2848 C C . VAL B 1 56 ? -2.324 33.5 16.484 1 95.12 56 VAL B C 1
ATOM 2850 O O . VAL B 1 56 ? -2.568 34.719 16.562 1 95.12 56 VAL B O 1
ATOM 2853 N N . LEU B 1 57 ? -1.23 33 16 1 97 57 LEU B N 1
ATOM 2854 C CA . LEU B 1 57 ? -0.232 33.844 15.352 1 97 57 LEU B CA 1
ATOM 2855 C C . LEU B 1 57 ? -0.025 33.438 13.906 1 97 57 LEU B C 1
ATOM 2857 O O . LEU B 1 57 ? 0.191 32.25 13.617 1 97 57 LEU B O 1
ATOM 2861 N N . VAL B 1 58 ? -0.184 34.375 12.977 1 98.06 58 VAL B N 1
ATOM 2862 C CA . VAL B 1 58 ? 0.028 34.125 11.562 1 98.06 58 VAL B CA 1
ATOM 2863 C C . VAL B 1 58 ? 1.489 34.375 11.195 1 98.06 58 VAL B C 1
ATOM 2865 O O . VAL B 1 58 ? 2.068 35.375 11.609 1 98.06 58 VAL B O 1
ATOM 2868 N N . ALA B 1 59 ? 2.041 33.438 10.492 1 98.38 59 ALA B N 1
ATOM 2869 C CA . ALA B 1 59 ? 3.428 33.594 10.055 1 98.38 59 ALA B CA 1
ATOM 2870 C C . ALA B 1 59 ? 3.547 33.406 8.547 1 98.38 59 ALA B C 1
ATOM 2872 O O . ALA B 1 59 ? 2.982 32.5 7.977 1 98.38 59 ALA B O 1
ATOM 2873 N N . THR B 1 60 ? 4.234 34.344 7.91 1 97 60 THR B N 1
ATOM 2874 C CA . THR B 1 60 ? 4.566 34.25 6.492 1 97 60 THR B CA 1
ATOM 2875 C C . THR B 1 60 ? 6.074 34.156 6.289 1 97 60 THR B C 1
ATOM 2877 O O . THR B 1 60 ? 6.812 35.031 6.754 1 97 60 THR B O 1
ATOM 2880 N N . VAL B 1 61 ? 6.484 33.062 5.629 1 94.06 61 VAL B N 1
ATOM 2881 C CA . VAL B 1 61 ? 7.91 32.938 5.344 1 94.06 61 VAL B CA 1
ATOM 2882 C C . VAL B 1 61 ? 8.219 33.5 3.965 1 94.06 61 VAL B C 1
ATOM 2884 O O . VAL B 1 61 ? 7.66 33.062 2.959 1 94.06 61 VAL B O 1
ATOM 2887 N N . ASP B 1 62 ? 9.016 34.469 3.916 1 90.38 62 ASP B N 1
ATOM 2888 C CA . ASP B 1 62 ? 9.523 35.062 2.68 1 90.38 62 ASP B CA 1
ATOM 2889 C C . ASP B 1 62 ? 10.906 34.5 2.334 1 90.38 62 ASP B C 1
ATOM 2891 O O . ASP B 1 62 ? 11.906 34.906 2.926 1 90.38 62 ASP B O 1
ATOM 2895 N N . HIS B 1 63 ? 10.906 33.688 1.374 1 85.81 63 HIS B N 1
ATOM 2896 C CA . HIS B 1 63 ? 12.148 33.031 1.016 1 85.81 63 HIS B CA 1
ATOM 2897 C C . HIS B 1 63 ? 13.07 33.969 0.244 1 85.81 63 HIS B C 1
ATOM 2899 O O . HIS B 1 63 ? 14.266 33.688 0.097 1 85.81 63 HIS B O 1
ATOM 2905 N N . GLY B 1 64 ? 12.508 35.062 -0.217 1 79.12 64 GLY B N 1
ATOM 2906 C CA . GLY B 1 64 ? 13.297 36.031 -0.942 1 79.12 64 GLY B CA 1
ATOM 2907 C C . GLY B 1 64 ? 13.758 35.531 -2.301 1 79.12 64 GLY B C 1
ATOM 2908 O O . GLY B 1 64 ? 14.836 35.906 -2.766 1 79.12 64 GLY B O 1
ATOM 2909 N N . LEU B 1 65 ? 13.055 34.562 -2.824 1 74 65 LEU B N 1
ATOM 2910 C CA . LEU B 1 65 ? 13.492 33.969 -4.074 1 74 65 LEU B CA 1
ATOM 2911 C C . LEU B 1 65 ? 12.977 34.75 -5.273 1 74 65 LEU B C 1
ATOM 2913 O O . LEU B 1 65 ? 13.523 34.625 -6.375 1 74 65 LEU B O 1
ATOM 2917 N N . ARG B 1 66 ? 11.891 35.469 -5.09 1 75.94 66 ARG B N 1
ATOM 2918 C CA . ARG B 1 66 ? 11.312 36.281 -6.145 1 75.94 66 ARG B CA 1
ATOM 2919 C C . ARG B 1 66 ? 11.094 37.719 -5.66 1 75.94 66 ARG B C 1
ATOM 2921 O O . ARG B 1 66 ? 10.852 37.938 -4.473 1 75.94 66 ARG B O 1
ATOM 2928 N N . PRO B 1 67 ? 11.203 38.625 -6.582 1 76.62 67 PRO B N 1
ATOM 2929 C CA . PRO B 1 67 ? 10.984 40.031 -6.207 1 76.62 67 PRO B CA 1
ATOM 2930 C C . PRO B 1 67 ? 9.586 40.281 -5.652 1 76.62 67 PRO B C 1
ATOM 2932 O O . PRO B 1 67 ? 9.406 41.125 -4.785 1 76.62 67 PRO B O 1
ATOM 2935 N N . GLU B 1 68 ? 8.625 39.5 -6.121 1 80 68 GLU B N 1
ATOM 2936 C CA . GLU B 1 68 ? 7.234 39.719 -5.746 1 80 68 GLU B CA 1
ATOM 2937 C C . GLU B 1 68 ? 6.941 39.125 -4.371 1 80 68 GLU B C 1
ATOM 2939 O O . GLU B 1 68 ? 5.887 39.375 -3.789 1 80 68 GLU B O 1
ATOM 2944 N N . SER B 1 69 ? 7.922 38.406 -3.865 1 81.88 69 SER B N 1
ATOM 2945 C CA . SER B 1 69 ? 7.688 37.719 -2.613 1 81.88 69 SER B CA 1
ATOM 2946 C C . SER B 1 69 ? 7.406 38.688 -1.471 1 81.88 69 SER B C 1
ATOM 2948 O O . SER B 1 69 ? 6.559 38.406 -0.618 1 81.88 69 SER B O 1
ATOM 2950 N N . GLY B 1 70 ? 8.031 39.781 -1.48 1 83.31 70 GLY B N 1
ATOM 2951 C CA . GLY B 1 70 ? 7.82 40.781 -0.449 1 83.31 70 GLY B CA 1
ATOM 2952 C C . GLY B 1 70 ? 6.418 41.344 -0.459 1 83.31 70 GLY B C 1
ATOM 2953 O O . GLY B 1 70 ? 5.789 41.5 0.592 1 83.31 70 GLY B O 1
ATOM 2954 N N . GLU B 1 71 ? 5.941 41.656 -1.581 1 86.69 71 GLU B N 1
ATOM 2955 C CA . GLU B 1 71 ? 4.594 42.219 -1.724 1 86.69 71 GLU B CA 1
ATOM 2956 C C . GLU B 1 71 ? 3.537 41.188 -1.303 1 86.69 71 GLU B C 1
ATOM 2958 O O . GLU B 1 71 ? 2.533 41.562 -0.686 1 86.69 71 GLU B O 1
ATOM 2963 N N . GLU B 1 72 ? 3.775 40.031 -1.675 1 88.44 72 GLU B N 1
ATOM 2964 C CA . GLU B 1 72 ? 2.855 38.969 -1.285 1 88.44 72 GLU B CA 1
ATOM 2965 C C . GLU B 1 72 ? 2.785 38.812 0.233 1 88.44 72 GLU B C 1
ATOM 2967 O O . GLU B 1 72 ? 1.697 38.719 0.803 1 88.44 72 GLU B O 1
ATOM 2972 N N . ALA B 1 73 ? 3.939 38.875 0.866 1 91.75 73 ALA B N 1
ATOM 2973 C CA . ALA B 1 73 ? 3.994 38.781 2.322 1 91.75 73 ALA B CA 1
ATOM 2974 C C . ALA B 1 73 ? 3.271 39.938 2.979 1 91.75 73 ALA B C 1
ATOM 2976 O O . ALA B 1 73 ? 2.553 39.75 3.965 1 91.75 73 ALA B O 1
ATOM 2977 N N . ALA B 1 74 ? 3.416 41.094 2.381 1 92.75 74 ALA B N 1
ATOM 2978 C CA . ALA B 1 74 ? 2.744 42.281 2.895 1 92.75 74 ALA B CA 1
ATOM 2979 C C . ALA B 1 74 ? 1.23 42.156 2.736 1 92.75 74 ALA B C 1
ATOM 2981 O O . ALA B 1 74 ? 0.474 42.625 3.586 1 92.75 74 ALA B O 1
ATOM 2982 N N . GLY B 1 75 ? 0.858 41.625 1.615 1 93.25 75 GLY B N 1
ATOM 2983 C CA . GLY B 1 75 ? -0.56 41.375 1.398 1 93.25 75 GLY B CA 1
ATOM 2984 C C . GLY B 1 75 ? -1.177 40.469 2.441 1 93.25 75 GLY B C 1
ATOM 2985 O O . GLY B 1 75 ? -2.285 40.719 2.916 1 93.25 75 GLY B O 1
ATOM 2986 N N . VAL B 1 76 ? -0.459 39.469 2.807 1 96.06 76 VAL B N 1
ATOM 2987 C CA . VAL B 1 76 ? -0.93 38.531 3.84 1 96.06 76 VAL B CA 1
ATOM 2988 C C . VAL B 1 76 ? -1.032 39.281 5.176 1 96.06 76 VAL B C 1
ATOM 2990 O O . VAL B 1 76 ? -2.01 39.125 5.91 1 96.06 76 VAL B O 1
ATOM 2993 N N . ALA B 1 77 ? -0.034 40.094 5.48 1 96.38 77 ALA B N 1
ATOM 2994 C CA . ALA B 1 77 ? -0.029 40.844 6.719 1 96.38 77 ALA B CA 1
ATOM 2995 C C . ALA B 1 77 ? -1.254 41.75 6.801 1 96.38 77 ALA B C 1
ATOM 2997 O O . ALA B 1 77 ? -1.896 41.844 7.848 1 96.38 77 ALA B O 1
ATOM 2998 N N . ALA B 1 78 ? -1.53 42.406 5.703 1 96.69 78 ALA B N 1
ATOM 2999 C CA . ALA B 1 78 ? -2.678 43.281 5.648 1 96.69 78 ALA B CA 1
ATOM 3000 C C . ALA B 1 78 ? -3.98 42.531 5.895 1 96.69 78 ALA B C 1
ATOM 3002 O O . ALA B 1 78 ? -4.836 43 6.656 1 96.69 78 ALA B O 1
ATOM 3003 N N . LEU B 1 79 ? -4.117 41.469 5.246 1 96.5 79 LEU B N 1
ATOM 3004 C CA . LEU B 1 79 ? -5.328 40.656 5.422 1 96.5 79 LEU B CA 1
ATOM 3005 C C . LEU B 1 79 ? -5.438 40.156 6.852 1 96.5 79 LEU B C 1
ATOM 3007 O O . LEU B 1 79 ? -6.52 40.156 7.441 1 96.5 79 LEU B O 1
ATOM 3011 N N . ALA B 1 80 ? -4.34 39.656 7.422 1 97.56 80 ALA B N 1
ATOM 3012 C CA . ALA B 1 80 ? -4.324 39.188 8.812 1 97.56 80 ALA B CA 1
ATOM 3013 C C . ALA B 1 80 ? -4.797 40.281 9.758 1 97.56 80 ALA B C 1
ATOM 3015 O O . ALA B 1 80 ? -5.605 40.031 10.656 1 97.56 80 ALA B O 1
ATOM 3016 N N . GLY B 1 81 ? -4.281 41.469 9.539 1 97 81 GLY B N 1
ATOM 3017 C CA . GLY B 1 81 ? -4.715 42.625 10.32 1 97 81 GLY B CA 1
ATOM 3018 C C . GLY B 1 81 ? -6.207 42.875 10.227 1 97 81 GLY B C 1
ATOM 3019 O O . GLY B 1 81 ? -6.863 43.125 11.242 1 97 81 GLY B O 1
ATOM 3020 N N . ARG B 1 82 ? -6.75 42.812 9.07 1 96.25 82 ARG B N 1
ATOM 3021 C CA . ARG B 1 82 ? -8.18 43.031 8.852 1 96.25 82 ARG B CA 1
ATOM 3022 C C . ARG B 1 82 ? -9 41.969 9.578 1 96.25 82 ARG B C 1
ATOM 3024 O O . ARG B 1 82 ? -10.125 42.219 10.008 1 96.25 82 ARG B O 1
ATOM 3031 N N . LEU B 1 83 ? -8.422 40.812 9.711 1 95 83 LEU B N 1
ATOM 3032 C CA . LEU B 1 83 ? -9.125 39.688 10.336 1 95 83 LEU B CA 1
ATOM 3033 C C . LEU B 1 83 ? -8.859 39.656 11.836 1 95 83 LEU B C 1
ATOM 3035 O O . LEU B 1 83 ? -9.344 38.781 12.531 1 95 83 LEU B O 1
ATOM 3039 N N . GLY B 1 84 ? -7.969 40.562 12.32 1 94.44 84 GLY B N 1
ATOM 3040 C CA . GLY B 1 84 ? -7.707 40.688 13.75 1 94.44 84 GLY B CA 1
ATOM 3041 C C . GLY B 1 84 ? -6.676 39.688 14.25 1 94.44 84 GLY B C 1
ATOM 3042 O O . GLY B 1 84 ? -6.672 39.344 15.43 1 94.44 84 GLY B O 1
ATOM 3043 N N . LEU B 1 85 ? -5.867 39.219 13.383 1 96.12 85 LEU B N 1
ATOM 3044 C CA . LEU B 1 85 ? -4.859 38.25 13.781 1 96.12 85 LEU B CA 1
ATOM 3045 C C . LEU B 1 85 ? -3.465 38.844 13.766 1 96.12 85 LEU B C 1
ATOM 3047 O O . LEU B 1 85 ? -3.105 39.562 12.82 1 96.12 85 LEU B O 1
ATOM 3051 N N . PRO B 1 86 ? -2.717 38.625 14.852 1 97.06 86 PRO B N 1
ATOM 3052 C CA . PRO B 1 86 ? -1.319 39.062 14.781 1 97.06 86 PRO B CA 1
ATOM 3053 C C . PRO B 1 86 ? -0.532 38.344 13.695 1 97.06 86 PRO B C 1
ATOM 3055 O O . PRO B 1 86 ? -0.837 37.188 13.359 1 97.06 86 PRO B O 1
ATOM 3058 N N . HIS B 1 87 ? 0.434 39.031 13.117 1 97.75 87 HIS B N 1
ATOM 3059 C CA . HIS B 1 87 ? 1.177 38.5 11.977 1 97.75 87 HIS B CA 1
ATOM 3060 C C . HIS B 1 87 ? 2.666 38.812 12.109 1 97.75 87 HIS B C 1
ATOM 3062 O O . HIS B 1 87 ? 3.051 39.875 12.602 1 97.75 87 HIS B O 1
ATOM 3068 N N . ARG B 1 88 ? 3.445 37.844 11.688 1 97.81 88 ARG B N 1
ATOM 3069 C CA . ARG B 1 88 ? 4.895 38 11.609 1 97.81 88 ARG B CA 1
ATOM 3070 C C . ARG B 1 88 ? 5.426 37.562 10.258 1 97.81 88 ARG B C 1
ATOM 3072 O O . ARG B 1 88 ? 5.027 36.5 9.75 1 97.81 88 ARG B O 1
ATOM 3079 N N . ILE B 1 89 ? 6.266 38.375 9.648 1 96.81 89 ILE B N 1
ATOM 3080 C CA . ILE B 1 89 ? 6.98 37.969 8.438 1 96.81 89 ILE B CA 1
ATOM 3081 C C . ILE B 1 89 ? 8.359 37.438 8.812 1 96.81 89 ILE B C 1
ATOM 3083 O O . ILE B 1 89 ? 9.117 38.094 9.531 1 96.81 89 ILE B O 1
ATOM 3087 N N . LEU B 1 90 ? 8.594 36.219 8.383 1 95.81 90 LEU B N 1
ATOM 3088 C CA . LEU B 1 90 ? 9.883 35.562 8.602 1 95.81 90 LEU B CA 1
ATOM 3089 C C . LEU B 1 90 ? 10.695 35.531 7.312 1 95.81 90 LEU B C 1
ATOM 3091 O O . LEU B 1 90 ? 10.227 35 6.297 1 95.81 90 LEU B O 1
ATOM 3095 N N . THR B 1 91 ? 11.867 36.031 7.309 1 92.5 91 THR B N 1
ATOM 3096 C CA . THR B 1 91 ? 12.688 36.094 6.102 1 92.5 91 THR B CA 1
ATOM 3097 C C . THR B 1 91 ? 13.828 35.094 6.164 1 92.5 91 THR B C 1
ATOM 3099 O O . THR B 1 91 ? 14.492 34.969 7.191 1 92.5 91 THR B O 1
ATOM 3102 N N . TRP B 1 92 ? 13.93 34.25 5.172 1 90.25 92 TRP B N 1
ATOM 3103 C CA . TRP B 1 92 ? 15.086 33.375 5.039 1 90.25 92 TRP B CA 1
ATOM 3104 C C . TRP B 1 92 ? 16.328 34.156 4.637 1 90.25 92 TRP B C 1
ATOM 3106 O O . TRP B 1 92 ? 16.469 34.562 3.482 1 90.25 92 TRP B O 1
ATOM 3116 N N . ARG B 1 93 ? 17.078 34.312 5.793 1 82.81 93 ARG B N 1
ATOM 3117 C CA . ARG B 1 93 ? 18.312 35.062 5.609 1 82.81 93 ARG B CA 1
ATOM 3118 C C . ARG B 1 93 ? 19.5 34.156 5.387 1 82.81 93 ARG B C 1
ATOM 3120 O O . ARG B 1 93 ? 19.578 33.094 5.957 1 82.81 93 ARG B O 1
ATOM 3127 N N . GLY B 1 94 ? 20.203 34.219 4.27 1 74.75 94 GLY B N 1
ATOM 3128 C CA . GLY B 1 94 ? 21.422 33.469 4.047 1 74.75 94 GLY B CA 1
ATOM 3129 C C . GLY B 1 94 ? 21.609 33.062 2.598 1 74.75 94 GLY B C 1
ATOM 3130 O O . GLY B 1 94 ? 20.812 33.438 1.732 1 74.75 94 GLY B O 1
ATOM 3131 N N . GLU B 1 95 ? 22.672 32.375 2.467 1 80.38 95 GLU B N 1
ATOM 3132 C CA . GLU B 1 95 ? 23.047 31.969 1.122 1 80.38 95 GLU B CA 1
ATOM 3133 C C . GLU B 1 95 ? 22.109 30.875 0.611 1 80.38 95 GLU B C 1
ATOM 3135 O O . GLU B 1 95 ? 21.734 29.969 1.361 1 80.38 95 GLU B O 1
ATOM 3140 N N . LYS B 1 96 ? 21.578 31.125 -0.484 1 80.62 96 LYS B N 1
ATOM 3141 C CA . LYS B 1 96 ? 20.703 30.156 -1.142 1 80.62 96 LYS B CA 1
ATOM 3142 C C . LYS B 1 96 ? 21.531 29.172 -1.975 1 80.62 96 LYS B C 1
ATOM 3144 O O . LYS B 1 96 ? 22.344 29.578 -2.799 1 80.62 96 LYS B O 1
ATOM 3149 N N . PRO B 1 97 ? 21.344 27.922 -1.651 1 79.44 97 PRO B N 1
ATOM 3150 C CA . PRO B 1 97 ? 22.141 26.953 -2.408 1 79.44 97 PRO B CA 1
ATOM 3151 C C . PRO B 1 97 ? 21.781 26.922 -3.891 1 79.44 97 PRO B C 1
ATOM 3153 O O . PRO B 1 97 ? 20.641 27.188 -4.258 1 79.44 97 PRO B O 1
ATOM 3156 N N . ARG B 1 98 ? 22.859 26.609 -4.703 1 76.25 98 ARG B N 1
ATOM 3157 C CA . ARG B 1 98 ? 22.672 26.531 -6.148 1 76.25 98 ARG B CA 1
ATOM 3158 C C . ARG B 1 98 ? 21.969 25.234 -6.535 1 76.25 98 ARG B C 1
ATOM 3160 O O . ARG B 1 98 ? 21.266 25.188 -7.547 1 76.25 98 ARG B O 1
ATOM 3167 N N . THR B 1 99 ? 22.234 24.219 -5.75 1 78.12 99 THR B N 1
ATOM 3168 C CA . THR B 1 99 ? 21.641 22.922 -6.027 1 78.12 99 THR B CA 1
ATOM 3169 C C . THR B 1 99 ? 20.609 22.562 -4.957 1 78.12 99 THR B C 1
ATOM 3171 O O . THR B 1 99 ? 20.734 23 -3.807 1 78.12 99 THR B O 1
ATOM 3174 N N . ARG B 1 100 ? 19.531 21.953 -5.234 1 80.81 100 ARG B N 1
ATOM 3175 C CA . ARG B 1 100 ? 18.5 21.469 -4.324 1 80.81 100 ARG B CA 1
ATOM 3176 C C . ARG B 1 100 ? 17.828 22.641 -3.605 1 80.81 100 ARG B C 1
ATOM 3178 O O . ARG B 1 100 ? 17.641 22.594 -2.387 1 80.81 100 ARG B O 1
ATOM 3185 N N . LEU B 1 101 ? 17.562 23.719 -4.34 1 81.31 101 LEU B N 1
ATOM 3186 C CA . LEU B 1 101 ? 17 24.953 -3.812 1 81.31 101 LEU B CA 1
ATOM 3187 C C . LEU B 1 101 ? 15.641 24.703 -3.17 1 81.31 101 LEU B C 1
ATOM 3189 O O . LEU B 1 101 ? 15.352 25.234 -2.098 1 81.31 101 LEU B O 1
ATOM 3193 N N . GLN B 1 102 ? 14.844 23.875 -3.746 1 79.94 102 GLN B N 1
ATOM 3194 C CA . GLN B 1 102 ? 13.5 23.609 -3.232 1 79.94 102 GLN B CA 1
ATOM 3195 C C . GLN B 1 102 ? 13.562 22.891 -1.883 1 79.94 102 GLN B C 1
ATOM 3197 O O . GLN B 1 102 ? 12.82 23.234 -0.963 1 79.94 102 GLN B O 1
ATOM 3202 N N . GLU B 1 103 ? 14.406 21.984 -1.808 1 83.62 103 GLU B N 1
ATOM 3203 C CA . GLU B 1 103 ? 14.594 21.266 -0.552 1 83.62 103 GLU B CA 1
ATOM 3204 C C . GLU B 1 103 ? 15.102 22.188 0.546 1 83.62 103 GLU B C 1
ATOM 3206 O O . GLU B 1 103 ? 14.641 22.125 1.688 1 83.62 103 GLU B O 1
ATOM 3211 N N . ALA B 1 104 ? 16.031 22.984 0.184 1 85.75 104 ALA B N 1
ATOM 3212 C CA . ALA B 1 104 ? 16.594 23.938 1.137 1 85.75 104 ALA B CA 1
ATOM 3213 C C . ALA B 1 104 ? 15.531 24.938 1.592 1 85.75 104 ALA B C 1
ATOM 3215 O O . ALA B 1 104 ? 15.477 25.297 2.77 1 85.75 104 ALA B O 1
ATOM 3216 N N . ALA B 1 105 ? 14.75 25.391 0.705 1 86.5 105 ALA B N 1
ATOM 3217 C CA . ALA B 1 105 ? 13.688 26.344 1.012 1 86.5 105 ALA B CA 1
ATOM 3218 C C . ALA B 1 105 ? 12.672 25.734 1.977 1 86.5 105 ALA B C 1
ATOM 3220 O O . ALA B 1 105 ? 12.203 26.406 2.898 1 86.5 105 ALA B O 1
ATOM 3221 N N . ARG B 1 106 ? 12.43 24.516 1.793 1 88 106 ARG B N 1
ATOM 3222 C CA . ARG B 1 106 ? 11.508 23.812 2.676 1 88 106 ARG B CA 1
ATOM 3223 C C . ARG B 1 106 ? 12.078 23.688 4.086 1 88 106 ARG B C 1
ATOM 3225 O O . ARG B 1 106 ? 11.375 23.969 5.066 1 88 106 ARG B O 1
ATOM 3232 N N . ALA B 1 107 ? 13.25 23.312 4.102 1 89.44 107 ALA B N 1
ATOM 3233 C CA . ALA B 1 107 ? 13.898 23.188 5.402 1 89.44 107 ALA B CA 1
ATOM 3234 C C . ALA B 1 107 ? 13.938 24.531 6.133 1 89.44 107 ALA B C 1
ATOM 3236 O O . ALA B 1 107 ? 13.633 24.609 7.324 1 89.44 107 ALA B O 1
ATOM 3237 N N . ALA B 1 108 ? 14.266 25.516 5.379 1 91.56 108 ALA B N 1
ATOM 3238 C CA . ALA B 1 108 ? 14.328 26.859 5.949 1 91.56 108 ALA B CA 1
ATOM 3239 C C . ALA B 1 108 ? 12.961 27.281 6.469 1 91.56 108 ALA B C 1
ATOM 3241 O O . ALA B 1 108 ? 12.852 27.891 7.535 1 91.56 108 ALA B O 1
ATOM 3242 N N . ARG B 1 109 ? 11.961 27 5.781 1 93.81 109 ARG B N 1
ATOM 3243 C CA . ARG B 1 109 ? 10.594 27.344 6.18 1 93.81 109 ARG B CA 1
ATOM 3244 C C . ARG B 1 109 ? 10.258 26.75 7.543 1 93.81 109 ARG B C 1
ATOM 3246 O O . ARG B 1 109 ? 9.789 27.469 8.438 1 93.81 109 ARG B O 1
ATOM 3253 N N . TYR B 1 110 ? 10.523 25.562 7.707 1 95.06 110 TYR B N 1
ATOM 3254 C CA . TYR B 1 110 ? 10.141 24.891 8.945 1 95.06 110 TYR B CA 1
ATOM 3255 C C . TYR B 1 110 ? 11.039 25.328 10.102 1 95.06 110 TYR B C 1
ATOM 3257 O O . TYR B 1 110 ? 10.586 25.422 11.242 1 95.06 110 TYR B O 1
ATOM 3265 N N . ASP B 1 111 ? 12.266 25.625 9.789 1 94.5 111 ASP B N 1
ATOM 3266 C CA . ASP B 1 111 ? 13.156 26.125 10.828 1 94.5 111 ASP B CA 1
ATOM 3267 C C . ASP B 1 111 ? 12.664 27.469 11.359 1 94.5 111 ASP B C 1
ATOM 3269 O O . ASP B 1 111 ? 12.609 27.688 12.57 1 94.5 111 ASP B O 1
ATOM 3273 N N . LEU B 1 112 ? 12.312 28.281 10.43 1 96.38 112 LEU B N 1
ATOM 3274 C CA . LEU B 1 112 ? 11.82 29.609 10.789 1 96.38 112 LEU B CA 1
ATOM 3275 C C . LEU B 1 112 ? 10.5 29.5 11.555 1 96.38 112 LEU B C 1
ATOM 3277 O O . LEU B 1 112 ? 10.312 30.188 12.562 1 96.38 112 LEU B O 1
ATOM 3281 N N . LEU B 1 113 ? 9.617 28.656 11.117 1 97.38 113 LEU B N 1
ATOM 3282 C CA . LEU B 1 113 ? 8.328 28.484 11.766 1 97.38 113 LEU B CA 1
ATOM 3283 C C . LEU B 1 113 ? 8.492 27.922 13.172 1 97.38 113 LEU B C 1
ATOM 3285 O O . LEU B 1 113 ? 7.82 28.375 14.109 1 97.38 113 LEU B O 1
ATOM 3289 N N . LEU B 1 114 ? 9.391 26.969 13.289 1 96.44 114 LEU B N 1
ATOM 3290 C CA . LEU B 1 114 ? 9.664 26.375 14.594 1 96.44 114 LEU B CA 1
ATOM 3291 C C . LEU B 1 114 ? 10.219 27.422 15.555 1 96.44 114 LEU B C 1
ATOM 3293 O O . LEU B 1 114 ? 9.812 27.484 16.719 1 96.44 114 LEU B O 1
ATOM 3297 N N . GLY B 1 115 ? 11.172 28.172 15.078 1 96.38 115 GLY B N 1
ATOM 3298 C CA . GLY B 1 115 ? 11.719 29.25 15.883 1 96.38 115 GLY B CA 1
ATOM 3299 C C . GLY B 1 115 ? 10.664 30.219 16.391 1 96.38 115 GLY B C 1
ATOM 3300 O O . GLY B 1 115 ? 10.641 30.562 17.578 1 96.38 115 GLY B O 1
ATOM 3301 N N . LEU B 1 116 ? 9.781 30.594 15.516 1 97.25 116 LEU B N 1
ATOM 3302 C CA . LEU B 1 116 ? 8.719 31.531 15.883 1 97.25 116 LEU B CA 1
ATOM 3303 C C . LEU B 1 116 ? 7.777 30.891 16.906 1 97.25 116 LEU B C 1
ATOM 3305 O O . LEU B 1 116 ? 7.352 31.547 17.859 1 97.25 116 LEU B O 1
ATOM 3309 N N . ALA B 1 117 ? 7.387 29.688 16.688 1 96.62 117 ALA B N 1
ATOM 3310 C CA . ALA B 1 117 ? 6.477 28.984 17.594 1 96.62 117 ALA B CA 1
ATOM 3311 C C . ALA B 1 117 ? 7.051 28.922 19.016 1 96.62 117 ALA B C 1
ATOM 3313 O O . ALA B 1 117 ? 6.332 29.156 19.984 1 96.62 117 ALA B O 1
ATOM 3314 N N . ARG B 1 118 ? 8.289 28.672 19.078 1 95.44 118 ARG B N 1
ATOM 3315 C CA . ARG B 1 118 ? 8.945 28.625 20.375 1 95.44 118 ARG B CA 1
ATOM 3316 C C . ARG B 1 118 ? 8.945 29.984 21.047 1 95.44 118 ARG B C 1
ATOM 3318 O O . ARG B 1 118 ? 8.656 30.094 22.25 1 95.44 118 ARG B O 1
ATOM 3325 N N . GLU B 1 119 ? 9.312 30.953 20.25 1 95.81 119 GLU B N 1
ATOM 3326 C CA . GLU B 1 119 ? 9.32 32.312 20.75 1 95.81 119 GLU B CA 1
ATOM 3327 C C . GLU B 1 119 ? 7.945 32.719 21.281 1 95.81 119 GLU B C 1
ATOM 3329 O O . GLU B 1 119 ? 7.84 33.375 22.328 1 95.81 119 GLU B O 1
ATOM 3334 N N . ALA B 1 120 ? 6.879 32.312 20.641 1 95.19 120 ALA B N 1
ATOM 3335 C CA . ALA B 1 120 ? 5.512 32.688 20.969 1 95.19 120 ALA B CA 1
ATOM 3336 C C . ALA B 1 120 ? 4.914 31.766 22.031 1 95.19 120 ALA B C 1
ATOM 3338 O O . ALA B 1 120 ? 3.83 32.031 22.547 1 95.19 120 ALA B O 1
ATOM 3339 N N . GLY B 1 121 ? 5.625 30.672 22.328 1 93.06 121 GLY B N 1
ATOM 3340 C CA . GLY B 1 121 ? 5.098 29.688 23.266 1 93.06 121 GLY B CA 1
ATOM 3341 C C . GLY B 1 121 ? 3.971 28.859 22.672 1 93.06 121 GLY B C 1
ATOM 3342 O O . GLY B 1 121 ? 3.123 28.344 23.422 1 93.06 121 GLY B O 1
ATOM 3343 N N . ALA B 1 122 ? 3.92 28.75 21.406 1 94.62 122 ALA B N 1
ATOM 3344 C CA . ALA B 1 122 ? 2.867 28 20.734 1 94.62 122 ALA B CA 1
ATOM 3345 C C . ALA B 1 122 ? 3.129 26.5 20.828 1 94.62 122 ALA B C 1
ATOM 3347 O O . ALA B 1 122 ? 4.281 26.062 20.859 1 94.62 122 ALA B O 1
ATOM 3348 N N . GLY B 1 123 ? 2.062 25.75 20.797 1 93.69 123 GLY B N 1
ATOM 3349 C CA . GLY B 1 123 ? 2.186 24.312 20.891 1 93.69 123 GLY B CA 1
ATOM 3350 C C . GLY B 1 123 ? 2.027 23.609 19.562 1 93.69 123 GLY B C 1
ATOM 3351 O O . GLY B 1 123 ? 2.303 22.406 19.453 1 93.69 123 GLY B O 1
ATOM 3352 N N . ALA B 1 124 ? 1.617 24.422 18.531 1 95.62 124 ALA B N 1
ATOM 3353 C CA . ALA B 1 124 ? 1.363 23.766 17.25 1 95.62 124 ALA B CA 1
ATOM 3354 C C . ALA B 1 124 ? 1.583 24.734 16.094 1 95.62 124 ALA B C 1
ATOM 3356 O O . ALA B 1 124 ? 1.479 25.953 16.25 1 95.62 124 ALA B O 1
ATOM 3357 N N . ILE B 1 125 ? 1.934 24.141 14.992 1 97 125 ILE B N 1
ATOM 3358 C CA . ILE B 1 125 ? 1.998 24.828 13.711 1 97 125 ILE B CA 1
ATOM 3359 C C . ILE B 1 125 ? 1.012 24.188 12.734 1 97 125 ILE B C 1
ATOM 3361 O O . ILE B 1 125 ? 0.961 22.953 12.609 1 97 125 ILE B O 1
ATOM 3365 N N . LEU B 1 126 ? 0.198 25.016 12.109 1 97.19 126 LEU B N 1
ATOM 3366 C CA . LEU B 1 126 ? -0.74 24.484 11.117 1 97.19 126 LEU B CA 1
ATOM 3367 C C . LEU B 1 126 ? -0.347 24.938 9.711 1 97.19 126 LEU B C 1
ATOM 3369 O O . LEU B 1 126 ? -0.022 26.094 9.492 1 97.19 126 LEU B O 1
ATOM 3373 N N . THR B 1 127 ? -0.289 23.984 8.797 1 97.75 127 THR B N 1
ATOM 3374 C CA . THR B 1 127 ? -0.11 24.266 7.375 1 97.75 127 THR B CA 1
ATOM 3375 C C . THR B 1 127 ? -1.349 23.844 6.582 1 97.75 127 THR B C 1
ATOM 3377 O O . THR B 1 127 ? -2.195 23.109 7.086 1 97.75 127 THR B O 1
ATOM 3380 N N . ALA B 1 128 ? -1.457 24.391 5.387 1 97.81 128 ALA B N 1
ATOM 3381 C CA . ALA B 1 128 ? -2.703 24.234 4.641 1 97.81 128 ALA B CA 1
ATOM 3382 C C . ALA B 1 128 ? -2.537 23.234 3.502 1 97.81 128 ALA B C 1
ATOM 3384 O O . ALA B 1 128 ? -3.033 23.453 2.395 1 97.81 128 ALA B O 1
ATOM 3385 N N . HIS B 1 129 ? -1.782 22.172 3.781 1 96.94 129 HIS B N 1
ATOM 3386 C CA . HIS B 1 129 ? -1.702 21.125 2.771 1 96.94 129 HIS B CA 1
ATOM 3387 C C . HIS B 1 129 ? -3.078 20.547 2.475 1 96.94 129 HIS B C 1
ATOM 3389 O O . HIS B 1 129 ? -3.895 20.375 3.383 1 96.94 129 HIS B O 1
ATOM 3395 N N . THR B 1 130 ? -3.26 20.234 1.211 1 97 130 THR B N 1
ATOM 3396 C CA . THR B 1 130 ? -4.578 19.812 0.744 1 97 130 THR B CA 1
ATOM 3397 C C . THR B 1 130 ? -4.543 18.375 0.254 1 97 130 THR B C 1
ATOM 3399 O O . THR B 1 130 ? -3.486 17.734 0.254 1 97 130 THR B O 1
ATOM 3402 N N . LEU B 1 131 ? -5.715 17.938 -0.152 1 96.44 131 LEU B N 1
ATOM 3403 C CA . LEU B 1 131 ? -5.859 16.625 -0.788 1 96.44 131 LEU B CA 1
ATOM 3404 C C . LEU B 1 131 ? -4.98 16.531 -2.029 1 96.44 131 LEU B C 1
ATOM 3406 O O . LEU B 1 131 ? -4.402 15.469 -2.303 1 96.44 131 LEU B O 1
ATOM 3410 N N . ASP B 1 132 ? -4.832 17.625 -2.74 1 92 132 ASP B N 1
ATOM 3411 C CA . ASP B 1 132 ? -4.02 17.656 -3.951 1 92 132 ASP B CA 1
ATOM 3412 C C . ASP B 1 132 ? -2.539 17.484 -3.621 1 92 132 ASP B C 1
ATOM 3414 O O . ASP B 1 132 ? -1.818 16.781 -4.328 1 92 132 ASP B O 1
ATOM 3418 N N . ASP B 1 133 ? -2.115 18.125 -2.529 1 93 133 ASP B N 1
ATOM 3419 C CA . ASP B 1 133 ? -0.743 17.938 -2.066 1 93 133 ASP B CA 1
ATOM 3420 C C . ASP B 1 133 ? -0.477 16.484 -1.697 1 93 133 ASP B C 1
ATOM 3422 O O . ASP B 1 133 ? 0.578 15.938 -2.025 1 93 133 ASP B O 1
ATOM 3426 N N . GLN B 1 134 ? -1.462 15.898 -1 1 96.12 134 GLN B N 1
ATOM 3427 C CA . GLN B 1 134 ? -1.354 14.5 -0.594 1 96.12 134 GLN B CA 1
ATOM 3428 C C . GLN B 1 134 ? -1.218 13.586 -1.807 1 96.12 134 GLN B C 1
ATOM 3430 O O . GLN B 1 134 ? -0.336 12.727 -1.846 1 96.12 134 GLN B O 1
ATOM 3435 N N . ALA B 1 135 ? -2.078 13.781 -2.768 1 94 135 ALA B N 1
ATOM 3436 C CA . ALA B 1 135 ? -2.07 12.953 -3.975 1 94 135 ALA B CA 1
ATOM 3437 C C . ALA B 1 135 ? -0.738 13.078 -4.711 1 94 135 ALA B C 1
ATOM 3439 O O . ALA B 1 135 ? -0.178 12.07 -5.16 1 94 135 ALA B O 1
ATOM 3440 N N . GLU B 1 136 ? -0.279 14.305 -4.785 1 92.31 136 GLU B N 1
ATOM 3441 C CA . GLU B 1 136 ? 1 14.539 -5.453 1 92.31 136 GLU B CA 1
ATOM 3442 C C . GLU B 1 136 ? 2.137 13.82 -4.723 1 92.31 136 GLU B C 1
ATOM 3444 O O . GLU B 1 136 ? 2.988 13.195 -5.355 1 92.31 136 GLU B O 1
ATOM 3449 N N . THR B 1 137 ? 2.105 13.953 -3.432 1 94.25 137 THR B N 1
ATOM 3450 C CA . THR B 1 137 ? 3.141 13.32 -2.617 1 94.25 137 THR B CA 1
ATOM 3451 C C . THR B 1 137 ? 3.117 11.805 -2.785 1 94.25 137 THR B C 1
ATOM 3453 O O . THR B 1 137 ? 4.16 11.18 -2.998 1 94.25 137 THR B O 1
ATOM 3456 N N . VAL B 1 138 ? 1.931 11.203 -2.779 1 95.62 138 VAL B N 1
ATOM 3457 C CA . VAL B 1 138 ? 1.798 9.758 -2.889 1 95.62 138 VAL B CA 1
ATOM 3458 C C . VAL B 1 138 ? 2.285 9.297 -4.262 1 95.62 138 VAL B C 1
ATOM 3460 O O . VAL B 1 138 ? 3.037 8.32 -4.363 1 95.62 138 VAL B O 1
ATOM 3463 N N . LEU B 1 139 ? 1.891 10.031 -5.266 1 92.56 139 LEU B N 1
ATOM 3464 C CA . LEU B 1 139 ? 2.299 9.648 -6.613 1 92.56 139 LEU B CA 1
ATOM 3465 C C . LEU B 1 139 ? 3.809 9.789 -6.785 1 92.56 139 LEU B C 1
ATOM 3467 O O . LEU B 1 139 ? 4.453 8.922 -7.379 1 92.56 139 LEU B O 1
ATOM 3471 N N . MET B 1 140 ? 4.328 10.844 -6.32 1 91.88 140 MET B N 1
ATOM 3472 C CA . MET B 1 140 ? 5.773 11.047 -6.387 1 91.88 140 MET B CA 1
ATOM 3473 C C . MET B 1 140 ? 6.516 9.906 -5.695 1 91.88 140 MET B C 1
ATOM 3475 O O . MET B 1 140 ? 7.488 9.375 -6.234 1 91.88 140 MET B O 1
ATOM 3479 N N . ARG B 1 141 ? 6.07 9.539 -4.543 1 94.38 141 ARG B N 1
ATOM 3480 C CA . ARG B 1 141 ? 6.719 8.484 -3.768 1 94.38 141 ARG B CA 1
ATOM 3481 C C . ARG B 1 141 ? 6.535 7.121 -4.434 1 94.38 141 ARG B C 1
ATOM 3483 O O . ARG B 1 141 ? 7.426 6.27 -4.367 1 94.38 141 ARG B O 1
ATOM 3490 N N . LEU B 1 142 ? 5.395 6.941 -5.039 1 93.88 142 LEU B N 1
ATOM 3491 C CA . LEU B 1 142 ? 5.184 5.742 -5.844 1 93.88 142 LEU B CA 1
ATOM 3492 C C . LEU B 1 142 ? 6.227 5.641 -6.953 1 93.88 142 LEU B C 1
ATOM 3494 O O . LEU B 1 142 ? 6.859 4.594 -7.121 1 93.88 142 LEU B O 1
ATOM 3498 N N . CYS B 1 143 ? 6.414 6.738 -7.645 1 91.31 143 CYS B N 1
ATOM 3499 C CA . CYS B 1 143 ? 7.359 6.773 -8.758 1 91.31 143 CYS B CA 1
ATOM 3500 C C . CYS B 1 143 ? 8.789 6.609 -8.266 1 91.31 143 CYS B C 1
ATOM 3502 O O . CYS B 1 143 ? 9.641 6.07 -8.977 1 91.31 143 CYS B O 1
ATOM 3504 N N . ALA B 1 144 ? 9.008 6.973 -7.031 1 91.81 144 ALA B N 1
ATOM 3505 C CA . ALA B 1 144 ? 10.344 6.867 -6.449 1 91.81 144 ALA B CA 1
ATOM 3506 C C . ALA B 1 144 ? 10.586 5.473 -5.875 1 91.81 144 ALA B C 1
ATOM 3508 O O . ALA B 1 144 ? 11.688 5.164 -5.418 1 91.81 144 ALA B O 1
ATOM 3509 N N . GLY B 1 145 ? 9.594 4.648 -5.855 1 93.5 145 GLY B N 1
ATOM 3510 C CA . GLY B 1 145 ? 9.75 3.277 -5.391 1 93.5 145 GLY B CA 1
ATOM 3511 C C . GLY B 1 145 ? 9.625 3.141 -3.883 1 93.5 145 GLY B C 1
ATOM 3512 O O . GLY B 1 145 ? 10.172 2.207 -3.293 1 93.5 145 GLY B O 1
ATOM 3513 N N . SER B 1 146 ? 8.93 4.078 -3.273 1 95.25 146 SER B N 1
ATOM 3514 C CA . SER B 1 146 ? 8.742 4.031 -1.826 1 95.25 146 SER B CA 1
ATOM 3515 C C . SER B 1 146 ? 7.949 2.797 -1.411 1 95.25 146 SER B C 1
ATOM 3517 O O . SER B 1 146 ? 7.125 2.295 -2.178 1 95.25 146 SER B O 1
ATOM 3519 N N . GLY B 1 147 ? 8.227 2.35 -0.189 1 96.5 147 GLY B N 1
ATOM 3520 C CA . GLY B 1 147 ? 7.434 1.281 0.397 1 96.5 147 GLY B CA 1
ATOM 3521 C C . GLY B 1 147 ? 6.109 1.764 0.963 1 96.5 147 GLY B C 1
ATOM 3522 O O . GLY B 1 147 ? 5.793 2.953 0.889 1 96.5 147 GLY B O 1
ATOM 3523 N N . PRO B 1 148 ? 5.352 0.838 1.519 1 97.62 148 PRO B N 1
ATOM 3524 C CA . PRO B 1 148 ? 4.023 1.171 2.043 1 97.62 148 PRO B CA 1
ATOM 3525 C C . PRO B 1 148 ? 4.066 2.277 3.094 1 97.62 148 PRO B C 1
ATOM 3527 O O . PRO B 1 148 ? 3.207 3.166 3.094 1 97.62 148 PRO B O 1
ATOM 3530 N N . ALA B 1 149 ? 5.062 2.242 3.984 1 96.31 149 ALA B N 1
ATOM 3531 C CA . ALA B 1 149 ? 5.172 3.281 5.004 1 96.31 149 ALA B CA 1
ATOM 3532 C C . ALA B 1 149 ? 5.328 4.66 4.367 1 96.31 149 ALA B C 1
ATOM 3534 O O . ALA B 1 149 ? 4.699 5.625 4.809 1 96.31 149 ALA B O 1
ATOM 3535 N N . GLY B 1 150 ? 6.18 4.707 3.385 1 96.5 150 GLY B N 1
ATOM 3536 C CA . GLY B 1 150 ? 6.355 5.957 2.662 1 96.5 150 GLY B CA 1
ATOM 3537 C C . GLY B 1 150 ? 5.102 6.406 1.934 1 96.5 150 GLY B C 1
ATOM 3538 O O . GLY B 1 150 ? 4.801 7.598 1.88 1 96.5 150 GLY B O 1
ATOM 3539 N N . LEU B 1 151 ? 4.324 5.5 1.42 1 97.69 151 LEU B N 1
ATOM 3540 C CA . LEU B 1 151 ? 3.15 5.805 0.611 1 97.69 151 LEU B CA 1
ATOM 3541 C C . LEU B 1 151 ? 1.986 6.254 1.491 1 97.69 151 LEU B C 1
ATOM 3543 O O . LEU B 1 151 ? 0.949 6.684 0.983 1 97.69 151 LEU B O 1
ATOM 3547 N N . ALA B 1 152 ? 2.168 6.203 2.822 1 97.62 152 ALA B N 1
ATOM 3548 C CA . ALA B 1 152 ? 1.196 6.781 3.75 1 97.62 152 ALA B CA 1
ATOM 3549 C C . ALA B 1 152 ? 1.115 8.297 3.586 1 97.62 152 ALA B C 1
ATOM 3551 O O . ALA B 1 152 ? 0.182 8.93 4.082 1 97.62 152 ALA B O 1
ATOM 3552 N N . GLY B 1 153 ? 2.072 8.867 2.893 1 97.06 153 GLY B N 1
ATOM 3553 C CA . GLY B 1 153 ? 2.02 10.258 2.473 1 97.06 153 GLY B CA 1
ATOM 3554 C C . GLY B 1 153 ? 2.193 11.234 3.619 1 97.06 153 GLY B C 1
ATOM 3555 O O . GLY B 1 153 ? 2.957 10.977 4.551 1 97.06 153 GLY B O 1
ATOM 3556 N N . ILE B 1 154 ? 1.608 12.406 3.51 1 97.19 154 ILE B N 1
ATOM 3557 C CA . ILE B 1 154 ? 1.666 13.469 4.508 1 97.19 154 ILE B CA 1
ATOM 3558 C C . ILE B 1 154 ? 0.769 13.109 5.691 1 97.19 154 ILE B C 1
ATOM 3560 O O . ILE B 1 154 ? -0.413 12.805 5.516 1 97.19 154 ILE B O 1
ATOM 3564 N N . ALA B 1 155 ? 1.334 13.062 6.828 1 97.25 155 ALA B N 1
ATOM 3565 C CA . ALA B 1 155 ? 0.534 12.797 8.023 1 97.25 155 ALA B CA 1
ATOM 3566 C C . ALA B 1 155 ? -0.33 14 8.383 1 97.25 155 ALA B C 1
ATOM 3568 O O . ALA B 1 155 ? 0.123 15.148 8.297 1 97.25 155 ALA B O 1
ATOM 3569 N N . PRO B 1 156 ? -1.536 13.734 8.781 1 97.25 156 PRO B N 1
ATOM 3570 C CA . PRO B 1 156 ? -2.377 14.852 9.219 1 97.25 156 PRO B CA 1
ATOM 3571 C C . PRO B 1 156 ? -1.761 15.641 10.367 1 97.25 156 PRO B C 1
ATOM 3573 O O . PRO B 1 156 ? -1.981 16.844 10.484 1 97.25 156 PRO B O 1
ATOM 3576 N N . ALA B 1 157 ? -1.052 14.93 11.219 1 96 157 ALA B N 1
ATOM 3577 C CA . ALA B 1 157 ? -0.319 15.539 12.328 1 96 157 ALA B CA 1
ATOM 3578 C C . ALA B 1 157 ? 0.959 14.766 12.633 1 96 157 ALA B C 1
ATOM 3580 O O . ALA B 1 157 ? 0.988 13.539 12.523 1 96 157 ALA B O 1
ATOM 3581 N N . ARG B 1 158 ? 2.01 15.492 12.945 1 94.12 158 ARG B N 1
ATOM 3582 C CA . ARG B 1 158 ? 3.254 14.867 13.375 1 94.12 158 ARG B CA 1
ATOM 3583 C C . ARG B 1 158 ? 4.027 15.773 14.328 1 94.12 158 ARG B C 1
ATOM 3585 O O . ARG B 1 158 ? 3.787 16.984 14.367 1 94.12 158 ARG B O 1
ATOM 3592 N N . ARG B 1 159 ? 4.898 15.211 15.047 1 92.75 159 ARG B N 1
ATOM 3593 C CA . ARG B 1 159 ? 5.754 16 15.93 1 92.75 159 ARG B CA 1
ATOM 3594 C C . ARG B 1 159 ? 6.91 16.625 15.156 1 92.75 159 ARG B C 1
ATOM 3596 O O . ARG B 1 159 ? 7.465 15.992 14.25 1 92.75 159 ARG B O 1
ATOM 3603 N N . LEU B 1 160 ? 7.16 17.766 15.469 1 91.12 160 LEU B N 1
ATOM 3604 C CA . LEU B 1 160 ? 8.273 18.516 14.898 1 91.12 160 LEU B CA 1
ATOM 3605 C C . LEU B 1 160 ? 8.93 19.391 15.961 1 91.12 160 LEU B C 1
ATOM 3607 O O . LEU B 1 160 ? 8.359 20.391 16.406 1 91.12 160 LEU B O 1
ATOM 3611 N N . GLY B 1 161 ? 10.094 19.078 16.328 1 89.31 161 GLY B N 1
ATOM 3612 C CA . GLY B 1 161 ? 10.805 19.859 17.328 1 89.31 161 GLY B CA 1
ATOM 3613 C C . GLY B 1 161 ? 10.008 20.047 18.609 1 89.31 161 GLY B C 1
ATOM 3614 O O . GLY B 1 161 ? 9.891 21.156 19.109 1 89.31 161 GLY B O 1
ATOM 3615 N N . GLY B 1 162 ? 9.328 19.094 19.062 1 88.19 162 GLY B N 1
ATOM 3616 C CA . GLY B 1 162 ? 8.57 19.141 20.312 1 88.19 162 GLY B CA 1
ATOM 3617 C C . GLY B 1 162 ? 7.18 19.719 20.125 1 88.19 162 GLY B C 1
ATOM 3618 O O . GLY B 1 162 ? 6.387 19.734 21.078 1 88.19 162 GLY B O 1
ATOM 3619 N N . LEU B 1 163 ? 6.945 20.234 19 1 92.69 163 LEU B N 1
ATOM 3620 C CA . LEU B 1 163 ? 5.637 20.797 18.688 1 92.69 163 LEU B CA 1
ATOM 3621 C C . LEU B 1 163 ? 4.84 19.859 17.781 1 92.69 163 LEU B C 1
ATOM 3623 O O . LEU B 1 163 ? 5.367 18.859 17.297 1 92.69 163 LEU B O 1
ATOM 3627 N N . LEU B 1 164 ? 3.566 20.25 17.656 1 94.31 164 LEU B N 1
ATOM 3628 C CA . LEU B 1 164 ? 2.73 19.5 16.719 1 94.31 164 LEU B CA 1
ATOM 3629 C C . LEU B 1 164 ? 2.584 20.25 15.406 1 94.31 164 LEU B C 1
ATOM 3631 O O . LEU B 1 164 ? 2.322 21.453 15.391 1 94.31 164 LEU B O 1
ATOM 3635 N N . LEU B 1 165 ? 2.879 19.578 14.383 1 96.31 165 LEU B N 1
ATOM 3636 C CA . LEU B 1 165 ? 2.584 20.078 13.047 1 96.31 165 LEU B CA 1
ATOM 3637 C C . LEU B 1 165 ? 1.3 19.469 12.5 1 96.31 165 LEU B C 1
ATOM 3639 O O . LEU B 1 165 ? 1.22 18.25 12.32 1 96.31 165 LEU B O 1
ATOM 3643 N N . GLY B 1 166 ? 0.293 20.312 12.281 1 96.5 166 GLY B N 1
ATOM 3644 C CA . GLY B 1 166 ? -1.004 19.828 11.844 1 96.5 166 GLY B CA 1
ATOM 3645 C C . GLY B 1 166 ? -1.362 20.25 10.438 1 96.5 166 GLY B C 1
ATOM 3646 O O . GLY B 1 166 ? -0.936 21.312 9.977 1 96.5 166 GLY B O 1
ATOM 3647 N N . ARG B 1 167 ? -2.186 19.484 9.781 1 97.88 167 ARG B N 1
ATOM 3648 C CA . ARG B 1 167 ? -2.711 19.766 8.445 1 97.88 167 ARG B CA 1
ATOM 3649 C C . ARG B 1 167 ? -4.227 19.594 8.406 1 97.88 167 ARG B C 1
ATOM 3651 O O . ARG B 1 167 ? -4.73 18.625 7.836 1 97.88 167 ARG B O 1
ATOM 3658 N N . PRO B 1 168 ? -4.918 20.562 8.844 1 97.06 168 PRO B N 1
ATOM 3659 C CA . PRO B 1 168 ? -6.367 20.438 9.016 1 97.06 168 PRO B CA 1
ATOM 3660 C C . PRO B 1 168 ? -7.105 20.25 7.688 1 97.06 168 PRO B C 1
ATOM 3662 O O . PRO B 1 168 ? -8.234 19.75 7.668 1 97.06 168 PRO B O 1
ATOM 3665 N N . PHE B 1 169 ? -6.461 20.641 6.57 1 97.88 169 PHE B N 1
ATOM 3666 C CA . PHE B 1 169 ? -7.168 20.625 5.297 1 97.88 169 PHE B CA 1
ATOM 3667 C C . PHE B 1 169 ? -6.637 19.516 4.391 1 97.88 169 PHE B C 1
ATOM 3669 O O . PHE B 1 169 ? -6.871 19.531 3.182 1 97.88 169 PHE B O 1
ATOM 3676 N N . LEU B 1 170 ? -5.957 18.516 4.922 1 97.62 170 LEU B N 1
ATOM 3677 C CA . LEU B 1 170 ? -5.207 17.531 4.16 1 97.62 170 LEU B CA 1
ATOM 3678 C C . LEU B 1 170 ? -6.137 16.688 3.291 1 97.62 170 LEU B C 1
ATOM 3680 O O . LEU B 1 170 ? -5.699 16.094 2.303 1 97.62 170 LEU B O 1
ATOM 3684 N N . ASP B 1 171 ? -7.469 16.594 3.594 1 96 171 ASP B N 1
ATOM 3685 C CA . ASP B 1 171 ? -8.398 15.773 2.824 1 96 171 ASP B CA 1
ATOM 3686 C C . ASP B 1 171 ? -9.367 16.641 2.025 1 96 171 ASP B C 1
ATOM 3688 O O . ASP B 1 171 ? -10.383 16.156 1.524 1 96 171 ASP B O 1
ATOM 3692 N N . LEU B 1 172 ? -9.039 17.922 1.918 1 96.69 172 LEU B N 1
ATOM 3693 C CA . LEU B 1 172 ? -9.891 18.844 1.169 1 96.69 172 LEU B CA 1
ATOM 3694 C C . LEU B 1 172 ? -9.281 19.156 -0.188 1 96.69 172 LEU B C 1
ATOM 3696 O O . LEU B 1 172 ? -8.094 19.5 -0.274 1 96.69 172 LEU B O 1
ATOM 3700 N N . PRO B 1 173 ? -10.109 19.078 -1.222 1 95.81 173 PRO B N 1
ATOM 3701 C CA . PRO B 1 173 ? -9.609 19.547 -2.516 1 95.81 173 PRO B CA 1
ATOM 3702 C C . PRO B 1 173 ? -9.281 21.031 -2.514 1 95.81 173 PRO B C 1
ATOM 3704 O O . PRO B 1 173 ? -10.008 21.828 -1.901 1 95.81 173 PRO B O 1
ATOM 3707 N N . LYS B 1 174 ? -8.25 21.375 -3.164 1 94.81 174 LYS B N 1
ATOM 3708 C CA . LYS B 1 174 ? -7.855 22.781 -3.309 1 94.81 174 LYS B CA 1
ATOM 3709 C C . LYS B 1 174 ? -9.016 23.625 -3.832 1 94.81 174 LYS B C 1
ATOM 3711 O O . LYS B 1 174 ? -9.195 24.766 -3.404 1 94.81 174 LYS B O 1
ATOM 3716 N N . ALA B 1 175 ? -9.805 23.109 -4.73 1 95.12 175 ALA B N 1
ATOM 3717 C CA . ALA B 1 175 ? -10.906 23.828 -5.359 1 95.12 175 ALA B CA 1
ATOM 3718 C C . ALA B 1 175 ? -11.891 24.344 -4.316 1 95.12 175 ALA B C 1
ATOM 3720 O O . ALA B 1 175 ? -12.469 25.422 -4.473 1 95.12 175 ALA B O 1
ATOM 3721 N N . ARG B 1 176 ? -12.07 23.594 -3.262 1 96.94 176 ARG B N 1
ATOM 3722 C CA . ARG B 1 176 ? -12.992 24.031 -2.213 1 96.94 176 ARG B CA 1
ATOM 3723 C C . ARG B 1 176 ? -12.422 25.203 -1.433 1 96.94 176 ARG B C 1
ATOM 3725 O O . ARG B 1 176 ? -13.164 26.078 -0.992 1 96.94 176 ARG B O 1
ATOM 3732 N N . LEU B 1 177 ? -11.133 25.219 -1.286 1 97.06 177 LEU B N 1
ATOM 3733 C CA . LEU B 1 177 ? -10.492 26.297 -0.553 1 97.06 177 LEU B CA 1
ATOM 3734 C C . LEU B 1 177 ? -10.477 27.578 -1.382 1 97.06 177 LEU B C 1
ATOM 3736 O O . LEU B 1 177 ? -10.703 28.672 -0.85 1 97.06 177 LEU B O 1
ATOM 3740 N N . VAL B 1 178 ? -10.273 27.406 -2.688 1 96.12 178 VAL B N 1
ATOM 3741 C CA . VAL B 1 178 ? -10.352 28.547 -3.596 1 96.12 178 VAL B CA 1
ATOM 3742 C C . VAL B 1 178 ? -11.766 29.141 -3.564 1 96.12 178 VAL B C 1
ATOM 3744 O O . VAL B 1 178 ? -11.938 30.344 -3.465 1 96.12 178 VAL B O 1
ATOM 3747 N N . ALA B 1 179 ? -12.703 28.281 -3.619 1 97 179 ALA B N 1
ATOM 3748 C CA . ALA B 1 179 ? -14.094 28.703 -3.566 1 97 179 ALA B CA 1
ATOM 3749 C C . ALA B 1 179 ? -14.406 29.406 -2.244 1 97 179 ALA B C 1
ATOM 3751 O O . ALA B 1 179 ? -15.195 30.344 -2.203 1 97 179 ALA B O 1
ATOM 3752 N N . THR B 1 180 ? -13.867 28.922 -1.209 1 96.94 180 THR B N 1
ATOM 3753 C CA . THR B 1 180 ? -14.07 29.5 0.111 1 96.94 180 THR B CA 1
ATOM 3754 C C . THR B 1 180 ? -13.531 30.938 0.158 1 96.94 180 THR B C 1
ATOM 3756 O O . THR B 1 180 ? -14.211 31.844 0.648 1 96.94 180 THR B O 1
ATOM 3759 N N . CYS B 1 181 ? -12.352 31.141 -0.347 1 96.62 181 CYS B N 1
ATOM 3760 C CA . CYS B 1 181 ? -11.773 32.469 -0.406 1 96.62 181 CYS B CA 1
ATOM 3761 C C . CYS B 1 181 ? -12.641 33.406 -1.235 1 96.62 181 CYS B C 1
ATOM 3763 O O . CYS B 1 181 ? -12.906 34.562 -0.832 1 96.62 181 CYS B O 1
ATOM 3765 N N . ALA B 1 182 ? -13.086 32.875 -2.363 1 95.62 182 ALA B N 1
ATOM 3766 C CA . ALA B 1 182 ? -13.914 33.688 -3.256 1 95.62 182 ALA B CA 1
ATOM 3767 C C . ALA B 1 182 ? -15.219 34.094 -2.578 1 95.62 182 ALA B C 1
ATOM 3769 O O . ALA B 1 182 ? -15.633 35.25 -2.639 1 95.62 182 ALA B O 1
ATOM 3770 N N . ALA B 1 183 ? -15.805 33.188 -1.953 1 95.56 183 ALA B N 1
ATOM 3771 C CA . ALA B 1 183 ? -17.078 33.438 -1.294 1 95.56 183 ALA B CA 1
ATOM 3772 C C . ALA B 1 183 ? -16.938 34.438 -0.163 1 95.56 183 ALA B C 1
ATOM 3774 O O . ALA B 1 183 ? -17.859 35.25 0.08 1 95.56 183 ALA B O 1
ATOM 3775 N N . ALA B 1 184 ? -15.836 34.469 0.552 1 94.88 184 ALA B N 1
ATOM 3776 C CA . ALA B 1 184 ? -15.625 35.312 1.709 1 94.88 184 ALA B CA 1
ATOM 3777 C C . ALA B 1 184 ? -14.961 36.625 1.297 1 94.88 184 ALA B C 1
ATOM 3779 O O . ALA B 1 184 ? -14.852 37.562 2.105 1 94.88 184 ALA B O 1
ATOM 3780 N N . GLY B 1 185 ? -14.438 36.656 0.076 1 94.88 185 GLY B N 1
ATOM 3781 C CA . GLY B 1 185 ? -13.75 37.844 -0.413 1 94.88 185 GLY B CA 1
ATOM 3782 C C . GLY B 1 185 ? -12.328 37.969 0.11 1 94.88 185 GLY B C 1
ATOM 3783 O O . GLY B 1 185 ? -11.852 39.094 0.353 1 94.88 185 GLY B O 1
ATOM 3784 N N . TRP B 1 186 ? -11.711 36.875 0.433 1 95.19 186 TRP B N 1
ATOM 3785 C CA . TRP B 1 186 ? -10.32 36.906 0.869 1 95.19 186 TRP B CA 1
ATOM 3786 C C . TRP B 1 186 ? -9.375 36.906 -0.327 1 95.19 186 TRP B C 1
ATOM 3788 O O . TRP B 1 186 ? -9.273 35.938 -1.045 1 95.19 186 TRP B O 1
ATOM 3798 N N . PRO B 1 187 ? -8.664 37.969 -0.579 1 93 187 PRO B N 1
ATOM 3799 C CA . PRO B 1 187 ? -7.727 38 -1.703 1 93 187 PRO B CA 1
ATOM 3800 C C . PRO B 1 187 ? -6.516 37.094 -1.483 1 93 187 PRO B C 1
ATOM 3802 O O . PRO B 1 187 ? -6.07 36.906 -0.347 1 93 187 PRO B O 1
ATOM 3805 N N . PHE B 1 188 ? -6.039 36.469 -2.51 1 89.94 188 PHE B N 1
ATOM 3806 C CA . PHE B 1 188 ? -4.828 35.656 -2.426 1 89.94 188 PHE B CA 1
ATOM 3807 C C . PHE B 1 188 ? -3.969 35.844 -3.67 1 89.94 188 PHE B C 1
ATOM 3809 O O . PHE B 1 188 ? -4.445 36.344 -4.695 1 89.94 188 PHE B O 1
ATOM 3816 N N . ALA B 1 189 ? -2.662 35.531 -3.518 1 81.69 189 ALA B N 1
ATOM 3817 C CA . ALA B 1 189 ? -1.71 35.656 -4.617 1 81.69 189 ALA B CA 1
ATOM 3818 C C . ALA B 1 189 ? -1.826 34.5 -5.59 1 81.69 189 ALA B C 1
ATOM 3820 O O . ALA B 1 189 ? -2.061 33.344 -5.176 1 81.69 189 ALA B O 1
ATOM 3821 N N . VAL B 1 190 ? -1.993 34.719 -6.867 1 71.94 190 VAL B N 1
ATOM 3822 C CA . VAL B 1 190 ? -1.962 33.656 -7.883 1 71.94 190 VAL B CA 1
ATOM 3823 C C . VAL B 1 190 ? -0.566 33.594 -8.5 1 71.94 190 VAL B C 1
ATOM 3825 O O . VAL B 1 190 ? -0.05 34.594 -9.016 1 71.94 190 VAL B O 1
ATOM 3828 N N . ASP B 1 191 ? 0.296 32.812 -7.961 1 58.97 191 ASP B N 1
ATOM 3829 C CA . ASP B 1 191 ? 1.651 32.688 -8.484 1 58.97 191 ASP B CA 1
ATOM 3830 C C . ASP B 1 191 ? 1.646 32 -9.852 1 58.97 191 ASP B C 1
ATOM 3832 O O . ASP B 1 191 ? 1.297 30.828 -9.961 1 58.97 191 ASP B O 1
ATOM 3836 N N . PRO B 1 192 ? 1.68 32.75 -10.938 1 51.31 192 PRO B N 1
ATOM 3837 C CA . PRO B 1 192 ? 1.792 32.125 -12.25 1 51.31 192 PRO B CA 1
ATOM 3838 C C . PRO B 1 192 ? 2.84 31.016 -12.281 1 51.31 192 PRO B C 1
ATOM 3840 O O . PRO B 1 192 ? 2.699 30.047 -13.031 1 51.31 192 PRO B O 1
ATOM 3843 N N . GLY B 1 193 ? 4.047 31.25 -11.852 1 47 193 GLY B N 1
ATOM 3844 C CA . GLY B 1 193 ? 5.207 30.375 -11.898 1 47 193 GLY B CA 1
ATOM 3845 C C . GLY B 1 193 ? 5.023 29.094 -11.094 1 47 193 GLY B C 1
ATOM 3846 O O . GLY B 1 193 ? 5.871 28.203 -11.141 1 47 193 GLY B O 1
ATOM 3847 N N . ASN B 1 194 ? 4.172 29.188 -10.203 1 49.38 194 ASN B N 1
ATOM 3848 C CA . ASN B 1 194 ? 3.977 28.078 -9.289 1 49.38 194 ASN B CA 1
ATOM 3849 C C . ASN B 1 194 ? 3.531 26.812 -10.031 1 49.38 194 ASN B C 1
ATOM 3851 O O . ASN B 1 194 ? 3.795 25.703 -9.586 1 49.38 194 ASN B O 1
ATOM 3855 N N . ALA B 1 195 ? 2.729 27.047 -11.109 1 45.19 195 ALA B N 1
ATOM 3856 C CA . ALA B 1 195 ? 2.385 25.922 -11.969 1 45.19 195 ALA B CA 1
ATOM 3857 C C . ALA B 1 195 ? 3.639 25.25 -12.516 1 45.19 195 ALA B C 1
ATOM 3859 O O . ALA B 1 195 ? 3.66 24.031 -12.703 1 45.19 195 ALA B O 1
ATOM 3860 N N . ALA B 1 196 ? 4.637 26.062 -13.008 1 42.22 196 ALA B N 1
ATOM 3861 C CA . ALA B 1 196 ? 5.828 25.594 -13.711 1 42.22 196 ALA B CA 1
ATOM 3862 C C . ALA B 1 196 ? 6.793 24.906 -12.758 1 42.22 196 ALA B C 1
ATOM 3864 O O . ALA B 1 196 ? 7.57 24.031 -13.172 1 42.22 196 ALA B O 1
ATOM 3865 N N . ALA B 1 197 ? 7.168 25.531 -11.609 1 44.75 197 ALA B N 1
ATOM 3866 C CA . ALA B 1 197 ? 8.383 25.266 -10.844 1 44.75 197 ALA B CA 1
ATOM 3867 C C . ALA B 1 197 ? 8.414 23.828 -10.359 1 44.75 197 ALA B C 1
ATOM 3869 O O . ALA B 1 197 ? 9.492 23.281 -10.078 1 44.75 197 ALA B O 1
ATOM 3870 N N . ARG B 1 198 ? 7.5 23.25 -9.625 1 47.31 198 ARG B N 1
ATOM 3871 C CA . ARG B 1 198 ? 8.086 22.125 -8.906 1 47.31 198 ARG B CA 1
ATOM 3872 C C . ARG B 1 198 ? 8.281 20.938 -9.82 1 47.31 198 ARG B C 1
ATOM 3874 O O . ARG B 1 198 ? 7.316 20.391 -10.359 1 47.31 198 ARG B O 1
ATOM 3881 N N . PHE B 1 199 ? 9.516 20.953 -10.422 1 46.59 199 PHE B N 1
ATOM 3882 C CA . PHE B 1 199 ? 10.047 20.047 -11.422 1 46.59 199 PHE B CA 1
ATOM 3883 C C . PHE B 1 199 ? 9.398 18.672 -11.297 1 46.59 199 PHE B C 1
ATOM 3885 O O . PHE B 1 199 ? 8.805 18.172 -12.258 1 46.59 199 PHE B O 1
ATOM 3892 N N . ALA B 1 200 ? 9.867 17.969 -10.266 1 55.69 200 ALA B N 1
ATOM 3893 C CA . ALA B 1 200 ? 9.398 16.594 -10.133 1 55.69 200 ALA B CA 1
ATOM 3894 C C . ALA B 1 200 ? 7.875 16.547 -10.07 1 55.69 200 ALA B C 1
ATOM 3896 O O . ALA B 1 200 ? 7.25 15.672 -10.68 1 55.69 200 ALA B O 1
ATOM 3897 N N . ARG B 1 201 ? 7.426 17.734 -9.648 1 59.84 201 ARG B N 1
ATOM 3898 C CA . ARG B 1 201 ? 5.973 17.828 -9.531 1 59.84 201 ARG B CA 1
ATOM 3899 C C . ARG B 1 201 ? 5.348 18.219 -10.867 1 59.84 201 ARG B C 1
ATOM 3901 O O . ARG B 1 201 ? 4.246 17.781 -11.195 1 59.84 201 ARG B O 1
ATOM 3908 N N . ALA B 1 202 ? 6.211 18.875 -11.664 1 62.72 202 ALA B N 1
ATOM 3909 C CA . ALA B 1 202 ? 5.66 19.328 -12.945 1 62.72 202 ALA B CA 1
ATOM 3910 C C . ALA B 1 202 ? 5.43 18.141 -13.891 1 62.72 202 ALA B C 1
ATOM 3912 O O . ALA B 1 202 ? 4.406 18.078 -14.57 1 62.72 202 ALA B O 1
ATOM 3913 N N . ARG B 1 203 ? 6.367 17.234 -13.789 1 68.88 203 ARG B N 1
ATOM 3914 C CA . ARG B 1 203 ? 6.211 16.078 -14.672 1 68.88 203 ARG B CA 1
ATOM 3915 C C . ARG B 1 203 ? 5.023 15.227 -14.242 1 68.88 203 ARG B C 1
ATOM 3917 O O . ARG B 1 203 ? 4.277 14.727 -15.086 1 68.88 203 ARG B O 1
ATOM 3924 N N . LEU B 1 204 ? 4.875 15.266 -12.969 1 75.94 204 LEU B N 1
ATOM 3925 C CA . LEU B 1 204 ? 3.775 14.445 -12.469 1 75.94 204 LEU B CA 1
ATOM 3926 C C . LEU B 1 204 ? 2.43 15.102 -12.773 1 75.94 204 LEU B C 1
ATOM 3928 O O . LEU B 1 204 ? 1.42 14.406 -12.922 1 75.94 204 LEU B O 1
ATOM 3932 N N . ARG B 1 205 ? 2.578 16.359 -12.992 1 72.69 205 ARG B N 1
ATOM 3933 C CA . ARG B 1 205 ? 1.342 17.094 -13.273 1 72.69 205 ARG B CA 1
ATOM 3934 C C . ARG B 1 205 ? 0.793 16.719 -14.641 1 72.69 205 ARG B C 1
ATOM 3936 O O . ARG B 1 205 ? -0.42 16.75 -14.859 1 72.69 205 ARG B O 1
ATOM 3943 N N . ARG B 1 206 ? 1.711 16.266 -15.43 1 74.94 206 ARG B N 1
ATOM 3944 C CA . ARG B 1 206 ? 1.286 15.852 -16.766 1 74.94 206 ARG B CA 1
ATOM 3945 C C . ARG B 1 206 ? 0.666 14.453 -16.734 1 74.94 206 ARG B C 1
ATOM 3947 O O . ARG B 1 206 ? -0.221 14.148 -17.547 1 74.94 206 ARG B O 1
ATOM 3954 N N . VAL B 1 207 ? 1.055 13.703 -15.773 1 81.56 207 VAL B N 1
ATOM 3955 C CA . VAL B 1 207 ? 0.638 12.305 -15.758 1 81.56 207 VAL B CA 1
ATOM 3956 C C . VAL B 1 207 ? -0.633 12.156 -14.922 1 81.56 207 VAL B C 1
ATOM 3958 O O . VAL B 1 207 ? -1.465 11.289 -15.203 1 81.56 207 VAL B O 1
ATOM 3961 N N . MET B 1 208 ? -0.84 13.086 -14.031 1 85.5 208 MET B N 1
ATOM 3962 C CA . MET B 1 208 ? -1.928 12.961 -13.062 1 85.5 208 MET B CA 1
ATOM 3963 C C . MET B 1 208 ? -3.283 13 -13.766 1 85.5 208 MET B C 1
ATOM 3965 O O . MET B 1 208 ? -4.148 12.164 -13.492 1 85.5 208 MET B O 1
ATOM 3969 N N . PRO B 1 209 ? -3.441 13.875 -14.773 1 83.31 209 PRO B N 1
ATOM 3970 C CA . PRO B 1 209 ? -4.734 13.875 -15.469 1 83.31 209 PRO B CA 1
ATOM 3971 C C . PRO B 1 209 ? -4.977 12.594 -16.25 1 83.31 209 PRO B C 1
ATOM 3973 O O . PRO B 1 209 ? -6.113 12.125 -16.344 1 83.31 209 PRO B O 1
ATOM 3976 N N . LEU B 1 210 ? -3.984 12.055 -16.797 1 83.62 210 LEU B N 1
ATOM 3977 C CA . LEU B 1 210 ? -4.102 10.805 -17.531 1 83.62 210 LEU B CA 1
ATOM 3978 C C . LEU B 1 210 ? -4.484 9.656 -16.609 1 83.62 210 LEU B C 1
ATOM 3980 O O . LEU B 1 210 ? -5.324 8.82 -16.953 1 83.62 210 LEU B O 1
ATOM 3984 N N . LEU B 1 211 ? -3.912 9.68 -15.422 1 87.12 211 LEU B N 1
ATOM 3985 C CA . LEU B 1 211 ? -4.215 8.641 -14.445 1 87.12 211 LEU B CA 1
ATOM 3986 C C . LEU B 1 211 ? -5.629 8.805 -13.898 1 87.12 211 LEU B C 1
ATOM 3988 O O . LEU B 1 211 ? -6.34 7.816 -13.711 1 87.12 211 LEU B O 1
ATOM 3992 N N . ALA B 1 212 ? -5.977 10.031 -13.734 1 88.94 212 ALA B N 1
ATOM 3993 C CA . ALA B 1 212 ? -7.332 10.297 -13.266 1 88.94 212 ALA B CA 1
ATOM 3994 C C . ALA B 1 212 ? -8.367 9.805 -14.266 1 88.94 212 ALA B C 1
ATOM 3996 O O . ALA B 1 212 ? -9.43 9.305 -13.875 1 88.94 212 ALA B O 1
ATOM 3997 N N . ALA B 1 213 ? -8.055 9.961 -15.539 1 88.25 213 ALA B N 1
ATOM 3998 C CA . ALA B 1 213 ? -8.945 9.492 -16.594 1 88.25 213 ALA B CA 1
ATOM 3999 C C . ALA B 1 213 ? -9.094 7.977 -16.562 1 88.25 213 ALA B C 1
ATOM 4001 O O . ALA B 1 213 ? -10.133 7.441 -16.953 1 88.25 213 ALA B O 1
ATOM 4002 N N . GLU B 1 214 ? -8.086 7.344 -16 1 88.62 214 GLU B N 1
ATOM 4003 C CA . GLU B 1 214 ? -8.133 5.891 -15.875 1 88.62 214 GLU B CA 1
ATOM 4004 C C . GLU B 1 214 ? -8.68 5.477 -14.508 1 88.62 214 GLU B C 1
ATOM 4006 O O . GLU B 1 214 ? -8.703 4.289 -14.18 1 88.62 214 GLU B O 1
ATOM 4011 N N . GLY B 1 215 ? -8.984 6.492 -13.688 1 90.94 215 GLY B N 1
ATOM 4012 C CA . GLY B 1 215 ? -9.664 6.195 -12.438 1 90.94 215 GLY B CA 1
ATOM 4013 C C . GLY B 1 215 ? -8.82 6.5 -11.211 1 90.94 215 GLY B C 1
ATOM 4014 O O . GLY B 1 215 ? -9.328 6.5 -10.086 1 90.94 215 GLY B O 1
ATOM 4015 N N . LEU B 1 216 ? -7.566 6.668 -11.438 1 92.5 216 LEU B N 1
ATOM 4016 C CA . LEU B 1 216 ? -6.711 6.973 -10.297 1 92.5 216 LEU B CA 1
ATOM 4017 C C . LEU B 1 216 ? -6.758 8.461 -9.961 1 92.5 216 LEU B C 1
ATOM 4019 O O . LEU B 1 216 ? -5.828 9.203 -10.289 1 92.5 216 LEU B O 1
ATOM 4023 N N . THR B 1 217 ? -7.738 8.836 -9.25 1 94.38 217 THR B N 1
ATOM 4024 C CA . THR B 1 217 ? -8.008 10.227 -8.914 1 94.38 217 THR B CA 1
ATOM 4025 C C . THR B 1 217 ? -7.207 10.648 -7.684 1 94.38 217 THR B C 1
ATOM 4027 O O . THR B 1 217 ? -6.738 9.797 -6.922 1 94.38 217 THR B O 1
ATOM 4030 N N . PRO B 1 218 ? -7.105 11.922 -7.48 1 93.69 218 PRO B N 1
ATOM 4031 C CA . PRO B 1 218 ? -6.477 12.398 -6.25 1 93.69 218 PRO B CA 1
ATOM 4032 C C . PRO B 1 218 ? -7.148 11.852 -4.992 1 93.69 218 PRO B C 1
ATOM 4034 O O . PRO B 1 218 ? -6.465 11.484 -4.031 1 93.69 218 PRO B O 1
ATOM 4037 N N . ALA B 1 219 ? -8.422 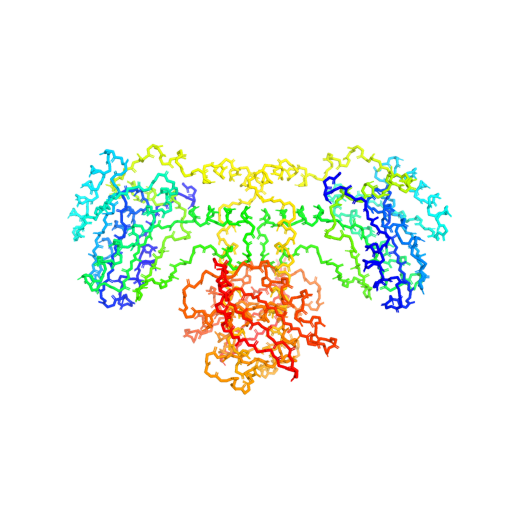11.781 -5.031 1 95.31 219 ALA B N 1
ATOM 4038 C CA . ALA B 1 219 ? -9.164 11.273 -3.883 1 95.31 219 ALA B CA 1
ATOM 4039 C C . ALA B 1 219 ? -8.797 9.828 -3.588 1 95.31 219 ALA B C 1
ATOM 4041 O O . ALA B 1 219 ? -8.625 9.445 -2.428 1 95.31 219 ALA B O 1
ATOM 4042 N N . ARG B 1 220 ? -8.625 9.016 -4.598 1 95.88 220 ARG B N 1
ATOM 4043 C CA . ARG B 1 220 ? -8.258 7.613 -4.418 1 95.88 220 ARG B CA 1
ATOM 4044 C C . ARG B 1 220 ? -6.832 7.48 -3.893 1 95.88 220 ARG B C 1
ATOM 4046 O O . ARG B 1 220 ? -6.555 6.625 -3.051 1 95.88 220 ARG B O 1
ATOM 4053 N N . LEU B 1 221 ? -5.973 8.352 -4.402 1 96.31 221 LEU B N 1
ATOM 4054 C CA . LEU B 1 221 ? -4.602 8.344 -3.914 1 96.31 221 LEU B CA 1
ATOM 4055 C C . LEU B 1 221 ? -4.551 8.719 -2.438 1 96.31 221 LEU B C 1
ATOM 4057 O O . LEU B 1 221 ? -3.832 8.094 -1.655 1 96.31 221 LEU B O 1
ATOM 4061 N N . ALA B 1 222 ? -5.324 9.703 -2.082 1 96.81 222 ALA B N 1
ATOM 4062 C CA . ALA B 1 222 ? -5.363 10.133 -0.688 1 96.81 222 ALA B CA 1
ATOM 4063 C C . ALA B 1 222 ? -5.953 9.047 0.206 1 96.81 222 ALA B C 1
ATOM 4065 O O . ALA B 1 222 ? -5.48 8.836 1.324 1 96.81 222 ALA B O 1
ATOM 4066 N N . ARG B 1 223 ? -6.965 8.398 -0.292 1 96.75 223 ARG B N 1
ATOM 4067 C CA . ARG B 1 223 ? -7.57 7.301 0.457 1 96.75 223 ARG B CA 1
ATOM 4068 C C . ARG B 1 223 ? -6.582 6.16 0.654 1 96.75 223 ARG B C 1
ATOM 4070 O O . ARG B 1 223 ? -6.527 5.555 1.727 1 96.75 223 ARG B O 1
ATOM 4077 N N . LEU B 1 224 ? -5.852 5.863 -0.357 1 97.81 224 LEU B N 1
ATOM 4078 C CA . LEU B 1 224 ? -4.816 4.844 -0.237 1 97.81 224 LEU B CA 1
ATOM 4079 C C . LEU B 1 224 ? -3.812 5.215 0.852 1 97.81 224 LEU B C 1
ATOM 4081 O O . LEU B 1 224 ? -3.451 4.375 1.679 1 97.81 224 LEU B O 1
ATOM 4085 N N . ALA B 1 225 ? -3.375 6.445 0.845 1 98.31 225 ALA B N 1
ATOM 4086 C CA . ALA B 1 225 ? -2.426 6.922 1.849 1 98.31 225 ALA B CA 1
ATOM 4087 C C . ALA B 1 225 ? -2.973 6.719 3.26 1 98.31 225 ALA B C 1
ATOM 4089 O O . ALA B 1 225 ? -2.256 6.258 4.148 1 98.31 225 ALA B O 1
ATOM 4090 N N . ALA B 1 226 ? -4.246 7.078 3.453 1 97.69 226 ALA B N 1
ATOM 4091 C CA . ALA B 1 226 ? -4.871 6.938 4.766 1 97.69 226 ALA B CA 1
ATOM 4092 C C . ALA B 1 226 ? -4.922 5.473 5.191 1 97.69 226 ALA B C 1
ATOM 4094 O O . ALA B 1 226 ? -4.652 5.148 6.352 1 97.69 226 ALA B O 1
ATOM 4095 N N . ARG B 1 227 ? -5.238 4.582 4.285 1 98.31 227 ARG B N 1
ATOM 4096 C CA . ARG B 1 227 ? -5.305 3.152 4.566 1 98.31 227 ARG B CA 1
ATOM 4097 C C . ARG B 1 227 ? -3.924 2.6 4.91 1 98.31 227 ARG B C 1
ATOM 4099 O O . ARG B 1 227 ? -3.779 1.821 5.855 1 98.31 227 ARG B O 1
ATOM 4106 N N . LEU B 1 228 ? -2.945 3.033 4.168 1 98.62 228 LEU B N 1
ATOM 4107 C CA . LEU B 1 228 ? -1.582 2.58 4.426 1 98.62 228 LEU B CA 1
ATOM 4108 C C . LEU B 1 228 ? -1.077 3.109 5.762 1 98.62 228 LEU B C 1
ATOM 4110 O O . LEU B 1 228 ? -0.329 2.424 6.465 1 98.62 228 LEU B O 1
ATOM 4114 N N . ARG B 1 229 ? -1.492 4.32 6.121 1 97.88 229 ARG B N 1
ATOM 4115 C CA . ARG B 1 229 ? -1.127 4.883 7.418 1 97.88 229 ARG B CA 1
ATOM 4116 C C . ARG B 1 229 ? -1.689 4.039 8.562 1 97.88 229 ARG B C 1
ATOM 4118 O O . ARG B 1 229 ? -0.994 3.77 9.539 1 97.88 229 ARG B O 1
ATOM 4125 N N . ARG B 1 230 ? -2.943 3.627 8.469 1 97.94 230 ARG B N 1
ATOM 4126 C CA . ARG B 1 230 ? -3.559 2.779 9.477 1 97.94 230 ARG B CA 1
ATOM 4127 C C . ARG B 1 230 ? -2.844 1.437 9.578 1 97.94 230 ARG B C 1
ATOM 4129 O O . ARG B 1 230 ? -2.605 0.934 10.68 1 97.94 230 ARG B O 1
ATOM 4136 N N . ASN B 1 231 ? -2.525 0.87 8.414 1 98.62 231 ASN B N 1
ATOM 4137 C CA . ASN B 1 231 ? -1.789 -0.39 8.406 1 98.62 231 ASN B CA 1
ATOM 4138 C C . ASN B 1 231 ? -0.431 -0.25 9.094 1 98.62 231 ASN B C 1
ATOM 4140 O O . ASN B 1 231 ? -0.056 -1.089 9.914 1 98.62 231 ASN B O 1
ATOM 4144 N N . GLU B 1 232 ? 0.252 0.824 8.727 1 98.25 232 GLU B N 1
ATOM 4145 C CA . GLU B 1 232 ? 1.581 1.036 9.289 1 98.25 232 GLU B CA 1
ATOM 4146 C C . GLU B 1 232 ? 1.514 1.215 10.805 1 98.25 232 GLU B C 1
ATOM 4148 O O . GLU B 1 232 ? 2.359 0.693 11.531 1 98.25 232 GLU B O 1
ATOM 4153 N N . ALA B 1 233 ? 0.542 1.965 11.242 1 97.81 233 ALA B N 1
ATOM 4154 C CA . ALA B 1 233 ? 0.384 2.158 12.68 1 97.81 233 ALA B CA 1
ATOM 4155 C C . ALA B 1 233 ? 0.197 0.822 13.398 1 97.81 233 ALA B C 1
ATOM 4157 O O . ALA B 1 233 ? 0.781 0.592 14.461 1 97.81 233 ALA B O 1
ATOM 4158 N N . ALA B 1 234 ? -0.576 -0.066 12.844 1 98.62 234 ALA B N 1
ATOM 4159 C CA . ALA B 1 234 ? -0.83 -1.376 13.438 1 98.62 234 ALA B CA 1
ATOM 4160 C C . ALA B 1 234 ? 0.436 -2.229 13.438 1 98.62 234 ALA B C 1
ATOM 4162 O O . ALA B 1 234 ? 0.738 -2.896 14.43 1 98.62 234 ALA B O 1
ATOM 4163 N N . LEU B 1 235 ? 1.15 -2.232 12.344 1 98.56 235 LEU B N 1
ATOM 4164 C CA . LEU B 1 235 ? 2.363 -3.035 12.234 1 98.56 235 LEU B CA 1
ATOM 4165 C C . LEU B 1 235 ? 3.449 -2.514 13.164 1 98.56 235 LEU B C 1
ATOM 4167 O O . LEU B 1 235 ? 4.18 -3.299 13.773 1 98.56 235 LEU B O 1
ATOM 4171 N N . ALA B 1 236 ? 3.514 -1.178 13.266 1 97.38 236 ALA B N 1
ATOM 4172 C CA . ALA B 1 236 ? 4.461 -0.578 14.203 1 97.38 236 ALA B CA 1
ATOM 4173 C C . ALA B 1 236 ? 4.121 -0.959 15.641 1 97.38 236 ALA B C 1
ATOM 4175 O O . ALA B 1 236 ? 5.016 -1.27 16.438 1 97.38 236 ALA B O 1
ATOM 4176 N N . ALA B 1 237 ? 2.873 -0.942 15.938 1 97.31 237 ALA B N 1
ATOM 4177 C CA . ALA B 1 237 ? 2.432 -1.339 17.266 1 97.31 237 ALA B CA 1
ATOM 4178 C C . ALA B 1 237 ? 2.77 -2.801 17.547 1 97.31 237 ALA B C 1
ATOM 4180 O O . ALA B 1 237 ? 3.184 -3.15 18.656 1 97.31 237 ALA B O 1
ATOM 4181 N N . ALA B 1 238 ? 2.592 -3.623 16.578 1 97.88 238 ALA B N 1
ATOM 4182 C CA . ALA B 1 238 ? 2.922 -5.039 16.719 1 97.88 238 ALA B CA 1
ATOM 4183 C C . ALA B 1 238 ? 4.414 -5.234 16.953 1 97.88 238 ALA B C 1
ATOM 4185 O O . ALA B 1 238 ? 4.812 -6.059 17.781 1 97.88 238 ALA B O 1
ATOM 4186 N N . ALA B 1 239 ? 5.207 -4.512 16.266 1 97.69 239 ALA B N 1
ATOM 4187 C CA . ALA B 1 239 ? 6.652 -4.594 16.453 1 97.69 239 ALA B CA 1
ATOM 4188 C C . ALA B 1 239 ? 7.059 -4.148 17.844 1 97.69 239 ALA B C 1
ATOM 4190 O O . ALA B 1 239 ? 7.887 -4.793 18.5 1 97.69 239 ALA B O 1
ATOM 4191 N N . GLU B 1 240 ? 6.457 -3.055 18.25 1 96.5 240 GLU B N 1
ATOM 4192 C CA . GLU B 1 240 ? 6.734 -2.551 19.594 1 96.5 240 GLU B CA 1
ATOM 4193 C C . GLU B 1 240 ? 6.344 -3.572 20.656 1 96.5 240 GLU B C 1
ATOM 4195 O O . GLU B 1 240 ? 7.086 -3.791 21.625 1 96.5 240 GLU B O 1
ATOM 4200 N N . ALA B 1 241 ? 5.254 -4.188 20.484 1 95.62 241 ALA B N 1
ATOM 4201 C CA . ALA B 1 241 ? 4.738 -5.156 21.438 1 95.62 241 ALA B CA 1
ATOM 4202 C C . ALA B 1 241 ? 5.598 -6.418 21.469 1 95.62 241 ALA B C 1
ATOM 4204 O O . ALA B 1 241 ? 5.645 -7.121 22.484 1 95.62 241 ALA B O 1
ATOM 4205 N N . ALA B 1 242 ? 6.273 -6.707 20.391 1 96.62 242 ALA B N 1
ATOM 4206 C CA . ALA B 1 242 ? 7.055 -7.934 20.281 1 96.62 242 ALA B CA 1
ATOM 4207 C C . ALA B 1 242 ? 8.438 -7.77 20.906 1 96.62 242 ALA B C 1
ATOM 4209 O O . ALA B 1 242 ? 9.078 -8.75 21.266 1 96.62 242 ALA B O 1
ATOM 4210 N N . ARG B 1 243 ? 8.906 -6.59 21.125 1 93.81 243 ARG B N 1
ATOM 4211 C CA . ARG B 1 243 ? 10.289 -6.281 21.469 1 93.81 243 ARG B CA 1
ATOM 4212 C C . ARG B 1 243 ? 10.672 -6.895 22.812 1 93.81 243 ARG B C 1
ATOM 4214 O O . ARG B 1 243 ? 11.727 -7.523 22.922 1 93.81 243 ARG B O 1
ATOM 4221 N N . PRO B 1 244 ? 9.781 -6.777 23.797 1 91.81 244 PRO B N 1
ATOM 4222 C CA . PRO B 1 244 ? 10.164 -7.297 25.109 1 91.81 244 PRO B CA 1
ATOM 4223 C C . PRO B 1 244 ? 10.406 -8.805 25.094 1 91.81 244 PRO B C 1
ATOM 4225 O O . PRO B 1 244 ? 11.312 -9.297 25.766 1 91.81 244 PRO B O 1
ATOM 4228 N N . SER B 1 245 ? 9.688 -9.508 24.359 1 92.81 245 SER B N 1
ATOM 4229 C CA . SER B 1 245 ? 9.828 -10.961 24.328 1 92.81 245 SER B CA 1
ATOM 4230 C C . SER B 1 245 ? 11.07 -11.383 23.547 1 92.81 245 SER B C 1
ATOM 4232 O O . SER B 1 245 ? 11.531 -12.516 23.656 1 92.81 245 SER B O 1
ATOM 4234 N N . LEU B 1 246 ? 11.586 -10.508 22.719 1 94.88 246 LEU B N 1
ATOM 4235 C CA . LEU B 1 246 ? 12.734 -10.812 21.891 1 94.88 246 LEU B CA 1
ATOM 4236 C C . LEU B 1 246 ? 14.031 -10.406 22.578 1 94.88 246 LEU B C 1
ATOM 4238 O O . LEU B 1 246 ? 15.117 -10.812 22.156 1 94.88 246 LEU B O 1
ATOM 4242 N N . ALA B 1 247 ? 13.875 -9.547 23.578 1 87.38 247 ALA B N 1
ATOM 4243 C CA . ALA B 1 247 ? 15.07 -9.023 24.234 1 87.38 247 ALA B CA 1
ATOM 4244 C C . ALA B 1 247 ? 15.891 -10.148 24.859 1 87.38 247 ALA B C 1
ATOM 4246 O O . ALA B 1 247 ? 15.352 -10.984 25.594 1 87.38 247 ALA B O 1
ATOM 4247 N N . ALA B 1 248 ? 16.969 -10.266 24.375 1 80.12 248 ALA B N 1
ATOM 4248 C CA . ALA B 1 248 ? 17.922 -11.211 24.938 1 80.12 248 ALA B CA 1
ATOM 4249 C C . ALA B 1 248 ? 18.953 -10.5 25.828 1 80.12 248 ALA B C 1
ATOM 4251 O O . ALA B 1 248 ? 19.078 -9.273 25.766 1 80.12 248 ALA B O 1
ATOM 4252 N N . ALA B 1 249 ? 19.516 -11.188 26.781 1 69.19 249 ALA B N 1
ATOM 4253 C CA . ALA B 1 249 ? 20.422 -10.641 27.781 1 69.19 249 ALA B CA 1
ATOM 4254 C C . ALA B 1 249 ? 21.375 -9.617 27.172 1 69.19 249 ALA B C 1
ATOM 4256 O O . ALA B 1 249 ? 21.875 -9.82 26.047 1 69.19 249 ALA B O 1
ATOM 4257 N N . PRO B 1 250 ? 21.344 -8.391 27.781 1 64.75 250 PRO B N 1
ATOM 4258 C CA . PRO B 1 250 ? 22.125 -7.258 27.266 1 64.75 250 PRO B CA 1
ATOM 4259 C C . PRO B 1 250 ? 23.578 -7.621 26.984 1 64.75 250 PRO B C 1
ATOM 4261 O O . PRO B 1 250 ? 24.172 -8.445 27.703 1 64.75 250 PRO B O 1
ATOM 4264 N N . ALA B 1 251 ? 24.016 -7.418 25.703 1 65.62 251 ALA B N 1
ATOM 4265 C CA . ALA B 1 251 ? 25.391 -7.691 25.266 1 65.62 251 ALA B CA 1
ATOM 4266 C C . ALA B 1 251 ? 26.344 -6.609 25.766 1 65.62 251 ALA B C 1
ATOM 4268 O O . ALA B 1 251 ? 27.531 -6.625 25.422 1 65.62 251 ALA B O 1
ATOM 4269 N N . GLY B 1 252 ? 25.938 -5.797 26.703 1 67.94 252 GLY B N 1
ATOM 4270 C CA . GLY B 1 252 ? 26.781 -4.695 27.156 1 67.94 252 GLY B CA 1
ATOM 4271 C C . GLY B 1 252 ? 26.219 -3.336 26.766 1 67.94 252 GLY B C 1
ATOM 4272 O O . GLY B 1 252 ? 25.203 -3.246 26.094 1 67.94 252 GLY B O 1
ATOM 4273 N N . PRO B 1 253 ? 26.891 -2.352 27.25 1 75.19 253 PRO B N 1
ATOM 4274 C CA . PRO B 1 253 ? 26.391 -1 26.984 1 75.19 253 PRO B CA 1
ATOM 4275 C C . PRO B 1 253 ? 26.359 -0.665 25.484 1 75.19 253 PRO B C 1
ATOM 4277 O O . PRO B 1 253 ? 27.312 -0.984 24.766 1 75.19 253 PRO B O 1
ATOM 4280 N N . GLY B 1 254 ? 25.375 -0.164 24.969 1 80.12 254 GLY B N 1
ATOM 4281 C CA . GLY B 1 254 ? 25.281 0.297 23.594 1 80.12 254 GLY B CA 1
ATOM 4282 C C . GLY B 1 254 ? 25.016 -0.821 22.609 1 80.12 254 GLY B C 1
ATOM 4283 O O . GLY B 1 254 ? 25.188 -0.649 21.406 1 80.12 254 GLY B O 1
ATOM 4284 N N . ARG B 1 255 ? 24.75 -1.977 23.219 1 88.31 255 ARG B N 1
ATOM 4285 C CA . ARG B 1 255 ? 24.469 -3.123 22.359 1 88.31 255 ARG B CA 1
ATOM 4286 C C . ARG B 1 255 ? 23.062 -3.654 22.609 1 88.31 255 ARG B C 1
ATOM 4288 O O . ARG B 1 255 ? 22.453 -3.35 23.641 1 88.31 255 ARG B O 1
ATOM 4295 N N . LEU B 1 256 ? 22.578 -4.242 21.594 1 91.38 256 LEU B N 1
ATOM 4296 C CA . LEU B 1 256 ? 21.266 -4.898 21.688 1 91.38 256 LEU B CA 1
ATOM 4297 C C . LEU B 1 256 ? 21.375 -6.363 21.297 1 91.38 256 LEU B C 1
ATOM 4299 O O . LEU B 1 256 ? 22.234 -6.738 20.5 1 91.38 256 LEU B O 1
ATOM 4303 N N . ALA B 1 257 ? 20.625 -7.145 21.969 1 94.31 257 ALA B N 1
ATOM 4304 C CA . ALA B 1 257 ? 20.547 -8.562 21.609 1 94.31 257 ALA B CA 1
ATOM 4305 C C . ALA B 1 257 ? 19.109 -9 21.406 1 94.31 257 ALA B C 1
ATOM 4307 O O . ALA B 1 257 ? 18.25 -8.719 22.25 1 94.31 257 ALA B O 1
ATOM 4308 N N . LEU B 1 258 ? 18.875 -9.641 20.328 1 95.81 258 LEU B N 1
ATOM 4309 C CA . LEU B 1 258 ? 17.562 -10.18 20.047 1 95.81 258 LEU B CA 1
ATOM 4310 C C . LEU B 1 258 ? 17.594 -11.703 20 1 95.81 258 LEU B C 1
ATOM 4312 O O . LEU B 1 258 ? 18.547 -12.297 19.5 1 95.81 258 LEU B O 1
ATOM 4316 N N . ASP B 1 259 ? 16.562 -12.336 20.5 1 96.69 259 ASP B N 1
ATOM 4317 C CA . ASP B 1 259 ? 16.375 -13.773 20.344 1 96.69 259 ASP B CA 1
ATOM 4318 C C . ASP B 1 259 ? 16.156 -14.133 18.875 1 96.69 259 ASP B C 1
ATOM 4320 O O . ASP B 1 259 ? 15.148 -13.727 18.281 1 96.69 259 ASP B O 1
ATOM 4324 N N . ALA B 1 260 ? 17.016 -14.898 18.281 1 97.06 260 ALA B N 1
ATOM 4325 C CA . ALA B 1 260 ? 16.984 -15.195 16.859 1 97.06 260 ALA B CA 1
ATOM 4326 C C . ALA B 1 260 ? 15.75 -16.016 16.484 1 97.06 260 ALA B C 1
ATOM 4328 O O . ALA B 1 260 ? 15.062 -15.703 15.516 1 97.06 260 ALA B O 1
ATOM 4329 N N . ALA B 1 261 ? 15.492 -16.984 17.219 1 96.94 261 ALA B N 1
ATOM 4330 C CA . ALA B 1 261 ? 14.344 -17.844 16.953 1 96.94 261 ALA B CA 1
ATOM 4331 C C . ALA B 1 261 ? 13.039 -17.047 17.062 1 96.94 261 ALA B C 1
ATOM 4333 O O . ALA B 1 261 ? 12.125 -17.25 16.25 1 96.94 261 ALA B O 1
ATOM 4334 N N . GLY B 1 262 ? 12.977 -16.266 18.109 1 97.31 262 GLY B N 1
ATOM 4335 C CA . GLY B 1 262 ? 11.812 -15.398 18.266 1 97.31 262 GLY B CA 1
ATOM 4336 C C . GLY B 1 262 ? 11.602 -14.453 17.094 1 97.31 262 GLY B C 1
ATOM 4337 O O . GLY B 1 262 ? 10.469 -14.258 16.641 1 97.31 262 GLY B O 1
ATOM 4338 N N . LEU B 1 263 ? 12.695 -13.844 16.656 1 98 263 LEU B N 1
ATOM 4339 C CA . LEU B 1 263 ? 12.633 -12.953 15.492 1 98 263 LEU B CA 1
ATOM 4340 C C . LEU B 1 263 ? 12.109 -13.695 14.266 1 98 263 LEU B C 1
ATOM 4342 O O . LEU B 1 263 ? 11.258 -13.18 13.539 1 98 263 LEU B O 1
ATOM 4346 N N . ALA B 1 264 ? 12.578 -14.891 14.055 1 98 264 ALA B N 1
ATOM 4347 C CA . ALA B 1 264 ? 12.219 -15.695 12.891 1 98 264 ALA B CA 1
ATOM 4348 C C . ALA B 1 264 ? 10.766 -16.141 12.969 1 98 264 ALA B C 1
ATOM 4350 O O . ALA B 1 264 ? 10.148 -16.453 11.945 1 98 264 ALA B O 1
ATOM 4351 N N . ALA B 1 265 ? 10.211 -16.156 14.141 1 97.5 265 ALA B N 1
ATOM 4352 C CA . ALA B 1 265 ? 8.844 -16.641 14.344 1 97.5 265 ALA B CA 1
ATOM 4353 C C . ALA B 1 265 ? 7.824 -15.547 14.078 1 97.5 265 ALA B C 1
ATOM 4355 O O . ALA B 1 265 ? 6.633 -15.82 13.914 1 97.5 265 ALA B O 1
ATOM 4356 N N . LEU B 1 266 ? 8.266 -14.32 14.039 1 98 266 LEU B N 1
ATOM 4357 C CA . LEU B 1 266 ? 7.359 -13.211 13.789 1 98 266 LEU B CA 1
ATOM 4358 C C . LEU B 1 266 ? 6.93 -13.18 12.328 1 98 266 LEU B C 1
ATOM 4360 O O . LEU B 1 266 ? 7.672 -13.625 11.445 1 98 266 LEU B O 1
ATOM 4364 N N . PRO B 1 267 ? 5.668 -12.617 12.102 1 98 267 PRO B N 1
ATOM 4365 C CA . PRO B 1 267 ? 5.391 -12.289 10.703 1 98 267 PRO B CA 1
ATOM 4366 C C . PRO B 1 267 ? 6.461 -11.398 10.078 1 98 267 PRO B C 1
ATOM 4368 O O . PRO B 1 267 ? 6.984 -10.5 10.742 1 98 267 PRO B O 1
ATOM 4371 N N . GLU B 1 268 ? 6.777 -11.609 8.828 1 98.19 268 GLU B N 1
ATOM 4372 C CA . GLU B 1 268 ? 7.895 -10.969 8.141 1 98.19 268 GLU B CA 1
ATOM 4373 C C . GLU B 1 268 ? 7.828 -9.445 8.281 1 98.19 268 GLU B C 1
ATOM 4375 O O . GLU B 1 268 ? 8.844 -8.797 8.531 1 98.19 268 GLU B O 1
ATOM 4380 N N . ALA B 1 269 ? 6.629 -8.875 8.117 1 98.5 269 ALA B N 1
ATOM 4381 C CA . ALA B 1 269 ? 6.469 -7.426 8.172 1 98.5 269 ALA B CA 1
ATOM 4382 C C . ALA B 1 269 ? 6.801 -6.887 9.555 1 98.5 269 ALA B C 1
ATOM 4384 O O . ALA B 1 269 ? 7.324 -5.781 9.688 1 98.5 269 ALA B O 1
ATOM 4385 N N . VAL B 1 270 ? 6.508 -7.637 10.57 1 98.62 270 VAL B N 1
ATOM 4386 C CA . VAL B 1 270 ? 6.781 -7.238 11.953 1 98.62 270 VAL B CA 1
ATOM 4387 C C . VAL B 1 270 ? 8.273 -7.406 12.25 1 98.62 270 VAL B C 1
ATOM 4389 O O . VAL B 1 270 ? 8.898 -6.512 12.828 1 98.62 270 VAL B O 1
ATOM 4392 N N . ALA B 1 271 ? 8.867 -8.555 11.805 1 98.5 271 ALA B N 1
ATOM 4393 C CA . ALA B 1 271 ? 10.297 -8.805 12 1 98.5 271 ALA B CA 1
ATOM 4394 C C . ALA B 1 271 ? 11.141 -7.695 11.375 1 98.5 271 ALA B C 1
ATOM 4396 O O . ALA B 1 271 ? 12.133 -7.258 11.961 1 98.5 271 ALA B O 1
ATOM 4397 N N . LEU B 1 272 ? 10.711 -7.305 10.219 1 98.06 272 LEU B N 1
ATOM 4398 C CA . LEU B 1 272 ? 11.414 -6.242 9.516 1 98.06 272 LEU B CA 1
ATOM 4399 C C . LEU B 1 272 ? 11.43 -4.957 10.344 1 98.06 272 LEU B C 1
ATOM 4401 O O . LEU B 1 272 ? 12.461 -4.293 10.445 1 98.06 272 LEU B O 1
ATOM 4405 N N . ARG B 1 273 ? 10.312 -4.57 10.922 1 97.19 273 ARG B N 1
ATOM 4406 C CA . ARG B 1 273 ? 10.188 -3.35 11.711 1 97.19 273 ARG B CA 1
ATOM 4407 C C . ARG B 1 273 ? 10.938 -3.473 13.031 1 97.19 273 ARG B C 1
ATOM 4409 O O . ARG B 1 273 ? 11.508 -2.496 13.523 1 97.19 273 ARG B O 1
ATOM 4416 N N . VAL B 1 274 ? 10.984 -4.66 13.625 1 97.06 274 VAL B N 1
ATOM 4417 C CA . VAL B 1 274 ? 11.773 -4.898 14.828 1 97.06 274 VAL B CA 1
ATOM 4418 C C . VAL B 1 274 ? 13.25 -4.648 14.531 1 97.06 274 VAL B C 1
ATOM 4420 O O . VAL B 1 274 ? 13.93 -3.961 15.297 1 97.06 274 VAL B O 1
ATOM 4423 N N . LEU B 1 275 ? 13.719 -5.223 13.43 1 96.19 275 LEU B N 1
ATOM 4424 C CA . LEU B 1 275 ? 15.117 -5.051 13.039 1 96.19 275 LEU B CA 1
ATOM 4425 C C . LEU B 1 275 ? 15.43 -3.58 12.781 1 96.19 275 LEU B C 1
ATOM 4427 O O . LEU B 1 275 ? 16.453 -3.064 13.258 1 96.19 275 LEU B O 1
ATOM 4431 N N . ALA B 1 276 ? 14.578 -2.924 12.031 1 94.81 276 ALA B N 1
ATOM 4432 C CA . ALA B 1 276 ? 14.766 -1.508 11.719 1 94.81 276 ALA B CA 1
ATOM 4433 C C . ALA B 1 276 ? 14.836 -0.673 12.992 1 94.81 276 ALA B C 1
ATOM 4435 O O . ALA B 1 276 ? 15.695 0.204 13.117 1 94.81 276 ALA B O 1
ATOM 4436 N N . ASP B 1 277 ? 13.961 -0.939 13.938 1 93 277 ASP B N 1
ATOM 4437 C CA . ASP B 1 277 ? 13.906 -0.209 15.203 1 93 277 ASP B CA 1
ATOM 4438 C C . ASP B 1 277 ? 15.18 -0.441 16.016 1 93 277 ASP B C 1
ATOM 4440 O O . ASP B 1 277 ? 15.68 0.479 16.672 1 93 277 ASP B O 1
ATOM 4444 N N . ALA B 1 278 ? 15.602 -1.672 16 1 92.06 278 ALA B N 1
ATOM 4445 C CA . ALA B 1 278 ? 16.812 -2.012 16.75 1 92.06 278 ALA B CA 1
ATOM 4446 C C . ALA B 1 278 ? 18.016 -1.246 16.219 1 92.06 278 ALA B C 1
ATOM 4448 O O . ALA B 1 278 ? 18.828 -0.729 16.984 1 92.06 278 ALA B O 1
ATOM 4449 N N . ILE B 1 279 ? 18.109 -1.197 14.945 1 91.94 279 ILE B N 1
ATOM 4450 C CA . ILE B 1 279 ? 19.219 -0.478 14.312 1 91.94 279 ILE B CA 1
ATOM 4451 C C . ILE B 1 279 ? 19.109 1.013 14.625 1 91.94 279 ILE B C 1
ATOM 4453 O O . ILE B 1 279 ? 20.109 1.66 14.945 1 91.94 279 ILE B O 1
ATOM 4457 N N . ALA B 1 280 ? 17.906 1.53 14.516 1 89.81 280 ALA B N 1
ATOM 4458 C CA . ALA B 1 280 ? 17.672 2.945 14.789 1 89.81 280 ALA B CA 1
ATOM 4459 C C . ALA B 1 280 ? 18.062 3.295 16.219 1 89.81 280 ALA B C 1
ATOM 4461 O O . ALA B 1 280 ? 18.562 4.387 16.484 1 89.81 280 ALA B O 1
ATOM 4462 N N . ALA B 1 281 ? 17.781 2.4 17.125 1 86.75 281 ALA B N 1
ATOM 4463 C CA . ALA B 1 281 ? 18.062 2.621 18.547 1 86.75 281 ALA B CA 1
ATOM 4464 C C . ALA B 1 281 ? 19.547 2.746 18.797 1 86.75 281 ALA B C 1
ATOM 4466 O O . ALA B 1 281 ? 19.969 3.408 19.75 1 86.75 281 ALA B O 1
ATOM 4467 N N . LEU B 1 282 ? 20.344 2.141 18.016 1 85.31 282 LEU B N 1
ATOM 4468 C CA . LEU B 1 282 ? 21.797 2.182 18.172 1 85.31 282 LEU B CA 1
ATOM 4469 C C . LEU B 1 282 ? 22.359 3.502 17.656 1 85.31 282 LEU B C 1
ATOM 4471 O O . LEU B 1 282 ? 23.406 3.957 18.125 1 85.31 282 LEU B O 1
ATOM 4475 N N . ARG B 1 283 ? 21.766 4.051 16.609 1 76.31 283 ARG B N 1
ATOM 4476 C CA . ARG B 1 283 ? 22.312 5.211 15.914 1 76.31 283 ARG B CA 1
ATOM 4477 C C . ARG B 1 283 ? 21.938 6.504 16.641 1 76.31 283 ARG B C 1
ATOM 4479 O O . ARG B 1 283 ? 22.422 7.582 16.281 1 76.31 283 ARG B O 1
ATOM 4486 N N . ALA B 1 284 ? 21.828 6.582 17.844 1 60.03 284 ALA B N 1
ATOM 4487 C CA . ALA B 1 284 ? 21.484 7.77 18.625 1 60.03 284 ALA B CA 1
ATOM 4488 C C . ALA B 1 284 ? 20.844 8.836 17.75 1 60.03 284 ALA B C 1
ATOM 4490 O O . ALA B 1 284 ? 21.266 9.992 17.734 1 60.03 284 ALA B O 1
ATOM 4491 N N . GLY B 1 285 ? 19.859 8.625 16.859 1 57.22 285 GLY B N 1
ATOM 4492 C CA . GLY B 1 285 ? 19.047 9.617 16.188 1 57.22 285 GLY B CA 1
ATOM 4493 C C . GLY B 1 285 ? 19.656 10.141 14.906 1 57.22 285 GLY B C 1
ATOM 4494 O O . GLY B 1 285 ? 19.031 10.898 14.164 1 57.22 285 GLY B O 1
ATOM 4495 N N . GLU B 1 286 ? 21.031 10.023 14.625 1 55.25 286 GLU B N 1
ATOM 4496 C CA . GLU B 1 286 ? 21.719 10.875 13.648 1 55.25 286 GLU B CA 1
ATOM 4497 C C . GLU B 1 286 ? 21.547 10.328 12.227 1 55.25 286 GLU B C 1
ATOM 4499 O O . GLU B 1 286 ? 21.719 11.062 11.258 1 55.25 286 GLU B O 1
ATOM 4504 N N . ARG B 1 287 ? 21.281 9.062 12.148 1 57.03 287 ARG B N 1
ATOM 4505 C CA . ARG B 1 287 ? 21.422 8.609 10.766 1 57.03 287 ARG B CA 1
ATOM 4506 C C . ARG B 1 287 ? 20.062 8.336 10.141 1 57.03 287 ARG B C 1
ATOM 4508 O O . ARG B 1 287 ? 19.094 8.062 10.852 1 57.03 287 ARG B O 1
ATOM 4515 N N . ARG B 1 288 ? 19.922 8.672 8.844 1 61.31 288 ARG B N 1
ATOM 4516 C CA . ARG B 1 288 ? 18.797 8.406 7.961 1 61.31 288 ARG B CA 1
ATOM 4517 C C . ARG B 1 288 ? 18.391 6.934 8.023 1 61.31 288 ARG B C 1
ATOM 4519 O O . ARG B 1 288 ? 19.25 6.055 8.156 1 61.31 288 ARG B O 1
ATOM 4526 N N . PRO B 1 289 ? 17.125 6.773 8.117 1 67.56 289 PRO B N 1
ATOM 4527 C CA . PRO B 1 289 ? 16.688 5.379 8.102 1 67.56 289 PRO B CA 1
ATOM 4528 C C . PRO B 1 289 ? 17.281 4.59 6.938 1 67.56 289 PRO B C 1
ATOM 4530 O O . PRO B 1 289 ? 17.578 5.16 5.887 1 67.56 289 PRO B O 1
ATOM 4533 N N . GLU B 1 290 ? 17.719 3.42 7.203 1 74.06 290 GLU B N 1
ATOM 4534 C CA . GLU B 1 290 ? 18.219 2.518 6.172 1 74.06 290 GLU B CA 1
ATOM 4535 C C . GLU B 1 290 ? 17.203 2.354 5.039 1 74.06 290 GLU B C 1
ATOM 4537 O O . GLU B 1 290 ? 15.992 2.381 5.273 1 74.06 290 GLU B O 1
ATOM 4542 N N . ARG B 1 291 ? 17.844 2.242 3.887 1 87.06 291 ARG B N 1
ATOM 4543 C CA . ARG B 1 291 ? 17 1.962 2.736 1 87.06 291 ARG B CA 1
ATOM 4544 C C . ARG B 1 291 ? 16.219 0.661 2.934 1 87.06 291 ARG B C 1
ATOM 4546 O O . ARG B 1 291 ? 16.797 -0.352 3.34 1 87.06 291 ARG B O 1
ATOM 4553 N N . LEU B 1 292 ? 15.062 0.666 2.674 1 92.88 292 LEU B N 1
ATOM 4554 C CA . LEU B 1 292 ? 14.172 -0.469 2.881 1 92.88 292 LEU B CA 1
ATOM 4555 C C . LEU B 1 292 ? 14.688 -1.706 2.154 1 92.88 292 LEU B C 1
ATOM 4557 O O . LEU B 1 292 ? 14.648 -2.811 2.699 1 92.88 292 LEU B O 1
ATOM 4561 N N . GLU B 1 293 ? 15.172 -1.534 0.935 1 93.38 293 GLU B N 1
ATOM 4562 C CA . GLU B 1 293 ? 15.68 -2.648 0.137 1 93.38 293 GLU B CA 1
ATOM 4563 C C . GLU B 1 293 ? 16.828 -3.355 0.843 1 93.38 293 GLU B C 1
ATOM 4565 O O . GLU B 1 293 ? 16.922 -4.586 0.816 1 93.38 293 GLU B O 1
ATOM 4570 N N . ARG B 1 294 ? 17.672 -2.588 1.444 1 94.5 294 ARG B N 1
ATOM 4571 C CA . ARG B 1 294 ? 18.828 -3.166 2.146 1 94.5 294 ARG B CA 1
ATOM 4572 C C . ARG B 1 294 ? 18.375 -3.922 3.393 1 94.5 294 ARG B C 1
ATOM 4574 O O . ARG B 1 294 ? 18.922 -4.98 3.715 1 94.5 294 ARG B O 1
ATOM 4581 N N . LEU B 1 295 ? 17.453 -3.336 4.074 1 96 295 LEU B N 1
ATOM 4582 C CA . LEU B 1 295 ? 16.891 -3.998 5.246 1 96 295 LEU B CA 1
ATOM 4583 C C . LEU B 1 295 ? 16.266 -5.332 4.863 1 96 295 LEU B C 1
ATOM 4585 O O . LEU B 1 295 ? 16.469 -6.34 5.547 1 96 295 LEU B O 1
ATOM 4589 N N . GLU B 1 296 ? 15.508 -5.332 3.77 1 97.12 296 GLU B N 1
ATOM 4590 C CA . GLU B 1 296 ? 14.844 -6.539 3.283 1 97.12 296 GLU B CA 1
ATOM 4591 C C . GLU B 1 296 ? 15.859 -7.602 2.879 1 97.12 296 GLU B C 1
ATOM 4593 O O . GLU B 1 296 ? 15.719 -8.773 3.234 1 97.12 296 GLU B O 1
ATOM 4598 N N . GLU B 1 297 ? 16.844 -7.145 2.141 1 96.38 297 GLU B N 1
ATOM 4599 C CA . GLU B 1 297 ? 17.891 -8.078 1.721 1 96.38 297 GLU B CA 1
ATOM 4600 C C . GLU B 1 297 ? 18.609 -8.68 2.924 1 96.38 297 GLU B C 1
ATOM 4602 O O . GLU B 1 297 ? 18.875 -9.883 2.949 1 96.38 297 GLU B O 1
ATOM 4607 N N . ALA B 1 298 ? 18.891 -7.848 3.871 1 96.94 298 ALA B N 1
ATOM 4608 C CA . ALA B 1 298 ? 19.578 -8.32 5.074 1 96.94 298 ALA B CA 1
ATOM 4609 C C . ALA B 1 298 ? 18.719 -9.312 5.84 1 96.94 298 ALA B C 1
ATOM 4611 O O . ALA B 1 298 ? 19.156 -10.414 6.172 1 96.94 298 ALA B O 1
ATOM 4612 N N . LEU B 1 299 ? 17.516 -9 6.074 1 97.88 299 LEU B N 1
ATOM 4613 C CA . LEU B 1 299 ? 16.641 -9.82 6.914 1 97.88 299 LEU B CA 1
ATOM 4614 C C . LEU B 1 299 ? 16.203 -11.078 6.172 1 97.88 299 LEU B C 1
ATOM 4616 O O . LEU B 1 299 ? 16.422 -12.195 6.648 1 97.88 299 LEU B O 1
ATOM 4620 N N . PHE B 1 300 ? 15.641 -10.93 5.016 1 96.88 300 PHE B N 1
ATOM 4621 C CA . PHE B 1 300 ? 15.023 -12.039 4.301 1 96.88 300 PHE B CA 1
ATOM 4622 C C . PHE B 1 300 ? 16.062 -12.836 3.527 1 96.88 300 PHE B C 1
ATOM 4624 O O . PHE B 1 300 ? 15.93 -14.047 3.355 1 96.88 300 PHE B O 1
ATOM 4631 N N . GLY B 1 301 ? 17.031 -12.133 3.047 1 96.38 301 GLY B N 1
ATOM 4632 C CA . GLY B 1 301 ? 18.016 -12.789 2.201 1 96.38 301 GLY B CA 1
ATOM 4633 C C . GLY B 1 301 ? 19.156 -13.43 2.988 1 96.38 301 GLY B C 1
ATOM 4634 O O . GLY B 1 301 ? 19.797 -14.359 2.508 1 96.38 301 GLY B O 1
ATOM 4635 N N . ARG B 1 302 ? 19.391 -12.961 4.219 1 97.69 302 ARG B N 1
ATOM 4636 C CA . ARG B 1 302 ? 20.594 -13.406 4.91 1 97.69 302 ARG B CA 1
ATOM 4637 C C . ARG B 1 302 ? 20.281 -13.867 6.328 1 97.69 302 ARG B C 1
ATOM 4639 O O . ARG B 1 302 ? 20.469 -15.039 6.66 1 97.69 302 ARG B O 1
ATOM 4646 N N . ILE B 1 303 ? 19.672 -13.086 7.117 1 98.25 303 ILE B N 1
ATOM 4647 C CA . ILE B 1 303 ? 19.531 -13.328 8.547 1 98.25 303 ILE B CA 1
ATOM 4648 C C . ILE B 1 303 ? 18.594 -14.5 8.789 1 98.25 303 ILE B C 1
ATOM 4650 O O . ILE B 1 303 ? 18.953 -15.469 9.461 1 98.25 303 ILE B O 1
ATOM 4654 N N . LEU B 1 304 ? 17.391 -14.438 8.195 1 98.06 304 LEU B N 1
ATOM 4655 C CA . LEU B 1 304 ? 16.406 -15.477 8.445 1 98.06 304 LEU B CA 1
ATOM 4656 C C . LEU B 1 304 ? 16.875 -16.828 7.902 1 98.06 304 LEU B C 1
ATOM 4658 O O . LEU B 1 304 ? 16.766 -17.844 8.586 1 98.06 304 LEU B O 1
ATOM 4662 N N . PRO B 1 305 ? 17.406 -16.797 6.66 1 97 305 PRO B N 1
ATOM 4663 C CA . PRO B 1 305 ? 17.953 -18.062 6.191 1 97 305 PRO B CA 1
ATOM 4664 C C . PRO B 1 305 ? 19.047 -18.609 7.094 1 97 305 PRO B C 1
ATOM 4666 O O . PRO B 1 305 ? 19.125 -19.828 7.324 1 97 305 PRO B O 1
ATOM 4669 N N . ALA B 1 306 ? 19.906 -17.766 7.621 1 97.94 306 ALA B N 1
ATOM 4670 C CA . ALA B 1 306 ? 20.984 -18.188 8.516 1 97.94 306 ALA B CA 1
ATOM 4671 C C . ALA B 1 306 ? 20.422 -18.75 9.82 1 97.94 306 ALA B C 1
ATOM 4673 O O . ALA B 1 306 ? 20.938 -19.734 10.352 1 97.94 306 ALA B O 1
ATOM 4674 N N . ILE B 1 307 ? 19.422 -18.109 10.344 1 97.75 307 ILE B N 1
ATOM 4675 C CA . ILE B 1 307 ? 18.766 -18.609 11.547 1 97.75 307 ILE B CA 1
ATOM 4676 C C . ILE B 1 307 ? 18.234 -20.016 11.297 1 97.75 307 ILE B C 1
ATOM 4678 O O . ILE B 1 307 ? 18.453 -20.922 12.102 1 97.75 307 ILE B O 1
ATOM 4682 N N . ALA B 1 308 ? 17.562 -20.203 10.18 1 96.56 308 ALA B N 1
ATOM 4683 C CA . ALA B 1 308 ? 16.969 -21.5 9.828 1 96.56 308 ALA B CA 1
ATOM 4684 C C . ALA B 1 308 ? 18.031 -22.578 9.68 1 96.56 308 ALA B C 1
ATOM 4686 O O . ALA B 1 308 ? 17.828 -23.719 10.078 1 96.56 308 ALA B O 1
ATOM 4687 N N . ALA B 1 309 ? 19.156 -22.203 9.141 1 96.19 309 ALA B N 1
ATOM 4688 C CA . ALA B 1 309 ? 20.234 -23.156 8.883 1 96.19 309 ALA B CA 1
ATOM 4689 C C . ALA B 1 309 ? 21.078 -23.359 10.133 1 96.19 309 ALA B C 1
ATOM 4691 O O . ALA B 1 309 ? 21.906 -24.266 10.188 1 96.19 309 ALA B O 1
ATOM 4692 N N . GLY B 1 310 ? 20.906 -22.547 11.109 1 96 310 GLY B N 1
ATOM 4693 C CA . GLY B 1 310 ? 21.719 -22.609 12.32 1 96 310 GLY B CA 1
ATOM 4694 C C . GLY B 1 310 ? 23.156 -22.219 12.086 1 96 310 GLY B C 1
ATOM 4695 O O . GLY B 1 310 ? 24.062 -22.781 12.695 1 96 310 GLY B O 1
ATOM 4696 N N . THR B 1 311 ? 23.344 -21.297 11.148 1 96.75 311 THR B N 1
ATOM 4697 C CA . THR B 1 311 ? 24.703 -20.875 10.812 1 96.75 311 THR B CA 1
ATOM 4698 C C . THR B 1 311 ? 24.953 -19.438 11.297 1 96.75 311 THR B C 1
ATOM 4700 O O . THR B 1 311 ? 24.031 -18.609 11.305 1 96.75 311 THR B O 1
ATOM 4703 N N . PRO B 1 312 ? 26.219 -19.234 11.695 1 97.12 312 PRO B N 1
ATOM 4704 C CA . PRO B 1 312 ? 26.547 -17.859 12.094 1 97.12 312 PRO B CA 1
ATOM 4705 C C . PRO B 1 312 ? 26.609 -16.906 10.914 1 97.12 312 PRO B C 1
ATOM 4707 O O . PRO B 1 312 ? 26.734 -17.328 9.766 1 97.12 312 PRO B O 1
ATOM 4710 N N . LEU B 1 313 ? 26.375 -15.625 11.219 1 97.69 313 LEU B N 1
ATOM 4711 C CA . LEU B 1 313 ? 26.375 -14.586 10.195 1 97.69 313 LEU B CA 1
ATOM 4712 C C . LEU B 1 313 ? 26.812 -13.242 10.781 1 97.69 313 LEU B C 1
ATOM 4714 O O . LEU B 1 313 ? 26.422 -12.891 11.898 1 97.69 313 LEU B O 1
ATOM 4718 N N . ARG B 1 314 ? 27.688 -12.602 10.078 1 97.19 314 ARG B N 1
ATOM 4719 C CA . ARG B 1 314 ? 28.078 -11.234 10.438 1 97.19 314 ARG B CA 1
ATOM 4720 C C . ARG B 1 314 ? 27.891 -10.289 9.258 1 97.19 314 ARG B C 1
ATOM 4722 O O . ARG B 1 314 ? 28.297 -10.594 8.133 1 97.19 314 ARG B O 1
ATOM 4729 N N . LEU B 1 315 ? 27.172 -9.211 9.492 1 96 315 LEU B N 1
ATOM 4730 C CA . LEU B 1 315 ? 27 -8.219 8.438 1 96 315 LEU B CA 1
ATOM 4731 C C . LEU B 1 315 ? 26.828 -6.82 9.023 1 96 315 LEU B C 1
ATOM 4733 O O . LEU B 1 315 ? 26.594 -6.672 10.219 1 96 315 LEU B O 1
ATOM 4737 N N . THR B 1 316 ? 27.094 -5.836 8.219 1 92.94 316 THR B N 1
ATOM 4738 C CA . THR B 1 316 ? 26.875 -4.445 8.602 1 92.94 316 THR B CA 1
ATOM 4739 C C . THR B 1 316 ? 25.688 -3.861 7.863 1 92.94 316 THR B C 1
ATOM 4741 O O . THR B 1 316 ? 25.469 -4.16 6.688 1 92.94 316 THR B O 1
ATOM 4744 N N . LEU B 1 317 ? 24.891 -3.162 8.609 1 91.81 317 LEU B N 1
ATOM 4745 C CA . LEU B 1 317 ? 23.703 -2.551 8.047 1 91.81 317 LEU B CA 1
ATOM 4746 C C . LEU B 1 317 ? 23.359 -1.249 8.766 1 91.81 317 LEU B C 1
ATOM 4748 O O . LEU B 1 317 ? 23.172 -1.241 9.984 1 91.81 317 LEU B O 1
ATOM 4752 N N . GLY B 1 318 ? 23.203 -0.155 8.008 1 87.44 318 GLY B N 1
ATOM 4753 C CA . GLY B 1 318 ? 22.797 1.124 8.562 1 87.44 318 GLY B CA 1
ATOM 4754 C C . GLY B 1 318 ? 23.688 1.605 9.688 1 87.44 318 GLY B C 1
ATOM 4755 O O . GLY B 1 318 ? 23.203 2.119 10.703 1 87.44 318 GLY B O 1
ATOM 4756 N N . GLY B 1 319 ? 24.938 1.34 9.656 1 86.56 319 GLY B N 1
ATOM 4757 C CA . GLY B 1 319 ? 25.859 1.772 10.688 1 86.56 319 GLY B CA 1
ATOM 4758 C C . GLY B 1 319 ? 25.906 0.834 11.875 1 86.56 319 GLY B C 1
ATOM 4759 O O . GLY B 1 319 ? 26.516 1.151 12.898 1 86.56 319 GLY B O 1
ATOM 4760 N N . ALA B 1 320 ? 25.281 -0.293 11.75 1 91.44 320 ALA B N 1
ATOM 4761 C CA . ALA B 1 320 ? 25.234 -1.29 12.82 1 91.44 320 ALA B CA 1
ATOM 4762 C C . ALA B 1 320 ? 25.906 -2.588 12.383 1 91.44 320 ALA B C 1
ATOM 4764 O O . ALA B 1 320 ? 25.812 -2.984 11.219 1 91.44 320 ALA B O 1
ATOM 4765 N N . LEU B 1 321 ? 26.641 -3.152 13.289 1 93.69 321 LEU B N 1
ATOM 4766 C CA . LEU B 1 321 ? 27.156 -4.504 13.102 1 93.69 321 LEU B CA 1
ATOM 4767 C C . LEU B 1 321 ? 26.188 -5.539 13.656 1 93.69 321 LEU B C 1
ATOM 4769 O O . LEU B 1 321 ? 25.781 -5.461 14.82 1 93.69 321 LEU B O 1
ATOM 4773 N N . LEU B 1 322 ? 25.734 -6.414 12.844 1 95.75 322 LEU B N 1
ATOM 4774 C CA . LEU B 1 322 ? 24.859 -7.504 13.227 1 95.75 322 LEU B CA 1
ATOM 4775 C C . LEU B 1 322 ? 25.609 -8.828 13.273 1 95.75 322 LEU B C 1
ATOM 4777 O O . LEU B 1 322 ? 26.25 -9.219 12.297 1 95.75 322 LEU B O 1
ATOM 4781 N N . ASP B 1 323 ? 25.578 -9.461 14.414 1 95.5 323 ASP B N 1
ATOM 4782 C CA . ASP B 1 323 ? 26.297 -10.719 14.648 1 95.5 323 ASP B CA 1
ATOM 4783 C C . ASP B 1 323 ? 25.344 -11.805 15.125 1 95.5 323 ASP B C 1
ATOM 4785 O O . ASP B 1 323 ? 24.859 -11.773 16.266 1 95.5 323 ASP B O 1
ATOM 4789 N N . LEU B 1 324 ? 25.078 -12.742 14.211 1 97 324 LEU B N 1
ATOM 4790 C CA . LEU B 1 324 ? 24.219 -13.883 14.539 1 97 324 LEU B CA 1
ATOM 4791 C C . LEU B 1 324 ? 25.047 -15.07 15.008 1 97 324 LEU B C 1
ATOM 4793 O O . LEU B 1 324 ? 25.828 -15.641 14.234 1 97 324 LEU B O 1
ATOM 4797 N N . ALA B 1 325 ? 24.922 -15.375 16.266 1 93.81 325 ALA B N 1
ATOM 4798 C CA . ALA B 1 325 ? 25.625 -16.5 16.875 1 93.81 325 ALA B CA 1
ATOM 4799 C C . ALA B 1 325 ? 24.906 -16.984 18.141 1 93.81 325 ALA B C 1
ATOM 4801 O O . ALA B 1 325 ? 24.359 -16.172 18.891 1 93.81 325 ALA B O 1
ATOM 4802 N N . GLY B 1 326 ? 24.953 -18.266 18.344 1 91 326 GLY B N 1
ATOM 4803 C CA . GLY B 1 326 ? 24.422 -18.828 19.578 1 91 326 GLY B CA 1
ATOM 4804 C C . GLY B 1 326 ? 22.953 -18.562 19.781 1 91 326 GLY B C 1
ATOM 4805 O O . GLY B 1 326 ? 22.5 -18.281 20.891 1 91 326 GLY B O 1
ATOM 4806 N N . GLY B 1 327 ? 22.25 -18.406 18.672 1 93.12 327 GLY B N 1
ATOM 4807 C CA . GLY B 1 327 ? 20.812 -18.234 18.766 1 93.12 327 GLY B CA 1
ATOM 4808 C C . GLY B 1 327 ? 20.406 -16.797 19.047 1 93.12 327 GLY B C 1
ATOM 4809 O O . GLY B 1 327 ? 19.234 -16.516 19.328 1 93.12 327 GLY B O 1
ATOM 4810 N N . ARG B 1 328 ? 21.469 -15.945 18.969 1 95.25 328 ARG B N 1
ATOM 4811 C CA . ARG B 1 328 ? 21.219 -14.531 19.234 1 95.25 328 ARG B CA 1
ATOM 4812 C C . ARG B 1 328 ? 21.688 -13.664 18.078 1 95.25 328 ARG B C 1
ATOM 4814 O O . ARG B 1 328 ? 22.672 -14 17.406 1 95.25 328 ARG B O 1
ATOM 4821 N N . LEU B 1 329 ? 20.938 -12.617 17.859 1 96.5 329 LEU B N 1
ATOM 4822 C CA . LEU B 1 329 ? 21.375 -11.562 16.953 1 96.5 329 LEU B CA 1
ATOM 4823 C C . LEU B 1 329 ? 21.859 -10.344 17.719 1 96.5 329 LEU B C 1
ATOM 4825 O O . LEU B 1 329 ? 21.047 -9.594 18.281 1 96.5 329 LEU B O 1
ATOM 4829 N N . LEU B 1 330 ? 23.125 -10.148 17.781 1 95.12 330 LEU B N 1
ATOM 4830 C CA . LEU B 1 330 ? 23.719 -9.023 18.516 1 95.12 330 LEU B CA 1
ATOM 4831 C C . LEU B 1 330 ? 23.906 -7.828 17.594 1 95.12 330 LEU B C 1
ATOM 4833 O O . LEU B 1 330 ? 24.375 -7.98 16.453 1 95.12 330 LEU B O 1
ATOM 4837 N N . LEU B 1 331 ? 23.422 -6.758 18.047 1 94.06 331 LEU B N 1
ATOM 4838 C CA . LEU B 1 331 ? 23.594 -5.52 17.297 1 94.06 331 LEU B CA 1
ATOM 4839 C C . LEU B 1 331 ? 24.469 -4.535 18.062 1 94.06 331 LEU B C 1
ATOM 4841 O O . LEU B 1 331 ? 24.281 -4.336 19.266 1 94.06 331 LEU B O 1
ATOM 4845 N N . ALA B 1 332 ? 25.438 -3.986 17.391 1 91.94 332 ALA B N 1
ATOM 4846 C CA . ALA B 1 332 ? 26.344 -2.984 17.953 1 91.94 332 ALA B CA 1
ATOM 4847 C C . ALA B 1 332 ? 26.656 -1.897 16.938 1 91.94 332 ALA B C 1
ATOM 4849 O O . ALA B 1 332 ? 26.516 -2.105 15.727 1 91.94 332 ALA B O 1
ATOM 4850 N N . PRO B 1 333 ? 27.016 -0.731 17.453 1 89.19 333 PRO B N 1
ATOM 4851 C CA . PRO B 1 333 ? 27.453 0.276 16.484 1 89.19 333 PRO B CA 1
ATOM 4852 C C . PRO B 1 333 ? 28.641 -0.183 15.656 1 89.19 333 PRO B C 1
ATOM 4854 O O . PRO B 1 333 ? 29.531 -0.875 16.172 1 89.19 333 PRO B O 1
ATOM 4857 N N . GLU B 1 334 ? 28.562 0.152 14.383 1 84.5 334 GLU B N 1
ATOM 4858 C CA . GLU B 1 334 ? 29.672 -0.194 13.516 1 84.5 334 GLU B CA 1
ATOM 4859 C C . GLU B 1 334 ? 30.969 0.448 14 1 84.5 334 GLU B C 1
ATOM 4861 O O . GLU B 1 334 ? 31 1.643 14.297 1 84.5 334 GLU B O 1
ATOM 4866 N N . PRO B 1 335 ? 32 -0.415 14.227 1 76.81 335 PRO B N 1
ATOM 4867 C CA . PRO B 1 335 ? 33.281 0.157 14.664 1 76.81 335 PRO B CA 1
ATOM 4868 C C . PRO B 1 335 ? 33.875 1.124 13.648 1 76.81 335 PRO B C 1
ATOM 4870 O O . PRO B 1 335 ? 33.625 0.984 12.445 1 76.81 335 PRO B O 1
ATOM 4873 N N . PRO B 1 336 ? 34.375 2.311 14.125 1 69.69 336 PRO B N 1
ATOM 4874 C CA . PRO B 1 336 ? 35.031 3.244 13.188 1 69.69 336 PRO B CA 1
ATOM 4875 C C . PRO B 1 336 ? 36.031 2.566 12.281 1 69.69 336 PRO B C 1
ATOM 4877 O O . PRO B 1 336 ? 36.656 1.577 12.672 1 69.69 336 PRO B O 1
ATOM 4880 N N . ARG B 1 337 ? 35.906 2.664 11.023 1 57.12 337 ARG B N 1
ATOM 4881 C CA . ARG B 1 337 ? 36.875 2.125 10.086 1 57.12 337 ARG B CA 1
ATOM 4882 C C . ARG B 1 337 ? 38.312 2.508 10.492 1 57.12 337 ARG B C 1
ATOM 4884 O O . ARG B 1 337 ? 38.562 3.668 10.805 1 57.12 337 ARG B O 1
ATOM 4891 N N . ARG B 1 338 ? 39.062 1.569 10.969 1 53.69 338 ARG B N 1
ATOM 4892 C CA . ARG B 1 338 ? 40.469 1.859 11.219 1 53.69 338 ARG B CA 1
ATOM 4893 C C . ARG B 1 338 ? 41.125 2.535 10.016 1 53.69 338 ARG B C 1
ATOM 4895 O O . ARG B 1 338 ? 41.031 2.018 8.898 1 53.69 338 ARG B O 1
ATOM 4902 N N . ARG B 1 339 ? 41.156 3.832 10 1 50.34 339 ARG B N 1
ATOM 4903 C CA . ARG B 1 339 ? 42.031 4.477 9.039 1 50.34 339 ARG B CA 1
ATOM 4904 C C . ARG B 1 339 ? 43.406 3.811 9.023 1 50.34 339 ARG B C 1
ATOM 4906 O O . ARG B 1 339 ? 44.094 3.756 10.047 1 50.34 339 ARG B O 1
ATOM 4913 N N . THR B 1 340 ? 43.5 2.836 8.234 1 42.59 340 THR B N 1
ATOM 4914 C CA . THR B 1 340 ? 44.875 2.414 8.031 1 42.59 340 THR B CA 1
ATOM 4915 C C . THR B 1 340 ? 45.75 3.611 7.719 1 42.59 340 THR B C 1
ATOM 4917 O O . THR B 1 340 ? 45.531 4.336 6.754 1 42.59 340 THR B O 1
ATOM 4920 N N . LYS B 1 341 ? 46.406 4.27 8.664 1 40.5 341 LYS B N 1
ATOM 4921 C CA . LYS B 1 341 ? 47.531 5.191 8.406 1 40.5 341 LYS B CA 1
ATOM 4922 C C . LYS B 1 341 ? 48.469 4.625 7.371 1 40.5 341 LYS B C 1
ATOM 4924 O O . LYS B 1 341 ? 49.062 3.562 7.574 1 40.5 341 LYS B O 1
ATOM 4929 N N . ARG B 1 342 ? 48.344 5.059 6.18 1 39.56 342 ARG B N 1
ATOM 4930 C CA . ARG B 1 342 ? 49.375 4.84 5.195 1 39.56 342 ARG B CA 1
ATOM 4931 C C . ARG B 1 342 ? 50.75 5.109 5.801 1 39.56 342 ARG B C 1
ATOM 4933 O O . ARG B 1 342 ? 51 6.16 6.402 1 39.56 342 ARG B O 1
ATOM 4940 N N . ALA B 1 343 ? 51.438 4.129 6.031 1 42.88 343 ALA B N 1
ATOM 4941 C CA . ALA B 1 343 ? 52.875 4.301 6.234 1 42.88 343 ALA B CA 1
ATOM 4942 C C . ALA B 1 343 ? 53.469 5.297 5.238 1 42.88 343 ALA B C 1
ATOM 4944 O O . ALA B 1 343 ? 53.406 5.07 4.027 1 42.88 343 ALA B O 1
ATOM 4945 N N . GLY B 1 344 ? 53.281 6.621 5.551 1 28.48 344 GLY B N 1
ATOM 4946 C CA . GLY B 1 344 ? 54.25 7.465 4.887 1 28.48 344 GLY B CA 1
ATOM 4947 C C . GLY B 1 344 ? 55.688 7.086 5.211 1 28.48 344 GLY B C 1
ATOM 4948 O O . GLY B 1 344 ? 55.969 6.531 6.277 1 28.48 344 GLY B O 1
#

pLDDT: mean 88.25, std 13.89, range [27.7, 98.69]

Sequence (688 aa):
MSDAARPLDPDEAARRLGPWLGAGGQAGGVVLAVSGGPDSTALMGCAAALPPRVPVLVATVDHGLRPESGEEAAGVAALAGRLGLPHRILTWRGEKPRTRLQEAARAARYDLLLGLAREAGAGAILTAHTLDDQAETVLMRLCAGSGPAGLAGIAPARRLGGLLLGRPFLDLPKARLVATCAAAGWPFAVDPGNAAARFARARLRRVMPLLAAEGLTPARLARLAARLRRNEAALAAAAEAARPSLAAAPAGPGRLALDAAGLAALPEAVALRVLADAIAALRAGERRPERLERLEEALFGRILPAIAAGTPLRLTLGGALLDLAGGRLLLAPEPPRRRTKRAGMSDAARPLDPDEAARRLGPWLGAGGQAGGVVLAVSGGPDSTALMGCAAALPPRVPVLVATVDHGLRPESGEEAAGVAALAGRLGLPHRILTWRGEKPRTRLQEAARAARYDLLLGLAREAGAGAILTAHTLDDQAETVLMRLCAGSGPAGLAGIAPARRLGGLLLGRPFLDLPKARLVATCAAAGWPFAVDPGNAAARFARARLRRVMPLLAAEGLTPARLARLAARLRRNEAALAAAAEAARPSLAAAPAGPGRLALDAAGLAALPEAVALRVLADAIAALRAGERRPERLERLEEALFGRILPAIAAGTPLRLTLGGALLDLAGGRLLLAPEPPRRRTKRAG

Secondary structure (DSSP, 8-state):
--GGGPPPPHHHHHHHHHHHHSTTS-TT-EEEE--SSHHHHHHHHHHHHS--SS-EEEEEEE---STTHHHHHHHHHHHHHHTT--EEEEE--SPPPSSSHHHHHHHHHHHHHHHHHHHHT-SEEE----HHHHHHHHHHHHHTT--HHHHT-S-SEEEETTEEEE-TTTTS-HHHHHHHHHHHT------TTHHHH-HHHHHHHHHHHHHHHTT--HHHHHHHHHHHHHHHHHHHHHHHHHHHHHB-S--STT-EEEEHHHHHHS-HHHHHHHHHHHHHHHTTT-SPPPPHHHHHIIIIIIIHHHHHHT--EEEEETTEEEEEETTEEEEEEPPP--------/--GGGPPPPHHHHHHHHHHHHSTTS-TT-EEEE--SSHHHHHHHHHHHHS--SS-EEEEEEE---STTHHHHHHHHHHHHHHTT--EEEEE--SPPPSSSHHHHHHHHHHHHHHHHHHHHT-SEEE----HHHHHHHHHHHHHTT--HHHHT-S-SEEEETTEEEE-TTTTS-HHHHHHHHHHHT------TTHHHH-HHHHHHHHHHHHHHHTT--HHHHHHHHHHHHHHHHHHHHHHHHHHHHHB-S--STT-EEEEHHHHHHS-HHHHHHHHHHHHHHHTTT-SPPPPHHHHHIIIIIIIHHHHHHT--EEEEETTEEEEEETTEEEEEEPPP--------

Foldseek 3Di:
DPPQQAADDLVRLCVLCCCCFHPVHFQLEEEQEAAQALQSLLNLLSSLVPPGPGAYEYEHEQAVPDPCSVVSQVLSCVLCVVSVHHYDYHYDDDDQDPPPNVVVSVVSVVVRSVVVCVVSRHQEYEYRAALQNQLLQLVLCVVVVHDLLSSLGDDQWDDDPRHIYHHSHHHGNSSNSNSNCVVVVPHGDDPPCVCVPDVSSNVVVVCQVVVVVVPCHSNNSNVSSNVSNVVVVVLLVVLVVLQVVQFDDDPDPLKTKGQLVSLLPDDPSSSLNNVQVRLCVSVVNPFDRFDSVQSCCCVVVPSNVCLVVVHWDWDDTRQWIWTDHPRMTMIHGRPDPPPPPPPD/DPPQQAADDLVRLCVLCCCCQHPVHFQLEEEQEAAQALQSLLNLQSSLVPPGPGAYEYEHEQAVPDPCSVVSQVLSCVLCVVSPHHYDYHYDDDDQDPPPNVVVSVVSVVVRSVVVCVVSRHQEYEYRAALQNQLLQLVLCVVVVHDLLSSLGDDQWDDDPRHIYHHSHHHGNSSNSNSNCVVVVPHGDDPPCVCPPPVSSNVVVVCQVVVVVVPCHSNNSNVSSNVSNVVVVVLLVLLVVLQVVQFDDAPDPLKTKGQLVSLLPDDPSSSLNNVQVRLCVSVVNPFDRFDSVQSCCCVVVPSNVCLVVVHWDWDDGRQWIWTDHPRMTMIHGRPPDPPPPPPD

Radius of gyration: 29.41 Å; Cα contacts (8 Å, |Δi|>4): 1185; chains: 2; bounding box: 108×80×63 Å

Solvent-accessible surface area (backbone atoms only — not comparable to full-atom values): 36234 Å² total; per-residue (Å²): 125,62,86,69,43,46,48,69,48,73,68,57,46,43,66,48,43,31,61,56,33,31,91,73,18,42,87,41,8,30,30,37,48,32,72,22,34,44,45,20,40,30,49,52,53,52,51,54,72,41,84,61,72,36,59,60,36,37,34,25,69,34,65,70,84,46,86,63,38,59,58,41,46,50,51,41,45,51,51,31,50,75,58,72,36,53,66,44,82,42,68,60,81,70,86,76,58,91,64,65,45,69,60,52,51,50,52,49,46,52,53,52,50,50,52,50,28,58,75,67,43,28,34,28,38,37,42,43,46,21,19,54,54,31,20,50,47,26,50,52,33,47,21,69,54,48,50,62,69,60,34,22,42,71,63,56,58,46,79,50,94,90,24,37,38,35,24,68,37,38,84,36,50,57,50,16,29,44,33,31,21,60,74,71,66,54,83,56,56,78,63,74,60,62,70,65,56,52,57,80,53,36,58,44,57,65,46,46,61,59,37,32,75,62,44,36,29,48,68,45,44,36,49,44,10,54,52,35,39,40,43,42,53,34,43,52,50,51,20,59,67,46,44,73,80,23,56,35,77,76,69,47,89,74,34,44,25,32,30,38,66,57,46,65,68,40,47,66,47,32,34,52,48,40,52,52,50,55,47,48,65,57,49,73,77,74,64,76,79,62,56,63,67,58,54,46,44,45,43,67,68,42,49,46,53,26,60,76,69,71,44,71,46,75,49,76,53,80,64,22,33,39,41,33,50,95,62,26,37,33,37,32,58,47,74,78,76,76,75,73,74,70,83,121,126,61,85,68,45,45,48,70,47,72,66,58,47,43,68,48,43,30,62,55,33,30,91,74,18,42,89,40,9,34,29,36,46,32,71,22,34,42,46,21,39,30,49,53,52,50,50,54,73,41,80,59,73,37,60,59,37,37,34,24,67,34,66,68,82,46,87,61,38,59,58,42,47,49,50,42,45,51,52,33,50,76,58,72,34,53,66,46,80,43,67,60,80,70,86,74,58,90,65,64,44,68,60,51,51,50,52,48,46,51,52,54,51,51,52,50,27,58,74,66,44,28,35,29,37,37,40,43,47,22,20,54,53,31,20,50,47,26,50,52,33,48,22,70,55,47,51,62,70,59,35,21,42,73,64,55,58,46,80,51,93,92,25,37,38,35,23,68,36,37,82,35,51,57,50,17,30,43,33,32,20,60,75,72,66,53,85,56,56,80,62,75,60,63,70,64,56,50,55,79,53,36,58,44,58,65,47,44,59,58,36,32,75,62,45,37,32,49,68,45,44,36,49,44,10,53,52,33,39,40,42,43,52,33,44,51,50,50,21,60,67,47,44,72,81,24,56,34,78,72,72,48,90,75,33,43,25,33,29,38,66,56,45,66,69,39,47,66,47,30,36,52,50,41,52,52,48,55,44,50,65,56,48,74,80,74,63,77,80,62,57,64,67,58,52,47,45,45,43,66,66,42,48,46,53,26,59,77,68,70,44,72,47,76,50,75,54,79,64,23,32,38,40,33,49,94,62,28,36,35,36,31,60,47,74,78,75,76,73,74,73,70,81,119